Protein AF-A0A327J370-F1 (afdb_monomer)

Radius of gyration: 30.87 Å; Cα contacts (8 Å, |Δi|>4): 630; chains: 1; bounding box: 78×59×76 Å

Nearest PDB structures (foldseek):
  4d4z-assembly1_A  TM=3.145E-01  e=2.369E-01  Homo sapiens
  3fex-assembly1_A  TM=3.163E-01  e=4.648E+00  Homo sapiens
  9b17-assembly1_D  TM=1.119E-01  e=3.640E+00  Homo sapiens

Mean predicted aligned error: 10.79 Å

Secondary structure (DSSP, 8-state):
-PPP-HHHHHHHHHHHHHHHHT---GGGHHHHHHHHHT-S-HHHHHHHHHHHHTT--HHHHHHHHHHHHHHS-HHHHHHHHHHHHT-TTS-HHHHHHHHHHHHHTTPPP-GGGHHHH-SSHHHHHHHHHHHHHHHHHH-HHHHHHHHHHHHHS-HHHHHHHHHHHHHH--HHHHHHHHHHHHHH-TTSHHHHHHHHHHTTS--HHHHHHHHHHTTTS-TTTHHHHHHHHHHHHHHT--S--HHHHHHHHTTTEEEEEEEEEPP-TT-EEEEEEEEEETTS-EEEEEEEEETTTEEEEEEEEEEE-HHHHHHHHHHHHTTS-EEE--HHHHHHHHHHHHHHHHHHTPPPPHHHHHHGGGGTTPPPPSS-HHHHHHHHS---PPPHHHHHHHHTSTTGGG----TTT-HHHHHHHHHHHHHHTTT-TT--HHHHHHHTHHHHT-HHHHHHHHHHHHHHHHHHHHTT-HHHHHHHHHHHH-HHHHHHHHHHHHHHHHHHHHHHHHHHHHHHHH---GGGGGS-----SS-HHHHHHHHHHHHHHHT--

Structure (mmCIF, N/CA/C/O backbone):
data_AF-A0A327J370-F1
#
_entry.id   AF-A0A327J370-F1
#
loop_
_atom_site.group_PDB
_atom_site.id
_atom_site.type_symbol
_atom_site.label_atom_id
_atom_site.label_alt_id
_atom_site.label_comp_id
_atom_site.label_asym_id
_atom_site.label_entity_id
_atom_site.label_seq_id
_atom_site.pdbx_PDB_ins_code
_atom_site.Cartn_x
_atom_site.Cartn_y
_atom_site.Cartn_z
_atom_site.occupancy
_atom_site.B_iso_or_equiv
_atom_site.auth_seq_id
_atom_site.auth_comp_id
_atom_site.auth_asym_id
_atom_site.auth_atom_id
_atom_site.pdbx_PDB_model_num
ATOM 1 N N . MET A 1 1 ? 43.353 -33.396 -13.752 1.00 63.78 1 MET A N 1
ATOM 2 C CA . MET A 1 1 ? 42.893 -33.352 -15.158 1.00 63.78 1 MET A CA 1
ATOM 3 C C . MET A 1 1 ? 44.047 -32.897 -16.039 1.00 63.78 1 MET A C 1
ATOM 5 O O . MET A 1 1 ? 44.996 -32.336 -15.504 1.00 63.78 1 MET A O 1
ATOM 9 N N . GLU A 1 2 ? 44.017 -33.202 -17.337 1.00 78.50 2 GLU A N 1
ATOM 10 C CA . GLU A 1 2 ? 45.053 -32.775 -18.291 1.00 78.50 2 GLU A CA 1
ATOM 11 C C . GLU A 1 2 ? 44.986 -31.251 -18.493 1.00 78.50 2 GLU A C 1
ATOM 13 O O . GLU A 1 2 ? 43.907 -30.703 -18.723 1.00 78.50 2 GLU A O 1
ATOM 18 N N . GLN A 1 3 ? 46.126 -30.566 -18.363 1.00 88.50 3 GLN A N 1
ATOM 19 C CA . GLN A 1 3 ? 46.220 -29.126 -18.618 1.00 88.50 3 GLN A CA 1
ATOM 20 C C . GLN A 1 3 ? 46.352 -28.894 -20.123 1.00 88.50 3 GLN A C 1
ATOM 22 O O . GLN A 1 3 ? 47.260 -29.423 -20.769 1.00 88.50 3 GLN A O 1
ATOM 27 N N . LEU A 1 4 ? 45.441 -28.105 -20.683 1.00 89.00 4 LEU A N 1
ATOM 28 C CA . LEU A 1 4 ? 45.349 -27.871 -22.118 1.00 89.00 4 LEU A CA 1
ATOM 29 C C . LEU A 1 4 ? 46.280 -26.730 -22.550 1.00 89.00 4 LEU A C 1
ATOM 31 O O . LEU A 1 4 ? 46.404 -25.700 -21.888 1.00 89.00 4 LEU A O 1
ATOM 35 N N . ASN A 1 5 ? 46.925 -26.880 -23.708 1.00 88.81 5 ASN A N 1
ATOM 36 C CA . ASN A 1 5 ? 47.687 -25.791 -24.323 1.00 88.81 5 ASN A CA 1
ATOM 37 C C . ASN A 1 5 ? 46.761 -24.762 -25.007 1.00 88.81 5 ASN A C 1
ATOM 39 O O . ASN A 1 5 ? 45.563 -24.981 -25.154 1.00 88.81 5 ASN A O 1
ATOM 43 N N . LYS A 1 6 ? 47.314 -23.648 -25.511 1.00 87.44 6 LYS A N 1
ATOM 44 C CA . LYS A 1 6 ? 46.534 -22.559 -26.142 1.00 87.44 6 LYS A CA 1
ATOM 45 C C . LYS A 1 6 ? 45.535 -23.006 -27.205 1.00 87.44 6 LYS A C 1
ATOM 47 O O . LYS A 1 6 ? 44.436 -22.465 -27.289 1.00 87.44 6 LYS A O 1
ATOM 52 N N . ILE A 1 7 ? 45.964 -23.913 -28.075 1.00 87.56 7 ILE A N 1
ATOM 53 C CA . ILE A 1 7 ? 45.180 -24.344 -29.233 1.00 87.56 7 ILE A CA 1
ATOM 54 C C . ILE A 1 7 ? 44.070 -25.280 -28.761 1.00 87.56 7 ILE A C 1
ATOM 56 O O . ILE A 1 7 ? 42.930 -25.140 -29.196 1.00 87.56 7 ILE A O 1
ATOM 60 N N . GLN A 1 8 ? 44.396 -26.173 -27.827 1.00 88.38 8 GLN A N 1
ATOM 61 C CA . GLN A 1 8 ? 43.438 -27.077 -27.198 1.00 88.38 8 GLN A CA 1
ATOM 62 C C . GLN A 1 8 ? 42.391 -26.309 -26.378 1.00 88.38 8 GLN A C 1
ATOM 64 O O . GLN A 1 8 ? 41.206 -26.552 -26.560 1.00 88.38 8 GLN A O 1
ATOM 69 N N . LEU A 1 9 ? 42.797 -25.317 -25.576 1.00 89.44 9 LEU A N 1
ATOM 70 C CA . LEU A 1 9 ? 41.881 -24.437 -24.837 1.00 89.44 9 LEU A CA 1
ATOM 71 C C . LEU A 1 9 ? 40.931 -23.691 -25.769 1.00 89.44 9 LEU A C 1
ATOM 73 O O . LEU A 1 9 ? 39.736 -23.621 -25.506 1.00 89.44 9 LEU A O 1
ATOM 77 N N . LYS A 1 10 ? 41.445 -23.155 -26.883 1.00 89.38 10 LYS A N 1
ATOM 78 C CA . LYS A 1 10 ? 40.596 -22.477 -27.864 1.00 89.38 10 LYS A CA 1
ATOM 79 C C . LYS A 1 10 ? 39.556 -23.431 -28.464 1.00 89.38 10 LYS A C 1
ATOM 81 O O . LYS A 1 10 ? 38.397 -23.050 -28.607 1.00 89.38 10 LYS A O 1
ATOM 86 N N . ALA A 1 11 ? 39.967 -24.642 -28.837 1.00 89.12 11 ALA A N 1
ATOM 87 C CA . ALA A 1 11 ? 39.057 -25.647 -29.380 1.00 89.12 11 ALA A CA 1
ATOM 88 C C . ALA A 1 11 ? 38.001 -26.076 -28.349 1.00 89.12 11 ALA A C 1
ATOM 90 O O . ALA A 1 11 ? 36.828 -26.212 -28.698 1.00 89.12 11 ALA A O 1
ATOM 91 N N . GLU A 1 12 ? 38.400 -26.220 -27.085 1.00 91.44 12 GLU A N 1
ATOM 92 C CA . GLU A 1 12 ? 37.498 -26.577 -25.993 1.00 91.44 12 GLU A CA 1
ATOM 93 C C . GLU A 1 12 ? 36.474 -25.470 -25.722 1.00 91.44 12 GLU A C 1
ATOM 95 O O . GLU A 1 12 ? 35.282 -25.749 -25.692 1.00 91.44 12 GLU A O 1
ATOM 100 N N . ILE A 1 13 ? 36.899 -24.203 -25.647 1.00 91.62 13 ILE A N 1
ATOM 101 C CA . ILE A 1 13 ? 35.998 -23.048 -25.487 1.00 91.62 13 ILE A CA 1
ATOM 102 C C . ILE A 1 13 ? 34.932 -23.022 -26.589 1.00 91.62 13 ILE A C 1
ATOM 104 O O . ILE A 1 13 ? 33.745 -22.899 -26.300 1.00 91.62 13 ILE A O 1
ATOM 108 N N . LEU A 1 14 ? 35.329 -23.182 -27.855 1.00 90.12 14 LEU A N 1
ATOM 109 C CA . LEU A 1 14 ? 34.376 -23.197 -28.971 1.00 90.12 14 LEU A CA 1
ATOM 110 C C . LEU A 1 14 ? 33.417 -24.394 -28.901 1.00 90.12 14 LEU A C 1
ATOM 112 O O . LEU A 1 14 ? 32.243 -24.266 -29.251 1.00 90.12 14 LEU A O 1
ATOM 116 N N . THR A 1 15 ? 33.905 -25.541 -28.428 1.00 91.00 15 THR A N 1
ATOM 117 C CA . THR A 1 15 ? 33.095 -26.749 -28.228 1.00 91.00 15 THR A CA 1
ATOM 118 C C . THR A 1 15 ? 32.070 -26.543 -27.115 1.00 91.00 15 THR A C 1
ATOM 120 O O . THR A 1 15 ? 30.899 -26.869 -27.301 1.00 91.00 15 THR A O 1
ATOM 123 N N . VAL A 1 16 ? 32.485 -25.964 -25.987 1.00 91.75 16 VAL A N 1
ATOM 124 C CA . VAL A 1 16 ? 31.614 -25.619 -24.857 1.00 91.75 16 VAL A CA 1
ATOM 125 C C . VAL A 1 16 ? 30.545 -24.623 -25.289 1.00 91.75 16 VAL A C 1
ATOM 127 O O . VAL A 1 16 ? 29.366 -24.893 -25.081 1.00 91.75 16 VAL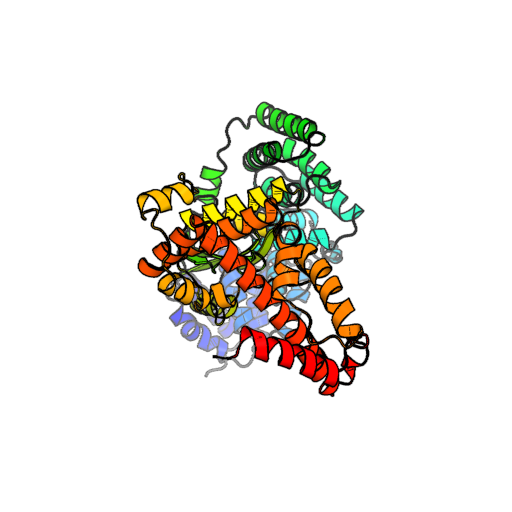 A O 1
ATOM 130 N N . ILE A 1 17 ? 30.920 -23.538 -25.977 1.00 89.38 17 ILE A N 1
ATOM 131 C CA . ILE A 1 17 ? 29.958 -22.557 -26.503 1.00 89.38 17 ILE A CA 1
ATOM 132 C C . ILE A 1 17 ? 28.920 -23.253 -27.391 1.00 89.38 17 ILE A C 1
ATOM 134 O O . ILE A 1 17 ? 27.725 -23.087 -27.176 1.00 89.38 17 ILE A O 1
ATOM 138 N N . SER A 1 18 ? 29.349 -24.089 -28.342 1.00 88.25 18 SER A N 1
ATOM 139 C CA . SER A 1 18 ? 28.422 -24.792 -29.242 1.00 88.25 18 SER A CA 1
ATOM 140 C C . SER A 1 18 ? 27.492 -25.770 -28.515 1.00 88.25 18 SER A C 1
ATOM 142 O O . SER A 1 18 ? 26.348 -25.947 -28.938 1.00 88.25 18 SER A O 1
ATOM 144 N N . LYS A 1 19 ? 27.965 -26.429 -27.451 1.00 88.81 19 LYS A N 1
ATOM 145 C CA . LYS A 1 19 ? 27.138 -27.324 -26.629 1.00 88.81 19 LYS A CA 1
ATOM 146 C C . LYS A 1 19 ? 26.106 -26.538 -25.829 1.00 88.81 19 LYS A C 1
ATOM 148 O O . LYS A 1 19 ? 24.941 -26.913 -25.840 1.00 88.81 19 LYS A O 1
ATOM 153 N N . LEU A 1 20 ? 26.513 -25.434 -25.201 1.00 87.81 20 LEU A N 1
ATOM 154 C CA . LEU A 1 20 ? 25.612 -24.567 -24.438 1.00 87.81 20 LEU A CA 1
ATOM 155 C C . LEU A 1 20 ? 24.546 -23.919 -25.332 1.00 87.81 20 LEU A C 1
ATOM 157 O O . LEU A 1 20 ? 23.398 -23.820 -24.924 1.00 87.81 20 LEU A O 1
ATOM 161 N N . GLN A 1 21 ? 24.880 -23.582 -26.581 1.00 84.38 21 GLN A N 1
ATOM 162 C CA . GLN A 1 21 ? 23.917 -23.049 -27.557 1.00 84.38 21 GLN A CA 1
ATOM 163 C C . GLN A 1 21 ? 22.764 -23.997 -27.900 1.00 84.38 21 GLN A C 1
ATOM 165 O O . GLN A 1 21 ? 21.709 -23.548 -28.332 1.00 84.38 21 GLN A O 1
ATOM 170 N N . THR A 1 22 ? 22.974 -25.306 -27.778 1.00 84.88 22 THR A N 1
ATOM 171 C CA . THR A 1 22 ? 21.983 -26.331 -28.150 1.00 84.88 22 THR A CA 1
ATOM 172 C C . THR A 1 22 ? 21.409 -27.042 -26.928 1.00 84.88 22 THR A C 1
ATOM 174 O O . THR A 1 22 ? 20.728 -28.061 -27.059 1.00 84.88 22 THR A O 1
ATOM 177 N N . LEU A 1 23 ? 21.696 -26.521 -25.733 1.00 83.50 23 LEU A N 1
ATOM 178 C CA . LEU A 1 23 ? 21.327 -27.144 -24.478 1.00 83.50 23 LEU A CA 1
ATOM 179 C C . LEU A 1 23 ? 19.863 -26.855 -24.136 1.00 83.50 23 LEU A C 1
ATOM 181 O O . LEU A 1 23 ? 19.454 -25.706 -24.042 1.00 83.50 23 LEU A O 1
ATOM 185 N N . SER A 1 24 ? 19.091 -27.914 -23.900 1.00 74.44 24 SER A N 1
ATOM 186 C CA . SER A 1 24 ? 17.695 -27.827 -23.451 1.00 74.44 24 SER A CA 1
ATOM 187 C C . SER A 1 24 ? 17.514 -28.108 -21.954 1.00 74.44 24 SER A C 1
ATOM 189 O O . SER A 1 24 ? 16.407 -28.010 -21.443 1.00 74.44 24 SER A O 1
ATOM 191 N N . ASP A 1 25 ? 18.574 -28.539 -21.268 1.00 79.25 25 ASP A N 1
ATOM 192 C CA . ASP A 1 25 ? 18.545 -29.047 -19.895 1.00 79.25 25 ASP A CA 1
ATOM 193 C C . ASP A 1 25 ? 19.653 -28.375 -19.077 1.00 79.25 25 ASP A C 1
ATOM 195 O O . ASP A 1 25 ? 20.831 -28.726 -19.193 1.00 79.25 25 ASP A O 1
ATOM 199 N N . ALA A 1 26 ? 19.264 -27.387 -18.267 1.00 77.56 26 ALA A N 1
ATOM 200 C CA . ALA A 1 26 ? 20.177 -26.545 -17.497 1.00 77.56 26 ALA A CA 1
ATOM 201 C C . ALA A 1 26 ? 21.003 -27.326 -16.457 1.00 77.56 26 ALA A C 1
ATOM 203 O O . ALA A 1 26 ? 22.088 -26.883 -16.083 1.00 77.56 26 ALA A O 1
ATOM 204 N N . SER A 1 27 ? 20.559 -28.518 -16.038 1.00 77.69 27 SER A N 1
ATOM 205 C CA . SER A 1 27 ? 21.281 -29.336 -15.049 1.00 77.69 27 SER A CA 1
ATOM 206 C C . SER A 1 27 ? 22.639 -29.853 -15.550 1.00 77.69 27 SER A C 1
ATOM 208 O O . SER A 1 27 ? 23.492 -30.237 -14.754 1.00 77.69 27 SER A O 1
ATOM 210 N N . LYS A 1 28 ? 22.873 -29.829 -16.868 1.00 84.62 28 LYS A N 1
ATOM 211 C CA . LYS A 1 28 ? 24.099 -30.341 -17.508 1.00 84.62 28 LYS A CA 1
ATOM 212 C C . LYS A 1 28 ? 25.172 -29.283 -17.733 1.00 84.62 28 LYS A C 1
ATOM 214 O O . LYS A 1 28 ? 26.229 -29.600 -18.278 1.00 84.62 28 LYS A O 1
ATOM 219 N N . VAL A 1 29 ? 24.919 -28.031 -17.354 1.00 85.69 29 VAL A N 1
ATOM 220 C CA . VAL A 1 29 ? 25.862 -26.930 -17.590 1.00 85.69 29 VAL A CA 1
ATOM 221 C C . VAL A 1 29 ? 27.195 -27.186 -16.887 1.00 85.69 29 VAL A C 1
ATOM 223 O O . VAL A 1 29 ? 28.233 -27.118 -17.545 1.00 85.69 29 VAL A O 1
ATOM 226 N N . ASP A 1 30 ? 27.172 -27.576 -15.608 1.00 85.44 30 ASP A N 1
ATOM 227 C CA . ASP A 1 30 ? 28.389 -27.845 -14.828 1.00 85.44 30 ASP A CA 1
ATOM 228 C C . ASP A 1 30 ? 29.214 -29.002 -15.431 1.00 85.44 30 ASP A C 1
ATOM 230 O O . ASP A 1 30 ? 30.441 -28.931 -15.508 1.00 85.44 30 ASP A O 1
ATOM 234 N N . GLU A 1 31 ? 28.559 -30.039 -15.970 1.00 86.69 31 GLU A N 1
ATOM 235 C CA . GLU A 1 31 ? 29.247 -31.133 -16.671 1.00 86.69 31 GLU A CA 1
ATOM 236 C C . GLU A 1 31 ? 29.941 -30.656 -17.955 1.00 86.69 31 GLU A C 1
ATOM 238 O O . GLU A 1 31 ? 31.046 -31.103 -18.275 1.00 86.69 31 GLU A O 1
ATOM 243 N N . ILE A 1 32 ? 29.302 -29.743 -18.692 1.00 88.69 32 ILE A N 1
ATOM 244 C CA . ILE A 1 32 ? 29.813 -29.208 -19.958 1.00 88.69 32 ILE A CA 1
ATOM 245 C C . ILE A 1 32 ? 31.037 -28.316 -19.724 1.00 88.69 32 ILE A C 1
ATOM 247 O O . ILE A 1 32 ? 31.961 -28.348 -20.538 1.00 88.69 32 ILE A O 1
ATOM 251 N N . ILE A 1 33 ? 31.070 -27.545 -18.634 1.00 92.00 33 ILE A N 1
ATOM 252 C CA . ILE A 1 33 ? 32.149 -26.580 -18.361 1.00 92.00 33 ILE A CA 1
ATOM 253 C C . ILE A 1 33 ? 33.289 -27.141 -17.501 1.00 92.00 33 ILE A C 1
ATOM 255 O O . ILE A 1 33 ? 34.353 -26.524 -17.451 1.00 92.00 33 ILE A O 1
ATOM 259 N N . ASN A 1 34 ? 33.119 -28.314 -16.882 1.00 90.31 34 ASN A N 1
ATOM 260 C CA . ASN A 1 34 ? 34.071 -28.926 -15.941 1.00 90.31 34 ASN A CA 1
ATOM 261 C C . ASN A 1 34 ? 35.527 -28.950 -16.457 1.00 90.31 34 ASN A C 1
ATOM 263 O O . ASN A 1 34 ? 36.476 -28.645 -15.734 1.00 90.31 34 ASN A O 1
ATOM 267 N N . VAL A 1 35 ? 35.721 -29.244 -17.749 1.00 88.25 35 VAL A N 1
ATOM 268 C CA . VAL A 1 35 ? 37.060 -29.267 -18.364 1.00 88.25 35 VAL A CA 1
ATOM 269 C C . VAL A 1 35 ? 37.732 -27.893 -18.304 1.00 88.25 35 VAL A C 1
ATOM 271 O O . VAL A 1 35 ? 38.931 -27.831 -18.030 1.00 88.25 35 VAL A O 1
ATOM 274 N N . LEU A 1 36 ? 36.983 -26.808 -18.527 1.00 90.62 36 LEU A N 1
ATOM 275 C CA . LEU A 1 36 ? 37.466 -25.425 -18.429 1.00 90.62 36 LEU A CA 1
ATOM 276 C C . LEU A 1 36 ? 37.606 -24.970 -16.967 1.00 90.62 36 LEU A C 1
ATOM 278 O O . LEU A 1 36 ? 38.544 -24.240 -16.626 1.00 90.62 36 LEU A O 1
ATOM 282 N N . GLU A 1 37 ? 36.716 -25.423 -16.083 1.00 89.19 37 GLU A N 1
ATOM 283 C CA . GLU A 1 37 ? 36.801 -25.162 -14.641 1.00 89.19 37 GLU A CA 1
ATOM 284 C C . GLU A 1 37 ? 38.082 -25.736 -14.027 1.00 89.19 37 GLU A C 1
ATOM 286 O O . GLU A 1 37 ? 38.734 -25.056 -13.236 1.00 89.19 37 GLU A O 1
ATOM 291 N N . ALA A 1 38 ? 38.506 -26.923 -14.456 1.00 89.75 38 ALA A N 1
ATOM 292 C CA . ALA A 1 38 ? 39.693 -27.599 -13.936 1.00 89.75 38 ALA A CA 1
ATOM 293 C C . ALA A 1 38 ? 41.041 -27.067 -14.468 1.00 89.75 38 ALA A C 1
ATOM 295 O O . ALA A 1 38 ? 42.100 -27.551 -14.054 1.00 89.75 38 ALA A O 1
ATOM 296 N N . GLN A 1 39 ? 41.033 -26.108 -15.399 1.00 91.69 39 GLN A N 1
ATOM 297 C CA . GLN A 1 39 ? 42.263 -25.510 -15.925 1.00 91.69 39 GLN A CA 1
ATOM 298 C C . GLN A 1 39 ? 42.855 -24.514 -14.929 1.00 91.69 39 GLN A C 1
ATOM 300 O O . GLN A 1 39 ? 42.152 -23.647 -14.410 1.00 91.69 39 GLN A O 1
ATOM 305 N N . GLU A 1 40 ? 44.170 -24.578 -14.732 1.00 86.06 40 GLU A N 1
ATOM 306 C CA . GLU A 1 40 ? 44.880 -23.673 -13.817 1.00 86.06 40 GLU A CA 1
ATOM 307 C C . GLU A 1 40 ? 45.062 -22.272 -14.423 1.00 86.06 40 GLU A C 1
ATOM 309 O O . GLU A 1 40 ? 45.030 -21.263 -13.722 1.00 86.06 40 GLU A O 1
ATOM 314 N N . ASN A 1 41 ? 45.216 -22.177 -15.747 1.00 86.50 41 ASN A N 1
ATOM 315 C CA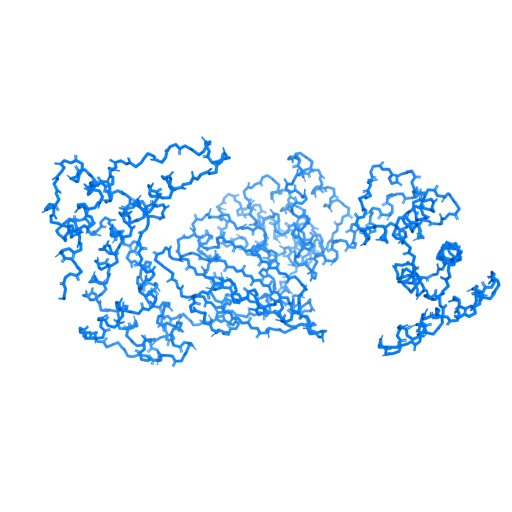 . ASN A 1 41 ? 45.494 -20.911 -16.423 1.00 86.50 41 ASN A CA 1
ATOM 316 C C . ASN A 1 41 ? 44.212 -20.132 -16.771 1.00 86.50 41 ASN A C 1
ATOM 318 O O . ASN A 1 41 ? 43.846 -19.986 -17.942 1.00 86.50 41 ASN A O 1
ATOM 322 N N . LYS A 1 42 ? 43.537 -19.603 -15.745 1.00 88.38 42 LYS A N 1
ATOM 323 C CA . LYS A 1 42 ? 42.298 -18.814 -15.893 1.00 88.38 42 LYS A CA 1
ATOM 324 C C . LYS A 1 42 ? 42.476 -17.552 -16.730 1.00 88.38 42 LYS A C 1
ATOM 326 O O . LYS A 1 42 ? 41.610 -17.228 -17.537 1.00 88.38 42 LYS A O 1
ATOM 331 N N . LYS A 1 43 ? 43.639 -16.905 -16.631 1.00 88.19 43 LYS A N 1
ATOM 332 C CA . LYS A 1 43 ? 43.988 -15.733 -17.444 1.00 88.19 43 LYS A CA 1
ATOM 333 C C . LYS A 1 43 ? 43.969 -16.037 -18.942 1.00 88.19 43 LYS A C 1
ATOM 335 O O . LYS A 1 43 ? 43.481 -15.250 -19.742 1.00 88.19 43 LYS A O 1
ATOM 340 N N . MET A 1 44 ? 44.475 -17.201 -19.335 1.00 88.69 44 MET A N 1
ATOM 341 C CA . MET A 1 44 ? 44.490 -17.614 -20.735 1.00 88.69 44 MET A CA 1
ATOM 342 C C . MET A 1 44 ? 43.098 -17.965 -21.267 1.00 88.69 44 MET A C 1
ATOM 344 O O . MET A 1 44 ? 42.829 -17.738 -22.447 1.00 88.69 44 MET A O 1
ATOM 348 N N . ILE A 1 45 ? 42.227 -18.505 -20.411 1.00 91.56 45 ILE A N 1
ATOM 349 C CA . ILE A 1 45 ? 40.810 -18.709 -20.729 1.00 91.56 45 ILE A CA 1
ATOM 350 C C . ILE A 1 45 ? 40.134 -17.354 -20.942 1.00 91.56 45 ILE A C 1
ATOM 352 O O . ILE A 1 45 ? 39.514 -17.161 -21.986 1.00 91.56 45 ILE A O 1
ATOM 356 N N . LEU A 1 46 ? 40.337 -16.402 -20.026 1.00 92.12 46 LEU A N 1
ATOM 357 C CA . LEU A 1 46 ? 39.820 -15.038 -20.136 1.00 92.12 46 LEU A CA 1
ATOM 358 C C . LEU A 1 46 ? 40.274 -14.357 -21.437 1.00 92.12 46 LEU A C 1
ATOM 360 O O . LEU A 1 46 ? 39.442 -13.875 -22.198 1.00 92.12 46 LEU A O 1
ATOM 364 N N . ASP A 1 47 ? 41.572 -14.393 -21.753 1.00 89.88 47 ASP A N 1
ATOM 365 C CA . ASP A 1 47 ? 42.129 -13.804 -22.981 1.00 89.88 47 ASP A CA 1
ATOM 366 C C . ASP A 1 47 ? 41.507 -14.386 -24.262 1.00 89.88 47 ASP A C 1
ATOM 368 O O . ASP A 1 47 ? 41.411 -13.705 -25.290 1.00 89.88 47 ASP A O 1
ATOM 372 N N . LEU A 1 48 ? 41.153 -15.675 -24.245 1.00 90.75 48 LEU A N 1
ATOM 373 C CA . LEU A 1 48 ? 40.519 -16.350 -25.375 1.00 90.75 48 LEU A CA 1
ATOM 374 C C . LEU A 1 48 ? 39.029 -16.013 -25.452 1.00 90.75 48 LEU A C 1
ATOM 376 O O . LEU A 1 48 ? 38.568 -15.676 -26.541 1.00 90.75 48 LEU A O 1
ATOM 380 N N . LEU A 1 49 ? 38.313 -16.044 -24.325 1.00 92.00 49 LEU A N 1
ATOM 381 C CA . LEU A 1 49 ? 36.899 -15.672 -24.244 1.00 92.00 49 LEU A CA 1
ATOM 382 C C . LEU A 1 49 ? 36.688 -14.216 -24.662 1.00 92.00 49 LEU A C 1
ATOM 384 O O . LEU A 1 49 ? 35.895 -13.978 -25.563 1.00 92.00 49 LEU A O 1
ATOM 388 N N . MET A 1 50 ? 37.473 -13.266 -24.143 1.00 89.75 50 MET A N 1
ATOM 389 C CA . MET A 1 50 ? 37.411 -11.845 -24.523 1.00 89.75 50 MET A CA 1
ATOM 390 C C . MET A 1 50 ? 37.632 -11.626 -26.022 1.00 89.75 50 MET A C 1
ATOM 392 O O . MET A 1 50 ? 36.990 -10.792 -26.658 1.00 89.75 50 MET A O 1
ATOM 396 N N . ARG A 1 51 ? 38.539 -12.400 -26.624 1.00 88.31 51 ARG A N 1
ATOM 397 C CA . ARG A 1 51 ? 38.843 -12.290 -28.054 1.00 88.31 51 ARG A CA 1
ATOM 398 C C . ARG A 1 51 ? 37.716 -12.819 -28.936 1.00 88.31 51 ARG A C 1
ATOM 400 O O . ARG A 1 51 ? 37.578 -12.344 -30.063 1.00 88.31 51 ARG A O 1
ATOM 407 N N . GLU A 1 52 ? 36.975 -13.816 -28.463 1.00 87.50 52 GLU A N 1
ATOM 408 C CA . GLU A 1 52 ? 35.767 -14.297 -29.134 1.00 87.50 52 GLU A CA 1
ATOM 409 C C . GLU A 1 52 ? 34.584 -13.358 -28.843 1.00 87.50 52 GLU A C 1
ATOM 411 O O . GLU A 1 52 ? 33.843 -13.044 -29.769 1.00 87.50 52 GLU A O 1
ATOM 416 N N . PHE A 1 53 ? 34.470 -12.813 -27.627 1.00 87.44 53 PHE A N 1
ATOM 417 C CA . PHE A 1 53 ? 33.439 -11.856 -27.208 1.00 87.44 53 PHE A CA 1
ATOM 418 C C . PHE A 1 53 ? 33.396 -10.626 -28.119 1.00 87.44 53 PHE A C 1
ATOM 420 O O . PHE A 1 53 ? 32.396 -10.376 -28.779 1.00 87.44 53 PHE A O 1
ATOM 427 N N . VAL A 1 54 ? 34.539 -9.956 -28.294 1.00 84.69 54 VAL A N 1
ATOM 428 C CA . VAL A 1 54 ? 34.696 -8.747 -29.131 1.00 84.69 54 VAL A CA 1
ATOM 429 C C . VAL A 1 54 ? 34.454 -9.001 -30.634 1.00 84.69 54 VAL A C 1
ATOM 431 O O . VAL A 1 54 ? 34.411 -8.071 -31.435 1.00 84.69 54 VAL A O 1
ATOM 434 N N . LYS A 1 55 ? 34.320 -10.260 -31.066 1.00 81.62 55 LYS A N 1
ATOM 435 C CA . LYS A 1 55 ? 34.108 -10.645 -32.477 1.00 81.62 55 LYS A CA 1
ATOM 436 C C . LYS A 1 55 ? 32.743 -11.278 -32.741 1.00 81.62 55 LYS A C 1
ATOM 438 O O . LYS A 1 55 ? 32.473 -11.687 -33.872 1.00 81.62 55 LYS A O 1
ATOM 443 N N . THR A 1 56 ? 31.931 -11.429 -31.705 1.00 75.75 56 THR A N 1
ATOM 444 C CA . THR A 1 56 ? 30.706 -12.226 -31.719 1.00 75.75 56 THR A CA 1
ATOM 445 C C . THR A 1 56 ? 29.479 -11.374 -32.077 1.00 75.75 56 THR A C 1
ATOM 447 O O . THR A 1 56 ? 29.524 -10.151 -32.026 1.00 75.75 56 THR A O 1
ATOM 450 N N . LYS A 1 57 ? 28.396 -12.036 -32.509 1.00 66.44 57 LYS A N 1
ATOM 451 C CA . LYS A 1 57 ? 27.046 -11.465 -32.697 1.00 66.44 57 LYS A CA 1
ATOM 452 C C . LYS A 1 57 ? 26.105 -11.967 -31.585 1.00 66.44 57 LYS A C 1
ATOM 454 O O . LYS A 1 57 ? 26.399 -13.026 -31.028 1.00 66.44 57 LYS A O 1
ATOM 459 N N . GLU A 1 58 ? 25.003 -11.251 -31.327 1.00 61.75 58 GLU A N 1
ATOM 460 C CA . GLU A 1 58 ? 24.026 -11.428 -30.219 1.00 61.75 58 GLU A CA 1
ATOM 461 C C . GLU A 1 58 ? 23.968 -12.837 -29.604 1.00 61.75 58 GLU A C 1
ATOM 463 O O . GLU A 1 58 ? 24.335 -13.013 -28.442 1.00 61.75 58 GLU A O 1
ATOM 468 N N . ASP A 1 59 ? 23.626 -13.863 -30.389 1.00 65.69 59 ASP A N 1
ATOM 469 C CA . ASP A 1 59 ? 23.347 -15.223 -29.897 1.00 65.69 59 ASP A CA 1
ATOM 470 C C . ASP A 1 59 ? 24.483 -15.909 -29.119 1.00 65.69 59 ASP A C 1
ATOM 472 O O . ASP A 1 59 ? 24.232 -16.863 -28.380 1.00 65.69 59 ASP A O 1
ATOM 476 N N . LYS A 1 60 ? 25.751 -15.505 -29.301 1.00 78.50 60 LYS A N 1
ATOM 477 C CA . LYS A 1 60 ? 26.868 -16.084 -28.520 1.00 78.50 60 LYS A CA 1
ATOM 478 C C . LYS A 1 60 ? 27.411 -15.158 -27.443 1.00 78.50 60 LYS A C 1
ATOM 480 O O . LYS A 1 60 ? 28.205 -15.625 -26.629 1.00 78.50 60 LYS A O 1
ATOM 485 N N . ALA A 1 61 ? 26.996 -13.892 -27.416 1.00 81.50 61 ALA A N 1
ATOM 486 C CA . ALA A 1 61 ? 27.490 -12.923 -26.445 1.00 81.50 61 ALA A CA 1
ATOM 487 C C . ALA A 1 61 ? 27.116 -13.347 -25.019 1.00 81.50 61 ALA A C 1
ATOM 489 O O . ALA A 1 61 ? 28.006 -13.491 -24.186 1.00 81.50 61 ALA A O 1
ATOM 490 N N . PHE A 1 62 ? 25.845 -13.686 -24.781 1.00 80.69 62 PHE A N 1
ATOM 491 C CA . PHE A 1 62 ? 25.351 -14.138 -23.473 1.00 80.69 62 PHE A CA 1
ATOM 492 C C . PHE A 1 62 ? 26.087 -15.370 -22.938 1.00 80.69 62 PHE A C 1
ATOM 494 O O . PHE A 1 62 ? 26.490 -15.408 -21.778 1.00 80.69 62 PHE A O 1
ATOM 501 N N . ILE A 1 63 ? 26.326 -16.369 -23.792 1.00 86.62 63 ILE A N 1
ATOM 502 C CA . ILE A 1 63 ? 27.028 -17.598 -23.396 1.00 86.62 63 ILE A CA 1
ATOM 503 C C . ILE A 1 63 ? 28.484 -17.295 -23.044 1.00 86.62 63 ILE A C 1
ATOM 505 O O . ILE A 1 63 ? 29.012 -17.832 -22.073 1.00 86.62 63 ILE A O 1
ATOM 509 N N . ILE A 1 64 ? 29.144 -16.430 -23.816 1.00 89.75 64 ILE A N 1
ATOM 510 C CA . ILE A 1 64 ? 30.523 -16.033 -23.530 1.00 89.75 64 ILE A CA 1
ATOM 511 C C . ILE A 1 64 ? 30.582 -15.219 -22.228 1.00 89.75 64 ILE A C 1
ATOM 513 O O . ILE A 1 64 ? 31.455 -15.496 -21.409 1.00 89.75 64 ILE A O 1
ATOM 517 N N . SER A 1 65 ? 29.640 -14.300 -21.987 1.00 87.69 65 SER A N 1
ATOM 518 C CA . SER A 1 65 ? 29.508 -13.561 -20.721 1.00 87.69 65 SER A CA 1
ATOM 519 C C . SER A 1 65 ? 29.330 -14.494 -19.527 1.00 87.69 65 SER A C 1
ATOM 521 O O . SER A 1 65 ? 30.080 -14.396 -18.557 1.00 87.69 65 SER A O 1
ATOM 523 N N . TYR A 1 66 ? 28.415 -15.464 -19.626 1.00 87.62 66 TYR A N 1
ATOM 524 C CA . TYR A 1 66 ? 28.209 -16.488 -18.601 1.00 87.62 66 TYR A CA 1
ATOM 525 C C . TYR A 1 66 ? 29.501 -17.260 -18.294 1.00 87.62 66 TYR A C 1
ATOM 527 O O . TYR A 1 66 ? 29.889 -17.401 -17.134 1.00 87.62 66 TYR A O 1
ATOM 535 N N . LEU A 1 67 ? 30.212 -17.718 -19.332 1.00 91.12 67 LEU A N 1
ATOM 536 C CA . LEU A 1 67 ? 31.481 -18.431 -19.167 1.00 91.12 67 LEU A CA 1
ATOM 537 C C . LEU A 1 67 ? 32.552 -17.554 -18.509 1.00 91.12 67 LEU A C 1
ATOM 539 O O . LEU A 1 67 ? 33.299 -18.050 -17.670 1.00 91.12 67 LEU A O 1
ATOM 543 N N . MET A 1 68 ? 32.632 -16.268 -18.856 1.00 92.56 68 MET A N 1
ATOM 544 C CA . MET A 1 68 ? 33.575 -15.336 -18.230 1.00 92.56 68 MET A CA 1
ATOM 545 C C . MET A 1 68 ? 33.267 -15.137 -16.742 1.00 92.56 68 MET A C 1
ATOM 547 O O . MET A 1 68 ? 34.179 -15.252 -15.925 1.00 92.56 68 MET A O 1
ATOM 551 N N . LEU A 1 69 ? 31.999 -14.919 -16.381 1.00 89.38 69 LEU A N 1
ATOM 552 C CA . LEU A 1 69 ? 31.566 -14.750 -14.987 1.00 89.38 69 LEU A CA 1
ATOM 553 C C . LEU A 1 69 ? 31.807 -16.006 -14.141 1.00 89.38 69 LEU A C 1
ATOM 555 O O . LEU A 1 69 ? 32.195 -15.909 -12.980 1.00 89.38 69 LEU A O 1
ATOM 559 N N . LYS A 1 70 ? 31.587 -17.189 -14.722 1.00 89.81 70 LYS A N 1
ATOM 560 C CA . LYS A 1 70 ? 31.707 -18.472 -14.018 1.00 89.81 70 LYS A CA 1
ATOM 561 C C . LYS A 1 70 ? 33.155 -18.954 -13.889 1.00 89.81 70 LYS A C 1
ATOM 563 O O . LYS A 1 70 ? 33.509 -19.556 -12.879 1.00 89.81 70 LYS A O 1
ATOM 568 N N . LEU A 1 71 ? 33.991 -18.739 -14.910 1.00 90.25 71 LEU A N 1
ATOM 569 C CA . LEU A 1 71 ? 35.321 -19.358 -15.002 1.00 90.25 71 LEU A CA 1
ATOM 570 C C . LEU A 1 71 ? 36.474 -18.456 -14.552 1.00 90.25 71 LEU A C 1
ATOM 572 O O . LEU A 1 71 ? 37.565 -18.980 -14.304 1.00 90.25 71 LEU A O 1
ATOM 576 N N . CYS A 1 72 ? 36.283 -17.137 -14.501 1.00 90.31 72 CYS A N 1
ATOM 577 C CA . CYS A 1 72 ? 37.359 -16.171 -14.293 1.00 90.31 72 CYS A CA 1
ATOM 578 C C . CYS A 1 72 ? 37.224 -15.423 -12.961 1.00 90.31 72 CYS A C 1
ATOM 580 O O . CYS A 1 72 ? 36.137 -15.253 -12.420 1.00 90.31 72 CYS A O 1
ATOM 582 N N . GLU A 1 73 ? 38.355 -14.954 -12.428 1.00 89.00 73 GLU A N 1
ATOM 583 C CA . GLU A 1 73 ? 38.361 -14.108 -11.233 1.00 89.00 73 GLU A CA 1
ATOM 584 C C . GLU A 1 73 ? 37.770 -12.728 -11.546 1.00 89.00 73 GLU A C 1
ATOM 586 O O . GLU A 1 73 ? 38.149 -12.105 -12.543 1.00 89.00 73 GLU A O 1
ATOM 591 N N . LYS A 1 74 ? 36.893 -12.236 -10.659 1.00 86.69 74 LYS A N 1
ATOM 592 C CA . LYS A 1 74 ? 36.161 -10.968 -10.813 1.00 86.69 74 LYS A CA 1
ATOM 593 C C . LYS A 1 74 ? 37.079 -9.799 -11.192 1.00 86.69 74 LYS A C 1
ATOM 595 O O . LYS A 1 74 ? 36.867 -9.170 -12.221 1.00 86.69 74 LYS A O 1
ATOM 600 N N . GLU A 1 75 ? 38.145 -9.578 -10.424 1.00 86.75 75 GLU A N 1
ATOM 601 C CA . GLU A 1 75 ? 39.084 -8.465 -10.638 1.00 86.75 75 GLU A CA 1
ATOM 602 C C . GLU A 1 75 ? 39.813 -8.556 -11.993 1.00 86.75 75 GLU A C 1
ATOM 604 O O . GLU A 1 75 ? 40.067 -7.549 -12.656 1.00 86.75 75 GLU A O 1
ATOM 609 N N . GLN A 1 76 ? 40.145 -9.768 -12.453 1.00 88.94 76 GLN A N 1
ATOM 610 C CA . GLN A 1 76 ? 40.804 -9.956 -13.750 1.00 88.94 76 GLN A CA 1
ATOM 611 C C . GLN A 1 76 ? 39.843 -9.680 -14.909 1.00 88.94 76 GLN A C 1
ATOM 613 O O . GLN A 1 76 ? 40.239 -9.060 -15.899 1.00 88.94 76 GLN A O 1
ATOM 618 N N . LEU A 1 77 ? 38.592 -10.129 -14.776 1.00 91.94 77 LEU A N 1
ATOM 619 C CA . LEU A 1 77 ? 37.538 -9.894 -15.755 1.00 91.94 77 LEU A CA 1
ATOM 620 C C . LEU A 1 77 ? 37.212 -8.400 -15.867 1.00 91.94 77 LEU A C 1
ATOM 622 O O . LEU A 1 77 ? 37.238 -7.871 -16.975 1.00 91.94 77 LEU A O 1
ATOM 626 N N . GLU A 1 78 ? 37.012 -7.703 -14.745 1.00 90.50 78 GLU A N 1
ATOM 627 C CA . GLU A 1 78 ? 36.757 -6.252 -14.726 1.00 90.50 78 GLU A CA 1
ATOM 628 C C . GLU A 1 78 ? 37.864 -5.478 -15.444 1.00 90.50 78 GLU A C 1
ATOM 630 O O . GLU A 1 78 ? 37.594 -4.673 -16.335 1.00 90.50 78 GLU A O 1
ATOM 635 N N . ASN A 1 79 ? 39.130 -5.775 -15.137 1.00 90.00 79 ASN A N 1
ATOM 636 C CA . ASN A 1 79 ? 40.268 -5.135 -15.796 1.00 90.00 79 ASN A CA 1
ATOM 637 C C . ASN A 1 79 ? 40.296 -5.390 -17.314 1.00 90.00 79 ASN A C 1
ATOM 639 O O . ASN A 1 79 ? 40.605 -4.484 -18.096 1.00 90.00 79 ASN A O 1
ATOM 643 N N . ALA A 1 80 ? 39.980 -6.612 -17.752 1.00 89.88 80 ALA A N 1
ATOM 644 C CA . ALA A 1 80 ? 39.940 -6.965 -19.171 1.00 89.88 80 ALA A CA 1
ATOM 645 C C . ALA A 1 80 ? 38.787 -6.270 -19.914 1.00 89.88 80 ALA A C 1
ATOM 647 O O . ALA A 1 80 ? 38.974 -5.810 -21.048 1.00 89.88 80 ALA A O 1
ATOM 648 N N . LEU A 1 81 ? 37.625 -6.155 -19.268 1.00 91.31 81 LEU A N 1
ATOM 649 C CA . LEU A 1 81 ? 36.449 -5.450 -19.772 1.00 91.31 81 LEU A CA 1
ATOM 650 C C . LEU A 1 81 ? 36.729 -3.951 -19.911 1.00 91.31 81 LEU A C 1
ATOM 652 O O . LEU A 1 81 ? 36.606 -3.427 -21.014 1.00 91.31 81 LEU A O 1
ATOM 656 N N . TRP A 1 82 ? 37.242 -3.288 -18.870 1.00 89.06 82 TRP A N 1
ATOM 657 C CA . TRP A 1 82 ? 37.627 -1.870 -18.932 1.00 89.06 82 TRP A CA 1
ATOM 658 C C . TRP A 1 82 ? 38.687 -1.582 -19.999 1.00 89.06 82 TRP A C 1
ATOM 660 O O . TRP A 1 82 ? 38.602 -0.587 -20.719 1.00 89.06 82 TRP A O 1
ATOM 670 N N . THR A 1 83 ? 39.678 -2.466 -20.140 1.00 89.31 83 THR A N 1
ATOM 671 C CA . THR A 1 83 ? 40.708 -2.339 -21.186 1.00 89.31 83 THR A CA 1
ATOM 672 C C . THR A 1 83 ? 40.099 -2.440 -22.586 1.00 89.31 83 THR A C 1
ATOM 674 O O . THR A 1 83 ? 40.526 -1.740 -23.502 1.00 89.31 83 THR A O 1
ATOM 677 N N . SER A 1 84 ? 39.103 -3.310 -22.758 1.00 88.44 84 SER A N 1
ATOM 678 C CA . SER A 1 84 ? 38.426 -3.509 -24.040 1.00 88.44 84 SER A CA 1
ATOM 679 C C . SER A 1 84 ? 37.443 -2.380 -24.350 1.00 88.44 84 SER A C 1
ATOM 681 O O . SER A 1 84 ? 37.383 -1.951 -25.496 1.00 88.44 84 SER A O 1
ATOM 683 N N . LEU A 1 85 ? 36.751 -1.841 -23.341 1.00 86.94 85 LEU A N 1
ATOM 684 C CA . LEU A 1 85 ? 35.862 -0.684 -23.476 1.00 86.94 85 LEU A CA 1
ATOM 685 C C . LEU A 1 85 ? 36.614 0.545 -24.010 1.00 86.94 85 LEU A C 1
ATOM 687 O O . LEU A 1 85 ? 36.158 1.199 -24.941 1.00 86.94 85 LEU A O 1
ATOM 691 N N . LYS A 1 86 ? 37.821 0.793 -23.485 1.00 86.62 86 LYS A N 1
ATOM 692 C CA . LYS A 1 86 ? 38.710 1.901 -23.889 1.00 86.62 86 LYS A CA 1
ATOM 693 C C . LYS A 1 86 ? 39.413 1.687 -25.232 1.00 86.62 86 LYS A C 1
ATOM 695 O O . LYS A 1 86 ? 40.172 2.545 -25.680 1.00 86.62 86 LYS A O 1
ATOM 700 N N . SER A 1 87 ? 39.254 0.520 -25.852 1.00 85.56 87 SER A N 1
ATOM 701 C CA . SER A 1 87 ? 39.972 0.186 -27.077 1.00 85.56 87 SER A CA 1
ATOM 702 C C . SER A 1 87 ? 39.209 0.690 -28.307 1.00 85.56 87 SER A C 1
ATOM 704 O O . SER A 1 87 ? 38.085 0.246 -28.547 1.00 85.56 87 SER A O 1
ATOM 706 N N . PRO A 1 88 ? 39.835 1.505 -29.178 1.00 80.44 88 PRO A N 1
ATOM 707 C CA . PRO A 1 88 ? 39.204 1.972 -30.417 1.00 80.44 88 PRO A CA 1
ATOM 708 C C . PRO A 1 88 ? 39.012 0.849 -31.452 1.00 80.44 88 PRO A C 1
ATOM 710 O O . PRO A 1 88 ? 38.397 1.049 -32.488 1.00 80.44 88 PRO A O 1
ATOM 713 N N . MET A 1 89 ? 39.565 -0.344 -31.205 1.00 81.56 89 MET A N 1
ATOM 714 C CA . MET A 1 89 ? 39.421 -1.509 -32.090 1.00 81.56 89 MET A CA 1
ATOM 715 C C . MET A 1 89 ? 38.155 -2.326 -31.795 1.00 81.56 89 MET A C 1
ATOM 717 O O . MET A 1 89 ? 37.880 -3.298 -32.501 1.00 81.56 89 MET A O 1
ATOM 721 N N . VAL A 1 90 ? 37.432 -1.990 -30.725 1.00 84.25 90 VAL A N 1
ATOM 722 C CA . VAL A 1 90 ? 36.169 -2.626 -30.341 1.00 84.25 90 VAL A CA 1
ATOM 723 C C . VAL A 1 90 ? 35.035 -1.782 -30.907 1.00 84.25 90 VAL A C 1
ATOM 725 O O . VAL A 1 90 ? 35.015 -0.571 -30.724 1.00 84.25 90 VAL A O 1
ATOM 728 N N . SER A 1 91 ? 34.102 -2.414 -31.615 1.00 82.38 91 SER A N 1
ATOM 729 C CA . SER A 1 91 ? 32.925 -1.721 -32.141 1.00 82.38 91 SER A CA 1
ATOM 730 C C . SER A 1 91 ? 31.998 -1.280 -31.011 1.00 82.38 91 SER A C 1
ATOM 732 O O . SER A 1 91 ? 31.868 -2.001 -30.022 1.00 82.38 91 SER A O 1
ATOM 734 N N . ASP A 1 92 ? 31.270 -0.186 -31.208 1.00 79.69 92 ASP A N 1
ATOM 735 C CA . ASP A 1 92 ? 30.337 0.359 -30.212 1.00 79.69 92 ASP A CA 1
ATOM 736 C C . ASP A 1 92 ? 29.289 -0.666 -29.745 1.00 79.69 92 ASP A C 1
ATOM 738 O O . ASP A 1 92 ? 29.078 -0.819 -28.547 1.00 79.69 92 ASP A O 1
ATOM 742 N N . TYR A 1 93 ? 28.780 -1.514 -30.644 1.00 79.25 93 TYR A N 1
ATOM 743 C CA . TYR A 1 93 ? 27.938 -2.663 -30.275 1.00 79.25 93 TYR A CA 1
ATOM 744 C C . TYR A 1 93 ? 28.567 -3.575 -29.198 1.00 79.25 93 TYR A C 1
ATOM 746 O O . TYR A 1 93 ? 27.923 -3.966 -28.229 1.00 79.25 93 TYR A O 1
ATOM 754 N N . ASN A 1 94 ? 29.854 -3.907 -29.338 1.00 81.44 94 ASN A N 1
ATOM 755 C CA . ASN A 1 94 ? 30.543 -4.766 -28.375 1.00 81.44 94 ASN A CA 1
ATOM 756 C C . ASN A 1 94 ? 30.913 -3.998 -27.102 1.00 81.44 94 ASN A C 1
ATOM 758 O O . ASN A 1 94 ? 30.964 -4.597 -26.033 1.00 81.44 94 ASN A O 1
ATOM 762 N N . LYS A 1 95 ? 31.154 -2.685 -27.196 1.00 85.88 95 LYS A N 1
ATOM 763 C CA . LYS A 1 95 ? 31.346 -1.821 -26.025 1.00 85.88 95 LYS A CA 1
ATOM 764 C C . LYS A 1 95 ? 30.079 -1.740 -25.174 1.00 85.88 95 LYS A C 1
ATOM 766 O O . LYS A 1 95 ? 30.197 -1.837 -23.959 1.00 85.88 95 LYS A O 1
ATOM 771 N N . ALA A 1 96 ? 28.894 -1.678 -25.783 1.00 79.00 96 ALA A N 1
ATOM 772 C CA . ALA A 1 96 ? 27.617 -1.729 -25.066 1.00 79.00 96 ALA A CA 1
ATOM 773 C C . ALA A 1 96 ? 27.447 -3.054 -24.296 1.00 79.00 96 ALA A C 1
ATOM 775 O O . ALA A 1 96 ? 27.136 -3.055 -23.109 1.00 79.00 96 ALA A O 1
ATOM 776 N N . LEU A 1 97 ? 27.775 -4.195 -24.918 1.00 80.69 97 LEU A N 1
ATOM 777 C CA . LEU A 1 97 ? 27.768 -5.497 -24.232 1.00 80.69 97 LEU A CA 1
ATOM 778 C C . LEU A 1 97 ? 28.772 -5.568 -23.067 1.00 80.69 97 LEU A C 1
ATOM 780 O O . LEU A 1 97 ? 28.486 -6.178 -22.038 1.00 80.69 97 LEU A O 1
ATOM 784 N N . ILE A 1 98 ? 29.952 -4.957 -23.223 1.00 87.31 98 ILE A N 1
ATOM 785 C CA . ILE A 1 98 ? 30.950 -4.838 -22.148 1.00 87.31 98 ILE A CA 1
ATOM 786 C C . ILE A 1 98 ? 30.399 -3.990 -20.995 1.00 87.31 98 ILE A C 1
ATOM 788 O O . ILE A 1 98 ? 30.581 -4.356 -19.836 1.00 87.31 98 ILE A O 1
ATOM 792 N N . LEU A 1 99 ? 29.747 -2.871 -21.312 1.00 84.12 99 LEU A N 1
ATOM 793 C CA . LEU A 1 99 ? 29.190 -1.928 -20.346 1.00 84.12 99 LEU A CA 1
ATOM 794 C C . LEU A 1 99 ? 28.073 -2.580 -19.51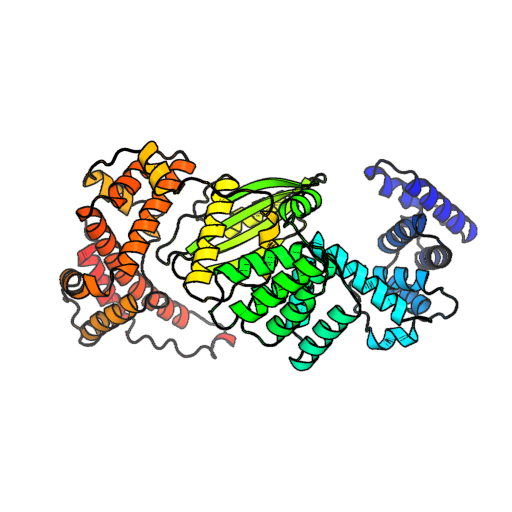9 1.00 84.12 99 LEU A C 1
ATOM 796 O O . LEU A 1 99 ? 28.124 -2.530 -18.290 1.00 84.12 99 LEU A O 1
ATOM 800 N N . ASN A 1 100 ? 27.163 -3.303 -20.176 1.00 79.25 100 ASN A N 1
ATOM 801 C CA . ASN A 1 100 ? 26.137 -4.108 -19.508 1.00 79.25 100 ASN A CA 1
ATOM 802 C C . ASN A 1 100 ? 26.753 -5.156 -18.572 1.00 79.25 100 ASN A C 1
ATOM 804 O O . ASN A 1 100 ? 26.377 -5.235 -17.407 1.00 79.25 100 ASN A O 1
ATOM 808 N N . LEU A 1 101 ? 27.774 -5.892 -19.026 1.00 84.44 101 LEU A N 1
ATOM 809 C CA . LEU A 1 101 ? 28.435 -6.898 -18.190 1.00 84.44 101 LEU A CA 1
ATOM 810 C C . LEU A 1 101 ? 29.155 -6.284 -16.975 1.00 84.44 101 LEU A C 1
ATOM 812 O O . LEU A 1 101 ? 29.127 -6.853 -15.886 1.00 84.44 101 LEU A O 1
ATOM 816 N N . LEU A 1 102 ? 29.793 -5.120 -17.135 1.00 85.50 102 LEU A N 1
ATOM 817 C CA . LEU A 1 102 ? 30.399 -4.382 -16.021 1.00 85.50 102 LEU A CA 1
ATOM 818 C C . LEU A 1 102 ? 29.340 -3.965 -14.988 1.00 85.50 102 LEU A C 1
ATOM 820 O O . LEU A 1 102 ? 29.584 -4.099 -13.782 1.00 85.50 102 LEU A O 1
ATOM 824 N N . ARG A 1 103 ? 28.170 -3.508 -15.450 1.00 79.62 103 ARG A N 1
ATOM 825 C CA . ARG A 1 103 ? 27.030 -3.129 -14.604 1.00 79.62 103 ARG A CA 1
ATOM 826 C C . ARG A 1 103 ? 26.458 -4.326 -13.849 1.00 79.62 103 ARG A C 1
ATOM 828 O O . ARG A 1 103 ? 26.304 -4.233 -12.635 1.00 79.62 103 ARG A O 1
ATOM 835 N N . ASP A 1 104 ? 26.259 -5.462 -14.517 1.00 77.75 104 ASP A N 1
ATOM 836 C CA . ASP A 1 104 ? 25.799 -6.715 -13.892 1.00 77.75 104 ASP A CA 1
ATOM 837 C C . ASP A 1 104 ? 26.757 -7.194 -12.784 1.00 77.75 104 ASP A C 1
ATOM 839 O O . ASP A 1 104 ? 26.355 -7.819 -11.805 1.00 77.75 104 ASP A O 1
ATOM 843 N N . MET A 1 105 ? 28.048 -6.865 -12.901 1.00 80.94 105 MET A N 1
ATOM 844 C CA . MET A 1 105 ? 29.065 -7.143 -11.879 1.00 80.94 105 MET A CA 1
ATOM 845 C C . MET A 1 105 ? 29.078 -6.130 -10.715 1.00 80.94 105 MET A C 1
ATOM 847 O O . MET A 1 105 ? 29.847 -6.309 -9.757 1.00 80.94 105 MET A O 1
ATOM 851 N N . GLY A 1 106 ? 28.242 -5.091 -10.775 1.00 75.94 106 GLY A N 1
ATOM 852 C CA . GLY A 1 106 ? 28.108 -4.028 -9.778 1.00 75.94 106 GLY A CA 1
ATOM 853 C C . GLY A 1 106 ? 29.065 -2.846 -9.963 1.00 75.94 106 GLY A C 1
ATOM 854 O O . GLY A 1 106 ? 29.310 -2.118 -9.001 1.00 75.94 106 GLY A O 1
ATOM 855 N N . ASN A 1 107 ? 29.652 -2.656 -11.151 1.00 81.31 107 ASN A N 1
ATOM 856 C CA . ASN A 1 107 ? 30.512 -1.499 -11.419 1.00 81.31 107 ASN A CA 1
ATOM 857 C C . ASN A 1 107 ? 29.667 -0.255 -11.725 1.00 81.31 107 ASN A C 1
ATOM 859 O O . ASN A 1 107 ? 28.700 -0.322 -12.481 1.00 81.31 107 ASN A O 1
ATOM 863 N N . GLN A 1 108 ? 30.079 0.897 -11.192 1.00 68.38 108 GLN A N 1
ATOM 864 C CA . GLN A 1 108 ? 29.511 2.188 -11.575 1.00 68.38 108 GLN A CA 1
ATOM 865 C C . GLN A 1 108 ? 30.205 2.699 -12.837 1.00 68.38 108 GLN A C 1
ATOM 867 O O . GLN A 1 108 ? 31.420 2.907 -12.847 1.00 68.38 108 GLN A O 1
ATOM 872 N N . VAL A 1 109 ? 29.431 2.901 -13.899 1.00 66.94 109 VAL A N 1
ATOM 873 C CA . VAL A 1 109 ? 29.912 3.518 -15.135 1.00 66.94 109 VAL A CA 1
ATOM 874 C C . VAL A 1 109 ? 29.608 5.009 -15.068 1.00 66.94 109 VAL A C 1
ATOM 876 O O . VAL A 1 109 ? 28.467 5.412 -14.855 1.00 66.94 109 VAL A O 1
ATOM 879 N N . ASN A 1 110 ? 30.639 5.837 -15.217 1.00 67.56 110 ASN A N 1
ATOM 880 C CA . ASN A 1 110 ? 30.471 7.280 -15.281 1.00 67.56 110 ASN A CA 1
ATOM 881 C C . ASN A 1 110 ? 30.081 7.679 -16.708 1.00 67.56 110 ASN A C 1
ATOM 883 O O . ASN A 1 110 ? 30.928 7.686 -17.601 1.00 67.56 110 ASN A O 1
ATOM 887 N N . TYR A 1 111 ? 28.813 8.031 -16.915 1.00 63.97 111 TYR A N 1
ATOM 888 C CA . TYR A 1 111 ? 28.310 8.475 -18.218 1.00 63.97 111 TYR A CA 1
ATOM 889 C C . TYR A 1 111 ? 28.964 9.772 -18.711 1.00 63.97 111 TYR A C 1
ATOM 891 O O . TYR A 1 111 ? 28.969 10.016 -19.909 1.00 63.97 111 TYR A O 1
ATOM 899 N N . ASN A 1 112 ? 29.602 10.561 -17.836 1.00 64.12 112 ASN A N 1
ATOM 900 C CA . ASN A 1 112 ? 30.386 11.723 -18.276 1.00 64.12 112 ASN A CA 1
ATOM 901 C C . ASN A 1 112 ? 31.622 11.332 -19.105 1.00 64.12 112 ASN A C 1
ATOM 903 O O . ASN A 1 112 ? 32.151 12.165 -19.832 1.00 64.12 112 ASN A O 1
ATOM 907 N N . ASP A 1 113 ? 32.070 10.078 -19.000 1.00 72.31 113 ASP A N 1
ATOM 908 C 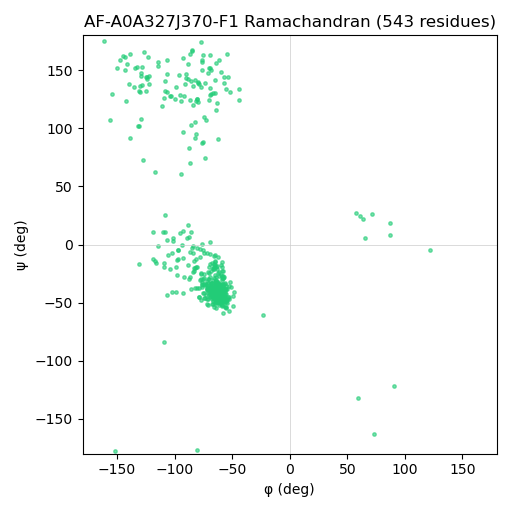CA . ASP A 1 113 ? 33.225 9.561 -19.734 1.00 72.31 113 ASP A CA 1
ATOM 909 C C . ASP A 1 113 ? 32.782 8.714 -20.946 1.00 72.31 113 ASP A C 1
ATOM 911 O O . ASP A 1 113 ? 33.617 8.108 -21.615 1.00 72.31 113 ASP A O 1
ATOM 915 N N . ILE A 1 114 ? 31.474 8.639 -21.245 1.00 72.50 114 ILE A N 1
ATOM 916 C CA . ILE A 1 114 ? 30.946 7.802 -22.336 1.00 72.50 114 ILE A CA 1
ATOM 917 C C . ILE A 1 114 ? 31.447 8.271 -23.708 1.00 72.50 114 ILE A C 1
ATOM 919 O O . ILE A 1 114 ? 31.736 7.442 -24.573 1.00 72.50 114 ILE A O 1
ATOM 923 N N . ASP A 1 115 ? 31.673 9.579 -23.847 1.00 72.88 115 ASP A N 1
ATOM 924 C CA . ASP A 1 115 ? 32.292 10.220 -25.010 1.00 72.88 115 ASP A CA 1
ATOM 925 C C . ASP A 1 115 ? 33.741 9.755 -25.235 1.00 72.88 115 ASP A C 1
ATOM 927 O O . ASP A 1 115 ? 34.256 9.813 -26.352 1.00 72.88 115 ASP A O 1
ATOM 931 N N . GLU A 1 116 ? 34.423 9.279 -24.187 1.00 77.69 116 GLU A N 1
ATOM 932 C CA . GLU A 1 116 ? 35.769 8.707 -24.301 1.00 77.69 116 GLU A CA 1
ATOM 933 C C . GLU A 1 116 ? 35.739 7.252 -24.787 1.00 77.69 116 GLU A C 1
ATOM 935 O O . GLU A 1 116 ? 36.759 6.727 -25.251 1.00 77.69 116 GLU A O 1
ATOM 940 N N . TYR A 1 117 ? 34.588 6.584 -24.667 1.00 79.12 117 TYR A N 1
ATOM 941 C CA . TYR A 1 117 ? 34.435 5.164 -24.962 1.00 79.12 117 TYR A CA 1
ATOM 942 C C . TYR A 1 117 ? 33.765 4.914 -26.308 1.00 79.12 117 TYR A C 1
ATOM 944 O O . TYR A 1 117 ? 34.218 4.024 -27.025 1.00 79.12 117 TYR A O 1
ATOM 952 N N . PHE A 1 118 ? 32.737 5.669 -26.689 1.00 78.12 118 PHE A N 1
ATOM 953 C CA . PHE A 1 118 ? 31.930 5.404 -27.885 1.00 78.12 118 PHE A CA 1
ATOM 954 C C . PHE A 1 118 ? 32.216 6.398 -29.015 1.00 78.12 118 PHE A C 1
ATOM 956 O O . PHE A 1 118 ? 32.516 7.562 -28.775 1.00 78.12 118 PHE A O 1
ATOM 963 N N . GLU A 1 119 ? 32.134 5.935 -30.265 1.00 75.50 119 GLU A N 1
ATOM 964 C CA . GLU A 1 119 ? 32.213 6.821 -31.434 1.00 75.50 119 GLU A CA 1
ATOM 965 C C . GLU A 1 119 ? 30.903 7.597 -31.629 1.00 75.50 119 GLU A C 1
ATOM 967 O O . GLU A 1 119 ? 30.924 8.713 -32.144 1.00 75.50 119 GLU A O 1
ATOM 972 N N . SER A 1 120 ? 29.770 7.013 -31.224 1.00 76.25 120 SER A N 1
ATOM 973 C CA . SER A 1 120 ? 28.435 7.635 -31.256 1.00 76.25 120 SER A CA 1
ATOM 974 C C . SER A 1 120 ? 27.747 7.545 -29.884 1.00 76.25 120 SER A C 1
ATOM 976 O O . SER A 1 120 ? 26.821 6.754 -29.710 1.00 76.25 120 SER A O 1
ATOM 978 N N . PRO A 1 121 ? 28.198 8.328 -28.885 1.00 71.00 121 PRO A N 1
ATOM 979 C CA . PRO A 1 121 ? 27.674 8.272 -27.515 1.00 71.00 121 PRO A CA 1
ATOM 980 C C . PRO A 1 121 ? 26.178 8.611 -27.430 1.00 71.00 121 PRO A C 1
ATOM 982 O O . PRO A 1 121 ? 25.451 7.982 -26.667 1.00 71.00 121 PRO A O 1
ATOM 985 N N . GLU A 1 122 ? 25.695 9.535 -28.265 1.00 74.94 122 GLU A N 1
ATOM 986 C CA . GLU A 1 122 ? 24.276 9.912 -28.340 1.00 74.94 122 GLU A CA 1
ATOM 987 C C . GLU A 1 122 ? 23.373 8.723 -28.715 1.00 74.94 122 GLU A C 1
ATOM 989 O O . GLU A 1 122 ? 22.316 8.544 -28.116 1.00 74.94 122 GLU A O 1
ATOM 994 N N . GLU A 1 123 ? 23.803 7.868 -29.652 1.00 76.31 123 GLU A N 1
ATOM 995 C CA . GLU A 1 123 ? 23.031 6.685 -30.070 1.00 76.31 123 GLU A CA 1
ATOM 996 C C . GLU A 1 123 ? 22.936 5.637 -28.952 1.00 76.31 123 GLU A C 1
ATOM 998 O O . GLU A 1 123 ? 21.926 4.945 -28.825 1.00 76.31 123 GLU A O 1
ATOM 1003 N N . VAL A 1 124 ? 23.977 5.528 -28.122 1.00 71.81 124 VAL A N 1
ATOM 1004 C CA . VAL A 1 124 ? 24.002 4.611 -26.974 1.00 71.81 124 VAL A CA 1
ATOM 1005 C C . VAL A 1 124 ? 23.059 5.104 -25.886 1.00 71.81 124 VAL A C 1
ATOM 1007 O O . VAL A 1 124 ? 22.238 4.329 -25.404 1.00 71.81 124 VAL A O 1
ATOM 1010 N N . ILE A 1 125 ? 23.122 6.397 -25.555 1.00 74.50 125 ILE A N 1
ATOM 1011 C CA . ILE A 1 125 ? 22.242 7.021 -24.559 1.00 74.50 125 ILE A CA 1
ATOM 1012 C C . ILE A 1 125 ? 20.771 6.912 -24.988 1.00 74.50 125 ILE A C 1
ATOM 1014 O O . ILE A 1 125 ? 19.925 6.538 -24.175 1.00 74.50 125 ILE A O 1
ATOM 1018 N N . ASP A 1 126 ? 20.455 7.191 -26.257 1.00 79.31 126 ASP A N 1
ATOM 1019 C CA . ASP A 1 126 ? 19.095 7.051 -26.802 1.00 79.31 126 ASP A CA 1
ATOM 1020 C C . ASP A 1 126 ? 18.605 5.594 -26.745 1.00 79.31 126 ASP A C 1
ATOM 1022 O O . ASP A 1 126 ? 17.486 5.325 -26.302 1.00 79.31 126 ASP A O 1
ATOM 1026 N N . SER A 1 127 ? 19.453 4.633 -27.127 1.00 77.56 127 SER A N 1
ATOM 1027 C CA . SER A 1 127 ? 19.121 3.205 -27.059 1.00 77.56 127 SER A CA 1
ATOM 1028 C C . SER A 1 127 ? 18.856 2.738 -25.626 1.00 77.56 127 SER A C 1
ATOM 1030 O O . SER A 1 127 ? 17.863 2.052 -25.384 1.00 77.56 127 SER A O 1
ATOM 1032 N N . GLU A 1 128 ? 19.719 3.101 -24.677 1.00 74.44 128 GLU A N 1
ATOM 1033 C CA . GLU A 1 128 ? 19.569 2.725 -23.265 1.00 74.44 128 GLU A CA 1
ATOM 1034 C C . GLU A 1 128 ? 18.341 3.385 -22.631 1.00 74.44 128 GLU A C 1
ATOM 1036 O O . GLU A 1 128 ? 17.609 2.747 -21.874 1.00 74.44 128 GLU A O 1
ATOM 1041 N N . THR A 1 129 ? 18.059 4.642 -22.984 1.00 81.62 129 THR A N 1
ATOM 1042 C CA . THR A 1 129 ? 16.861 5.339 -22.502 1.00 81.62 129 THR A CA 1
ATOM 1043 C C . THR A 1 129 ? 15.597 4.666 -23.030 1.00 81.62 129 THR A C 1
ATOM 1045 O O . THR A 1 129 ? 14.674 4.417 -22.258 1.00 81.62 129 THR A O 1
ATOM 1048 N N . LYS A 1 130 ? 15.550 4.285 -24.315 1.00 84.12 130 LYS A N 1
ATOM 1049 C CA . LYS A 1 130 ? 14.421 3.519 -24.877 1.00 84.12 130 LYS A CA 1
ATOM 1050 C C . LYS A 1 130 ? 14.222 2.189 -24.165 1.00 84.12 130 LYS A C 1
ATOM 1052 O O . LYS A 1 130 ? 13.087 1.838 -23.851 1.00 84.12 130 LYS A O 1
ATOM 1057 N N . GLU A 1 131 ? 15.304 1.463 -23.897 1.00 81.56 131 GLU A N 1
ATOM 1058 C CA . GLU A 1 131 ? 15.250 0.200 -23.159 1.00 81.56 131 GLU A CA 1
ATOM 1059 C C . GLU A 1 131 ? 14.692 0.399 -21.742 1.00 81.56 131 GLU A C 1
ATOM 1061 O O . GLU A 1 131 ? 13.819 -0.362 -21.321 1.00 81.56 131 GLU A O 1
ATOM 1066 N N . LEU A 1 132 ? 15.109 1.458 -21.039 1.00 83.56 132 LEU A N 1
ATOM 1067 C CA . LEU A 1 132 ? 14.574 1.822 -19.724 1.00 83.56 132 LEU A CA 1
ATOM 1068 C C . LEU A 1 132 ? 13.076 2.137 -19.792 1.00 83.56 132 LEU A C 1
ATOM 1070 O O . LEU A 1 132 ? 12.300 1.564 -19.026 1.00 83.56 132 LEU A O 1
ATOM 1074 N N . LEU A 1 133 ? 12.657 3.000 -20.725 1.00 86.25 133 LEU A N 1
ATOM 1075 C CA . LEU A 1 133 ? 11.250 3.384 -20.894 1.00 86.25 133 LEU A CA 1
ATOM 1076 C C . LEU A 1 133 ? 10.365 2.165 -21.187 1.00 86.25 133 LEU A C 1
ATOM 1078 O O . LEU A 1 133 ? 9.272 2.048 -20.634 1.00 86.25 133 LEU A O 1
ATOM 1082 N N . HIS A 1 134 ? 10.839 1.240 -22.025 1.00 83.38 134 HIS A N 1
ATOM 1083 C CA . HIS A 1 134 ? 10.128 -0.004 -22.315 1.00 83.38 134 HIS A CA 1
ATOM 1084 C C . HIS A 1 134 ? 10.099 -0.954 -21.116 1.00 83.38 134 HIS A C 1
ATOM 1086 O O . HIS A 1 134 ? 9.049 -1.521 -20.814 1.00 83.38 134 HIS A O 1
ATOM 1092 N N . THR A 1 135 ? 11.216 -1.108 -20.407 1.00 83.94 135 THR A N 1
ATOM 1093 C CA . THR A 1 135 ? 11.303 -1.975 -19.222 1.00 83.94 135 THR A CA 1
ATOM 1094 C C . THR A 1 135 ? 10.355 -1.502 -18.121 1.00 83.94 135 THR A C 1
ATOM 1096 O O . THR A 1 135 ? 9.669 -2.317 -17.506 1.00 83.94 135 THR A O 1
ATOM 1099 N N . ALA A 1 136 ? 10.242 -0.187 -17.923 1.00 85.38 136 ALA A N 1
ATOM 1100 C CA . ALA A 1 136 ? 9.368 0.415 -16.919 1.00 85.38 136 ALA A CA 1
ATOM 1101 C C . ALA A 1 136 ? 7.867 0.173 -17.159 1.00 85.38 136 ALA A C 1
ATOM 1103 O O . ALA A 1 136 ? 7.076 0.323 -16.231 1.00 85.38 136 ALA A O 1
ATOM 1104 N N . ILE A 1 137 ? 7.447 -0.211 -18.372 1.00 83.88 137 ILE A N 1
ATOM 1105 C CA . ILE A 1 137 ? 6.052 -0.610 -18.639 1.00 83.88 137 ILE A CA 1
ATOM 1106 C C . ILE A 1 137 ? 5.718 -1.918 -17.911 1.00 83.88 137 ILE A C 1
ATOM 1108 O O . ILE A 1 137 ? 4.637 -2.059 -17.345 1.00 83.88 137 ILE A O 1
ATOM 1112 N N . MET A 1 138 ? 6.650 -2.873 -17.935 1.00 79.25 138 MET A N 1
ATOM 1113 C CA . MET A 1 138 ? 6.451 -4.230 -17.413 1.00 79.25 138 MET A CA 1
ATOM 1114 C C . MET A 1 138 ? 6.987 -4.396 -15.985 1.00 79.25 138 MET A C 1
ATOM 1116 O O . MET A 1 138 ? 6.728 -5.411 -15.336 1.00 79.25 138 MET A O 1
ATOM 1120 N N . ASN A 1 139 ? 7.771 -3.427 -15.504 1.00 87.94 139 ASN A N 1
ATOM 1121 C CA . ASN A 1 139 ? 8.441 -3.475 -14.214 1.00 87.94 139 ASN A CA 1
ATOM 1122 C C . ASN A 1 139 ? 8.216 -2.178 -13.410 1.00 87.94 139 ASN A C 1
ATOM 1124 O O . ASN A 1 139 ? 8.915 -1.189 -13.652 1.00 87.94 139 ASN A O 1
ATOM 1128 N N . PRO A 1 140 ? 7.310 -2.192 -12.412 1.00 91.38 140 PRO A N 1
ATOM 1129 C CA . PRO A 1 140 ? 7.105 -1.059 -11.513 1.00 91.38 140 PRO A CA 1
ATOM 1130 C C . PRO A 1 140 ? 8.364 -0.634 -10.741 1.00 91.38 140 PRO A C 1
ATOM 1132 O O . PRO A 1 140 ? 8.508 0.549 -10.462 1.00 91.38 140 PRO A O 1
ATOM 1135 N N . GLU A 1 141 ? 9.305 -1.540 -10.442 1.00 90.75 141 GLU A N 1
ATOM 1136 C CA . GLU A 1 141 ? 10.574 -1.170 -9.786 1.00 90.75 141 GLU A CA 1
ATOM 1137 C C . GLU A 1 141 ? 11.416 -0.272 -10.688 1.00 90.75 141 GLU A C 1
ATOM 1139 O O . GLU A 1 141 ? 11.906 0.750 -10.236 1.00 90.75 141 GLU A O 1
ATOM 1144 N N . ALA A 1 142 ? 11.512 -0.585 -11.984 1.00 88.50 142 ALA A N 1
ATOM 1145 C CA . ALA A 1 142 ? 12.253 0.254 -12.927 1.00 88.50 142 ALA A CA 1
ATOM 1146 C C . ALA A 1 142 ? 11.611 1.646 -13.083 1.00 88.50 142 ALA A C 1
ATOM 1148 O O . ALA A 1 142 ? 12.304 2.639 -13.302 1.00 88.50 142 ALA A O 1
ATOM 1149 N N . GLN A 1 143 ? 10.283 1.727 -12.956 1.00 91.19 143 GLN A N 1
ATOM 1150 C CA . GLN A 1 143 ? 9.562 2.997 -12.918 1.00 91.19 143 GLN A CA 1
ATOM 1151 C C . GLN A 1 143 ? 9.875 3.781 -11.633 1.00 91.19 143 GLN A C 1
ATOM 1153 O O . GLN A 1 143 ? 10.110 4.984 -11.705 1.00 91.19 143 GLN A O 1
ATOM 1158 N N . ILE A 1 144 ? 9.922 3.106 -10.481 1.00 92.56 144 ILE A N 1
ATOM 1159 C CA . ILE A 1 144 ? 10.267 3.700 -9.181 1.00 92.56 144 ILE A CA 1
ATOM 1160 C C . ILE A 1 144 ? 11.727 4.154 -9.152 1.00 92.56 144 ILE A C 1
ATOM 1162 O O . ILE A 1 144 ? 11.977 5.291 -8.777 1.00 92.56 144 ILE A O 1
ATOM 1166 N N . ASP A 1 145 ? 12.670 3.351 -9.642 1.00 88.12 145 ASP A N 1
ATOM 1167 C CA . ASP A 1 145 ? 14.091 3.711 -9.731 1.00 88.12 145 ASP A CA 1
ATOM 1168 C C . ASP A 1 145 ? 14.296 5.001 -10.540 1.00 88.12 145 ASP A C 1
ATOM 1170 O O . ASP A 1 145 ? 15.105 5.860 -10.178 1.00 88.12 145 ASP A O 1
ATOM 1174 N N . PHE A 1 146 ? 13.537 5.173 -11.630 1.00 89.94 146 PHE A N 1
ATOM 1175 C CA . PHE A 1 146 ? 13.544 6.417 -12.397 1.00 89.94 146 PHE A CA 1
ATOM 1176 C C . PHE A 1 146 ? 13.022 7.603 -11.574 1.00 89.94 146 PHE A C 1
ATOM 1178 O O . PHE A 1 146 ? 13.577 8.699 -11.655 1.00 89.94 146 PHE A O 1
ATOM 1185 N N . LEU A 1 147 ? 11.960 7.406 -10.794 1.00 92.88 147 LEU A N 1
ATOM 1186 C CA . LEU A 1 147 ? 11.354 8.456 -9.974 1.00 92.88 147 LEU A CA 1
ATOM 1187 C C . LEU A 1 147 ? 12.239 8.821 -8.781 1.00 92.88 147 LEU A C 1
ATOM 1189 O O . LEU A 1 147 ? 12.407 10.005 -8.511 1.00 92.88 147 LEU A O 1
ATOM 1193 N N . ASP A 1 148 ? 12.886 7.845 -8.150 1.00 90.62 148 ASP A N 1
ATOM 1194 C CA . ASP A 1 148 ? 13.895 8.047 -7.108 1.00 90.62 148 ASP A CA 1
ATOM 1195 C C . ASP A 1 148 ? 15.099 8.822 -7.659 1.00 90.62 148 ASP A C 1
ATOM 1197 O O . ASP A 1 148 ? 15.586 9.772 -7.036 1.00 90.62 148 ASP A O 1
ATOM 1201 N N . PHE A 1 149 ? 15.555 8.470 -8.867 1.00 88.69 149 PHE A N 1
ATOM 1202 C CA . PHE A 1 149 ? 16.580 9.232 -9.574 1.00 88.69 149 PHE A CA 1
ATOM 1203 C C . PHE A 1 149 ? 16.125 10.670 -9.839 1.00 88.69 149 PHE A C 1
ATOM 1205 O O . PHE A 1 149 ? 16.855 11.610 -9.519 1.00 88.69 149 PHE A O 1
ATOM 1212 N N . LEU A 1 150 ? 14.916 10.854 -10.378 1.00 90.50 150 LEU A N 1
ATOM 1213 C CA . LEU A 1 150 ? 14.340 12.173 -10.620 1.00 90.50 150 LEU A CA 1
ATOM 1214 C C . LEU A 1 150 ? 14.245 12.964 -9.313 1.00 90.50 150 LEU A C 1
ATOM 1216 O O . LEU A 1 150 ? 14.568 14.149 -9.300 1.00 90.50 150 LEU A O 1
ATOM 1220 N N . GLU A 1 151 ? 13.864 12.330 -8.205 1.00 90.19 151 GLU A N 1
ATOM 1221 C CA . GLU A 1 151 ? 13.724 12.980 -6.908 1.00 90.19 151 GLU A CA 1
ATOM 1222 C C . GLU A 1 151 ? 15.055 13.436 -6.307 1.00 90.19 151 GLU A C 1
ATOM 1224 O O . GLU A 1 151 ? 15.112 14.511 -5.698 1.00 90.19 151 GLU A O 1
ATOM 1229 N N . ALA A 1 152 ? 16.136 12.698 -6.564 1.00 88.88 152 ALA A N 1
ATOM 1230 C CA . ALA A 1 152 ? 17.487 13.041 -6.130 1.00 88.88 152 ALA A CA 1
ATOM 1231 C C . ALA A 1 152 ? 18.094 14.255 -6.863 1.00 88.88 152 ALA A C 1
ATOM 1233 O O . ALA A 1 152 ? 19.052 14.859 -6.366 1.00 88.88 152 ALA A O 1
ATOM 1234 N N . LEU A 1 153 ? 17.565 14.634 -8.033 1.00 87.81 153 LEU A N 1
ATOM 1235 C CA . LEU A 1 153 ? 18.092 15.748 -8.825 1.00 87.81 153 LEU A CA 1
ATOM 1236 C C . LEU A 1 153 ? 17.704 17.128 -8.256 1.00 87.81 153 LEU A C 1
ATOM 1238 O O . LEU A 1 153 ? 16.615 17.317 -7.704 1.00 87.81 153 LEU A O 1
ATOM 1242 N N . PRO A 1 154 ? 18.541 18.165 -8.457 1.00 91.06 154 PRO A N 1
ATOM 1243 C CA . PRO A 1 154 ? 18.137 19.548 -8.232 1.00 91.06 154 PRO A CA 1
ATOM 1244 C C . PRO A 1 15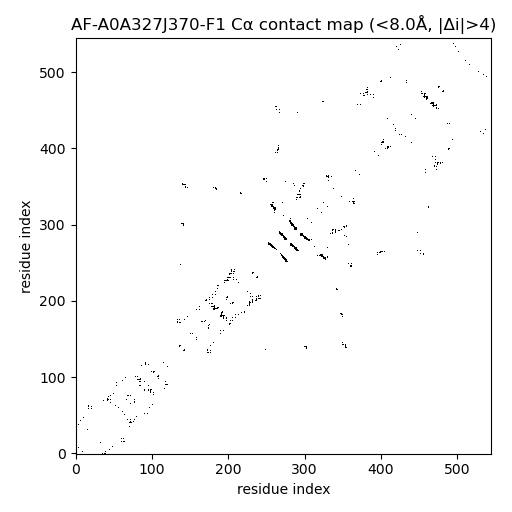4 ? 16.906 19.923 -9.066 1.00 91.06 154 PRO A C 1
ATOM 1246 O O . PRO A 1 154 ? 16.774 19.540 -10.223 1.00 91.06 154 PRO A O 1
ATOM 1249 N N . TYR A 1 155 ? 16.017 20.750 -8.512 1.00 90.44 155 TYR A N 1
ATOM 1250 C CA . TYR A 1 155 ? 14.700 21.007 -9.113 1.00 90.44 155 TYR A CA 1
ATOM 1251 C C . TYR A 1 155 ? 14.722 21.521 -10.567 1.00 90.44 155 TYR A C 1
ATOM 1253 O O . TYR A 1 155 ? 13.822 21.212 -11.340 1.00 90.44 155 TYR A O 1
ATOM 1261 N N . GLN A 1 156 ? 15.721 22.323 -10.954 1.00 91.06 156 GLN A N 1
ATOM 1262 C CA . GLN A 1 156 ? 15.842 22.795 -12.344 1.00 91.06 156 GLN A CA 1
ATOM 1263 C C . GLN A 1 156 ? 16.285 21.681 -13.297 1.00 91.06 156 GLN A C 1
ATOM 1265 O O . GLN A 1 156 ? 15.817 21.627 -14.433 1.00 91.06 156 GLN A O 1
ATOM 1270 N N . ASP A 1 157 ? 17.128 20.771 -12.815 1.00 87.75 157 ASP A N 1
ATOM 1271 C CA . ASP A 1 157 ? 17.601 19.625 -13.584 1.00 87.75 157 ASP A CA 1
ATOM 1272 C C . ASP A 1 157 ? 16.460 18.616 -13.767 1.00 87.75 157 ASP A C 1
ATOM 1274 O O . ASP A 1 157 ? 16.290 18.094 -14.865 1.00 87.75 157 ASP A O 1
ATOM 1278 N N . LYS A 1 158 ? 15.589 18.450 -12.751 1.00 92.69 158 LYS A N 1
ATOM 1279 C CA . LYS A 1 158 ? 14.337 17.678 -12.877 1.00 92.69 158 LYS A CA 1
ATOM 1280 C C . LYS A 1 158 ? 13.474 18.179 -14.037 1.00 92.69 158 LYS A C 1
ATOM 1282 O O . LYS A 1 158 ? 13.021 17.391 -14.860 1.00 92.69 158 LYS A O 1
ATOM 1287 N N . LEU A 1 159 ? 13.240 19.495 -14.096 1.00 93.38 159 LEU A N 1
ATOM 1288 C CA . LEU A 1 159 ? 12.441 20.112 -15.160 1.00 93.38 159 LEU A CA 1
ATOM 1289 C C . LEU A 1 159 ? 13.092 19.913 -16.529 1.00 93.38 159 LEU A C 1
ATOM 1291 O O . LEU A 1 159 ? 12.409 19.506 -17.460 1.00 93.38 159 LEU A O 1
ATOM 1295 N N . THR A 1 160 ? 14.402 20.145 -16.619 1.00 90.44 160 THR A N 1
ATOM 1296 C CA . THR A 1 160 ? 15.158 19.997 -17.869 1.00 90.44 160 THR A CA 1
ATOM 1297 C C . THR A 1 160 ? 15.090 18.561 -18.391 1.00 90.44 160 THR A C 1
ATOM 1299 O O . THR A 1 160 ? 14.853 18.364 -19.577 1.00 90.44 160 THR A O 1
ATOM 1302 N N . LEU A 1 161 ? 15.236 17.565 -17.511 1.00 90.12 161 LEU A N 1
ATOM 1303 C CA . LEU A 1 161 ? 15.143 16.150 -17.872 1.00 90.12 161 LEU A CA 1
ATOM 1304 C C . LEU A 1 161 ? 13.737 15.768 -18.350 1.00 90.12 161 LEU A C 1
ATOM 1306 O O . LEU A 1 161 ? 13.586 15.085 -19.357 1.00 90.12 161 LEU A O 1
ATOM 1310 N N . VAL A 1 162 ? 12.691 16.206 -17.644 1.00 93.75 162 VAL A N 1
ATOM 1311 C CA . VAL A 1 162 ? 11.307 15.924 -18.057 1.00 93.75 162 VAL A CA 1
ATOM 1312 C C . VAL A 1 162 ? 10.988 16.589 -19.400 1.00 93.75 162 VAL A C 1
ATOM 1314 O O . VAL A 1 162 ? 10.353 15.964 -20.246 1.00 93.75 162 VAL A O 1
ATOM 1317 N N . GLU A 1 163 ? 11.446 17.824 -19.624 1.00 93.75 163 GLU A N 1
ATOM 1318 C CA . GLU A 1 163 ? 11.296 18.523 -20.906 1.00 93.75 163 GLU A CA 1
ATOM 1319 C C . GLU A 1 163 ? 12.041 17.800 -22.036 1.00 93.75 163 GLU A C 1
ATOM 1321 O O . GLU A 1 163 ? 11.429 17.539 -23.071 1.00 93.75 163 GLU A O 1
ATOM 1326 N N . SER A 1 164 ? 13.300 17.388 -21.827 1.00 89.62 164 SER A N 1
ATOM 1327 C CA . SER A 1 164 ? 14.068 16.660 -22.848 1.00 89.62 164 SER A CA 1
ATOM 1328 C C . SER A 1 164 ? 13.426 15.318 -23.195 1.00 89.62 164 SER A C 1
ATOM 1330 O O . SER A 1 164 ? 13.294 14.981 -24.367 1.00 89.62 164 SER A O 1
ATOM 1332 N N . LEU A 1 165 ? 12.929 14.581 -22.194 1.00 90.44 165 LEU A N 1
ATOM 1333 C CA . LEU A 1 165 ? 12.191 13.340 -22.434 1.00 90.44 165 LEU A CA 1
ATOM 1334 C C . LEU A 1 165 ? 10.939 13.571 -23.294 1.00 90.44 165 LEU A C 1
ATOM 1336 O O . LEU A 1 165 ? 10.611 12.739 -24.137 1.00 90.44 165 LEU A O 1
ATOM 1340 N N . GLY A 1 166 ? 10.245 14.693 -23.088 1.00 89.12 166 GLY A N 1
ATOM 1341 C CA . GLY A 1 166 ? 9.071 15.079 -23.871 1.00 89.12 166 GLY A CA 1
ATOM 1342 C C . GLY A 1 166 ? 9.367 15.510 -25.308 1.00 89.12 166 GLY A C 1
ATOM 1343 O O . GLY A 1 166 ? 8.469 15.428 -26.150 1.00 89.12 166 GLY A O 1
ATOM 1344 N N . ASP A 1 167 ? 10.589 15.965 -25.579 1.00 87.69 167 ASP A N 1
ATOM 1345 C CA . ASP A 1 167 ? 11.046 16.354 -26.914 1.00 87.69 167 ASP A CA 1
ATOM 1346 C C . ASP A 1 167 ? 11.570 15.147 -27.713 1.00 87.69 167 ASP A C 1
ATOM 1348 O O . ASP A 1 167 ? 11.303 15.044 -28.915 1.00 87.69 167 ASP A O 1
ATOM 1352 N N . ASP A 1 168 ? 12.261 14.219 -27.042 1.00 84.19 168 ASP A N 1
ATOM 1353 C CA . ASP A 1 168 ? 12.980 13.110 -27.681 1.00 84.19 168 ASP A CA 1
ATOM 1354 C C . ASP A 1 168 ? 12.141 11.827 -27.818 1.00 84.19 168 ASP A C 1
ATOM 1356 O O . ASP A 1 168 ? 12.336 11.044 -28.755 1.00 84.19 168 ASP A O 1
ATOM 1360 N N . TYR A 1 169 ? 11.168 11.612 -26.925 1.00 85.56 169 TYR A N 1
ATOM 1361 C CA . TYR A 1 169 ? 10.358 10.392 -26.878 1.00 85.56 169 TYR A CA 1
ATOM 1362 C C . TYR A 1 169 ? 8.860 10.689 -27.001 1.00 85.56 169 TYR A C 1
ATOM 1364 O O . TYR A 1 169 ? 8.380 11.806 -26.815 1.00 85.56 169 TYR A O 1
ATOM 1372 N N . SER A 1 170 ? 8.076 9.673 -27.358 1.00 77.06 170 SER A N 1
ATOM 1373 C CA . SER A 1 170 ? 6.618 9.790 -27.467 1.00 77.06 170 SER A CA 1
ATOM 1374 C C . SER A 1 170 ? 5.941 8.442 -27.197 1.00 77.06 170 SER A C 1
ATOM 1376 O O . SER A 1 170 ? 6.625 7.468 -26.893 1.00 77.06 170 SER A O 1
ATOM 1378 N N . GLU A 1 171 ? 4.608 8.387 -27.302 1.00 80.38 171 GLU A N 1
ATOM 1379 C CA . GLU A 1 171 ? 3.794 7.171 -27.132 1.00 80.38 171 GLU A CA 1
ATOM 1380 C C . GLU A 1 171 ? 3.658 6.688 -25.670 1.00 80.38 171 GLU A C 1
ATOM 1382 O O . GLU A 1 171 ? 3.827 7.462 -24.721 1.00 80.38 171 GLU A O 1
ATOM 1387 N N . ASP A 1 172 ? 3.237 5.432 -25.481 1.00 83.06 172 ASP A N 1
ATOM 1388 C CA . ASP A 1 172 ? 2.840 4.881 -24.179 1.00 83.06 172 ASP A CA 1
ATOM 1389 C C . ASP A 1 172 ? 4.020 4.697 -23.215 1.00 83.06 172 ASP A C 1
ATOM 1391 O O . ASP A 1 172 ? 3.835 4.853 -22.013 1.00 83.06 172 ASP A O 1
ATOM 1395 N N . ALA A 1 173 ? 5.236 4.449 -23.713 1.00 83.56 173 ALA A N 1
ATOM 1396 C CA . ALA A 1 173 ? 6.425 4.278 -22.871 1.00 83.56 173 ALA A CA 1
ATOM 1397 C C . ALA A 1 173 ? 6.797 5.570 -22.123 1.00 83.56 173 ALA A C 1
ATOM 1399 O O . ALA A 1 173 ? 7.023 5.558 -20.913 1.00 83.56 173 ALA A O 1
ATOM 1400 N N . LEU A 1 174 ? 6.774 6.710 -22.825 1.00 89.75 174 LEU A N 1
ATOM 1401 C CA . LEU A 1 174 ? 6.967 8.016 -22.197 1.00 89.75 174 LEU A CA 1
ATOM 1402 C C . LEU A 1 174 ? 5.799 8.361 -21.266 1.00 89.75 174 LEU A C 1
ATOM 1404 O O . LEU A 1 174 ? 6.011 8.851 -20.156 1.00 89.75 174 LEU A O 1
ATOM 1408 N N . ALA A 1 175 ? 4.560 8.110 -21.703 1.00 91.50 175 ALA A N 1
ATOM 1409 C CA . ALA A 1 175 ? 3.391 8.382 -20.874 1.00 91.50 175 ALA A CA 1
ATOM 1410 C C . ALA A 1 175 ? 3.429 7.587 -19.564 1.00 91.50 175 ALA A C 1
ATOM 1412 O O . ALA A 1 175 ? 3.167 8.159 -18.511 1.00 91.50 175 ALA A O 1
ATOM 1413 N N . ASN A 1 176 ? 3.829 6.315 -19.615 1.00 89.38 176 ASN A N 1
ATOM 1414 C CA . ASN A 1 176 ? 3.972 5.459 -18.445 1.00 89.38 176 ASN A CA 1
ATOM 1415 C C . ASN A 1 176 ? 4.905 6.080 -17.395 1.00 89.38 176 ASN A C 1
ATOM 1417 O O . ASN A 1 176 ? 4.561 6.100 -16.222 1.00 89.38 176 ASN A O 1
ATOM 1421 N N . ILE A 1 177 ? 6.035 6.667 -17.790 1.00 91.50 177 ILE A N 1
ATOM 1422 C CA . ILE A 1 177 ? 6.946 7.341 -16.849 1.00 91.50 177 ILE A CA 1
ATOM 1423 C C . ILE A 1 177 ? 6.384 8.668 -16.317 1.00 91.50 177 ILE A C 1
ATOM 1425 O O . ILE A 1 177 ? 6.555 8.991 -15.142 1.00 91.50 177 ILE A O 1
ATOM 1429 N N . LEU A 1 178 ? 5.706 9.451 -17.158 1.00 95.00 178 LEU A N 1
ATOM 1430 C CA . LEU A 1 178 ? 5.227 10.784 -16.771 1.00 95.00 178 LEU A CA 1
ATOM 1431 C C . LEU A 1 178 ? 3.908 10.771 -15.987 1.00 95.00 178 LEU A C 1
ATOM 1433 O O . LEU A 1 178 ? 3.604 11.748 -15.299 1.00 95.00 178 LEU A O 1
ATOM 1437 N N . ILE A 1 179 ? 3.122 9.695 -16.064 1.00 95.38 179 ILE A N 1
ATOM 1438 C CA . ILE A 1 179 ? 1.865 9.555 -15.316 1.00 95.38 179 ILE A CA 1
ATOM 1439 C C . ILE A 1 179 ? 2.104 9.603 -13.796 1.00 95.38 179 ILE A C 1
ATOM 1441 O O . ILE A 1 179 ? 1.471 10.445 -13.160 1.00 95.38 179 ILE A O 1
ATOM 1445 N N . PRO A 1 180 ? 3.018 8.813 -13.194 1.00 95.56 180 PRO A N 1
ATOM 1446 C CA . PRO A 1 180 ? 3.340 8.935 -11.772 1.00 95.56 180 PRO A CA 1
ATOM 1447 C C . PRO A 1 180 ? 3.803 10.337 -11.370 1.00 95.56 180 PRO A C 1
ATOM 1449 O O . PRO A 1 180 ? 3.342 10.854 -10.357 1.00 95.56 180 PRO A O 1
ATOM 1452 N N . VAL A 1 181 ? 4.630 10.995 -12.195 1.00 95.62 181 VAL A N 1
ATOM 1453 C CA . VAL A 1 181 ? 5.085 12.379 -11.950 1.00 95.62 181 VAL A CA 1
ATOM 1454 C C . VAL A 1 181 ? 3.899 13.344 -11.864 1.00 95.62 181 VAL A C 1
ATOM 1456 O O . VAL A 1 181 ? 3.885 14.244 -11.026 1.00 95.62 181 VAL A O 1
ATOM 1459 N N . PHE A 1 182 ? 2.900 13.171 -12.732 1.00 96.56 182 PHE A N 1
ATOM 1460 C CA . PHE A 1 182 ? 1.695 13.995 -12.733 1.00 96.56 182 PHE A CA 1
ATOM 1461 C C . PHE A 1 182 ? 0.741 13.659 -11.578 1.00 96.56 182 PHE A C 1
ATOM 1463 O O . PHE A 1 182 ? 0.233 14.573 -10.932 1.00 96.56 182 PHE A O 1
ATOM 1470 N N . LEU A 1 183 ? 0.475 12.374 -11.329 1.00 95.00 183 LEU A N 1
ATOM 1471 C CA . LEU A 1 183 ? -0.534 11.931 -10.362 1.00 95.00 183 LEU A CA 1
ATOM 1472 C C . LEU A 1 183 ? -0.073 12.042 -8.903 1.00 95.00 183 LEU A C 1
ATOM 1474 O O . LEU A 1 183 ? -0.933 12.179 -8.036 1.00 95.00 183 LEU A O 1
ATOM 1478 N N . HIS A 1 184 ? 1.239 12.006 -8.637 1.00 93.94 184 HIS A N 1
ATOM 1479 C CA . HIS A 1 184 ? 1.803 12.130 -7.289 1.00 93.94 184 HIS A CA 1
ATOM 1480 C C . HIS A 1 184 ? 1.387 13.450 -6.626 1.00 93.94 184 HIS A C 1
ATOM 1482 O O . HIS A 1 184 ? 0.699 13.445 -5.608 1.00 93.94 184 HIS A O 1
ATOM 1488 N N . ASP A 1 185 ? 1.728 14.580 -7.255 1.00 91.88 185 ASP A N 1
ATOM 1489 C CA . ASP A 1 185 ? 1.287 15.919 -6.850 1.00 91.88 185 ASP A CA 1
ATOM 1490 C C . ASP A 1 185 ? 0.911 16.754 -8.090 1.00 91.88 185 ASP A C 1
ATOM 1492 O O . ASP A 1 185 ? 1.755 17.467 -8.646 1.00 91.88 185 ASP A O 1
ATOM 1496 N N . PRO A 1 186 ? -0.369 16.732 -8.512 1.00 92.25 186 PRO A N 1
ATOM 1497 C CA . PRO A 1 186 ? -0.846 17.480 -9.677 1.00 92.25 186 PRO A CA 1
ATOM 1498 C C . PRO A 1 186 ? -0.659 19.004 -9.582 1.00 92.25 186 PRO A C 1
ATOM 1500 O O . PRO A 1 186 ? -0.742 19.710 -10.595 1.00 92.25 186 PRO A O 1
ATOM 1503 N N . THR A 1 187 ? -0.430 19.545 -8.380 1.00 91.00 187 THR A N 1
ATOM 1504 C CA . THR A 1 187 ? -0.263 20.987 -8.157 1.00 91.00 187 THR A CA 1
ATOM 1505 C C . THR A 1 187 ? 1.172 21.457 -8.423 1.00 91.00 187 THR A C 1
ATOM 1507 O O . THR A 1 187 ? 1.384 22.634 -8.769 1.00 91.00 187 THR A O 1
ATOM 1510 N N . ALA A 1 188 ? 2.145 20.541 -8.335 1.00 92.56 188 ALA A N 1
ATOM 1511 C CA . ALA A 1 188 ? 3.565 20.812 -8.504 1.00 92.56 188 ALA A CA 1
ATOM 1512 C C . ALA A 1 188 ? 3.892 21.384 -9.892 1.00 92.56 188 ALA A C 1
ATOM 1514 O O . ALA A 1 188 ? 3.276 21.064 -10.912 1.00 92.56 188 ALA A O 1
ATOM 1515 N N . LYS A 1 189 ? 4.926 22.232 -9.970 1.00 94.06 189 LYS A N 1
ATOM 1516 C CA . LYS A 1 189 ? 5.355 22.812 -11.257 1.00 94.06 189 LYS A CA 1
ATOM 1517 C C . LYS A 1 189 ? 5.829 21.726 -12.235 1.00 94.06 189 LYS A C 1
ATOM 1519 O O . LYS A 1 189 ? 5.509 21.821 -13.413 1.00 94.06 189 LYS A O 1
ATOM 1524 N N . ILE A 1 190 ? 6.533 20.700 -11.755 1.00 95.06 190 ILE A N 1
ATOM 1525 C CA . ILE A 1 190 ? 6.965 19.562 -12.581 1.00 95.06 190 ILE A CA 1
ATOM 1526 C C . ILE A 1 190 ? 5.778 18.750 -13.119 1.00 95.06 190 ILE A C 1
ATOM 1528 O O . ILE A 1 190 ? 5.766 18.412 -14.298 1.00 95.06 190 ILE A O 1
ATOM 1532 N N . ALA A 1 191 ? 4.726 18.551 -12.319 1.00 95.25 191 ALA A N 1
ATOM 1533 C CA . ALA A 1 191 ? 3.503 17.881 -12.758 1.00 95.25 191 ALA A CA 1
ATOM 1534 C C . ALA A 1 191 ? 2.770 18.666 -13.856 1.00 95.25 191 ALA A C 1
ATOM 1536 O O . ALA A 1 191 ? 2.209 18.077 -14.776 1.00 95.25 191 ALA A O 1
ATOM 1537 N N . LYS A 1 192 ? 2.823 20.004 -13.824 1.00 95.38 192 LYS A N 1
ATOM 1538 C CA . LYS A 1 192 ? 2.281 20.850 -14.903 1.00 95.38 192 LYS A CA 1
ATOM 1539 C C . LYS A 1 192 ? 3.054 20.684 -16.212 1.00 95.38 192 LYS A C 1
ATOM 1541 O O . LYS A 1 192 ? 2.429 20.651 -17.268 1.00 95.38 192 LYS A O 1
ATOM 1546 N N . VAL A 1 193 ? 4.378 20.538 -16.148 1.00 96.12 193 VAL A N 1
ATOM 1547 C CA . VAL A 1 193 ? 5.202 20.214 -17.326 1.00 96.12 193 VAL A CA 1
ATOM 1548 C C . VAL A 1 193 ? 4.861 18.814 -17.843 1.00 96.12 193 VAL A C 1
ATOM 1550 O O . VAL A 1 193 ? 4.570 18.659 -19.028 1.00 96.12 193 VAL A O 1
ATOM 1553 N N . ALA A 1 194 ? 4.784 17.818 -16.954 1.00 96.81 194 ALA A N 1
ATOM 1554 C CA . ALA A 1 194 ? 4.367 16.463 -17.309 1.00 96.81 194 ALA A CA 1
ATOM 1555 C C . ALA A 1 194 ? 2.980 16.452 -17.976 1.00 96.81 194 ALA A C 1
ATOM 1557 O O . ALA A 1 194 ? 2.816 15.845 -19.028 1.00 96.81 194 ALA A O 1
ATOM 1558 N N . LEU A 1 195 ? 2.004 17.201 -17.451 1.00 97.00 195 LEU A N 1
ATOM 1559 C CA . LEU A 1 195 ? 0.677 17.376 -18.051 1.00 97.00 195 LEU A CA 1
ATOM 1560 C C . LEU A 1 195 ? 0.748 17.935 -19.482 1.00 97.00 195 LEU A C 1
ATOM 1562 O O . LEU A 1 195 ? 0.039 17.455 -20.372 1.00 97.00 195 LEU A O 1
ATOM 1566 N N . GLU A 1 196 ? 1.577 18.951 -19.728 1.00 95.44 196 GLU A N 1
ATOM 1567 C CA . GLU A 1 196 ? 1.741 19.534 -21.066 1.00 95.44 196 GLU A CA 1
ATOM 1568 C C . GLU A 1 196 ? 2.341 18.544 -22.070 1.00 95.44 196 GLU A C 1
ATOM 1570 O O . GLU A 1 196 ? 1.930 18.542 -23.236 1.00 95.44 196 GLU A O 1
ATOM 1575 N N . ILE A 1 197 ? 3.274 17.701 -21.623 1.00 95.44 197 ILE A N 1
ATOM 1576 C CA . ILE A 1 197 ? 3.884 16.644 -22.437 1.00 95.44 197 ILE A CA 1
ATOM 1577 C C . ILE A 1 197 ? 2.874 15.519 -22.679 1.00 95.44 197 ILE A C 1
ATOM 1579 O O . ILE A 1 197 ? 2.595 15.195 -23.833 1.00 95.44 197 ILE A O 1
ATOM 1583 N N . LEU A 1 198 ? 2.238 14.997 -21.622 1.00 95.69 198 LEU A N 1
ATOM 1584 C CA . LEU A 1 198 ? 1.189 13.968 -21.676 1.00 95.69 198 LEU A CA 1
ATOM 1585 C C . LEU A 1 198 ? 0.056 14.352 -22.634 1.00 95.69 198 LEU A C 1
ATOM 1587 O O . LEU A 1 198 ? -0.461 13.512 -23.359 1.00 95.69 198 LEU A O 1
ATOM 1591 N N . SER A 1 199 ? -0.284 15.637 -22.718 1.00 93.94 199 SER A N 1
ATOM 1592 C CA . SER A 1 199 ? -1.297 16.155 -23.650 1.00 93.94 199 SER A CA 1
ATOM 1593 C C . SER A 1 199 ? -0.926 16.005 -25.137 1.00 93.94 199 SER A C 1
ATOM 1595 O O . SER A 1 199 ? -1.779 16.199 -26.008 1.00 93.94 199 SER A O 1
ATOM 1597 N N . LYS A 1 200 ? 0.341 15.704 -25.448 1.00 91.25 200 LYS A N 1
ATOM 1598 C CA . LYS A 1 200 ? 0.911 15.629 -26.803 1.00 91.25 200 LYS A CA 1
ATOM 1599 C C . LYS A 1 200 ? 1.461 14.243 -27.164 1.00 91.25 200 LYS A C 1
ATOM 1601 O O . LYS A 1 200 ? 1.680 14.006 -28.350 1.00 91.25 200 LYS A O 1
ATOM 1606 N N . THR A 1 201 ? 1.623 13.324 -26.204 1.00 87.25 201 THR A N 1
ATOM 1607 C CA . THR A 1 201 ? 2.245 11.995 -26.410 1.00 87.25 201 THR A CA 1
ATOM 1608 C C . THR A 1 201 ? 1.469 11.063 -27.344 1.00 87.25 201 THR A C 1
ATOM 1610 O O . THR A 1 201 ? 2.030 10.074 -27.802 1.00 87.25 201 THR A O 1
ATOM 1613 N N . LYS A 1 202 ? 0.193 11.367 -27.643 1.00 87.50 202 LYS A N 1
ATOM 1614 C CA . LYS A 1 202 ? -0.753 10.485 -28.364 1.00 87.50 202 LYS A CA 1
ATOM 1615 C C . LYS A 1 202 ? -0.955 9.120 -27.683 1.00 87.50 202 LYS A C 1
ATOM 1617 O O . LYS A 1 202 ? -1.310 8.152 -28.348 1.00 87.50 202 LYS A O 1
ATOM 1622 N N . SER A 1 203 ? -0.763 9.064 -26.369 1.00 88.56 203 SER A N 1
ATOM 1623 C CA . SER A 1 203 ? -0.931 7.857 -25.561 1.00 88.56 203 SER A CA 1
ATOM 1624 C C . SER A 1 203 ? -2.368 7.696 -25.059 1.00 88.56 203 SER A C 1
ATOM 1626 O O . SER A 1 203 ? -3.022 8.672 -24.676 1.00 88.56 203 SER A O 1
ATOM 1628 N N . GLN A 1 204 ? -2.847 6.452 -25.020 1.00 87.81 204 GLN A N 1
ATOM 1629 C CA . GLN A 1 204 ? -4.124 6.108 -24.385 1.00 87.81 204 GLN A CA 1
ATOM 1630 C C . GLN A 1 204 ? -4.012 6.095 -22.858 1.00 87.81 204 GLN A C 1
ATOM 1632 O O . GLN A 1 204 ? -4.942 6.526 -22.180 1.00 87.81 204 GLN A O 1
ATOM 1637 N N . LEU A 1 205 ? -2.854 5.699 -22.319 1.00 89.94 205 LEU A N 1
ATOM 1638 C CA . LEU A 1 205 ? -2.564 5.775 -20.883 1.00 89.94 205 LEU A CA 1
ATOM 1639 C C . LEU A 1 205 ? -2.617 7.220 -20.385 1.00 89.94 205 LEU A C 1
ATOM 1641 O O . LEU A 1 205 ? -3.196 7.498 -19.337 1.00 89.94 205 LEU A O 1
ATOM 1645 N N . ALA A 1 206 ? -2.075 8.155 -21.174 1.00 93.31 206 ALA A N 1
ATOM 1646 C CA . ALA A 1 206 ? -2.178 9.578 -20.873 1.00 93.31 206 ALA A CA 1
ATOM 1647 C C . ALA A 1 206 ? -3.643 10.038 -20.841 1.00 93.31 206 ALA A C 1
ATOM 1649 O O . ALA A 1 206 ? -4.036 10.761 -19.930 1.00 93.31 206 ALA A O 1
ATOM 1650 N N . LEU A 1 207 ? -4.472 9.606 -21.800 1.00 93.25 207 LEU A N 1
ATOM 1651 C CA . LEU A 1 207 ? -5.895 9.950 -21.802 1.00 93.25 207 LEU A CA 1
ATOM 1652 C C . LEU A 1 207 ? -6.594 9.437 -20.534 1.00 93.25 207 LEU A C 1
ATOM 1654 O O . LEU A 1 207 ? -7.273 10.225 -19.878 1.00 93.25 207 LEU A O 1
ATOM 1658 N N . HIS A 1 208 ? -6.378 8.168 -20.179 1.00 92.38 208 HIS A N 1
ATOM 1659 C CA . HIS A 1 208 ? -6.940 7.546 -18.980 1.00 92.38 208 HIS A CA 1
ATOM 1660 C C . HIS A 1 208 ? -6.565 8.313 -17.707 1.00 92.38 208 HIS A C 1
ATOM 1662 O O . HIS A 1 208 ? -7.444 8.761 -16.973 1.00 92.38 208 HIS A O 1
ATOM 1668 N N . ALA A 1 209 ? -5.269 8.554 -17.490 1.00 93.75 209 ALA A N 1
ATOM 1669 C CA . ALA A 1 209 ? -4.777 9.245 -16.299 1.00 93.75 209 ALA A CA 1
ATOM 1670 C C . ALA A 1 209 ? -5.330 10.676 -16.177 1.00 93.75 209 ALA A C 1
ATOM 1672 O O . ALA A 1 209 ? -5.656 11.131 -15.082 1.00 93.75 209 ALA A O 1
ATOM 1673 N N . LEU A 1 210 ? -5.477 11.397 -17.296 1.00 95.62 210 LEU A N 1
ATOM 1674 C CA . LEU A 1 210 ? -6.071 12.736 -17.286 1.00 95.62 210 LEU A CA 1
ATOM 1675 C C . LEU A 1 210 ? -7.582 12.708 -17.017 1.00 95.62 210 LEU A C 1
ATOM 1677 O O . LEU A 1 210 ? -8.092 13.593 -16.326 1.00 95.62 210 LEU A O 1
ATOM 1681 N N . GLU A 1 211 ? -8.309 11.730 -17.562 1.00 94.31 211 GLU A N 1
ATOM 1682 C CA . GLU A 1 211 ? -9.743 11.551 -17.300 1.00 94.31 211 GLU A CA 1
ATOM 1683 C C . GLU A 1 211 ? -10.018 11.120 -15.855 1.00 94.31 211 GLU A C 1
ATOM 1685 O O . GLU A 1 211 ? -10.998 11.583 -15.269 1.00 94.31 211 GLU A O 1
ATOM 1690 N N . GLU A 1 212 ? -9.147 10.300 -15.267 1.00 91.69 212 GLU A N 1
ATOM 1691 C CA . GLU A 1 212 ? -9.166 9.949 -13.846 1.00 91.69 212 GLU A CA 1
ATOM 1692 C C . GLU A 1 212 ? -8.903 11.187 -12.979 1.00 91.69 212 GLU A C 1
ATOM 1694 O O . GLU A 1 212 ? -9.749 11.559 -12.164 1.00 91.69 212 GLU A O 1
ATOM 1699 N N . ALA A 1 213 ? -7.798 11.901 -13.227 1.00 94.00 213 ALA A N 1
ATOM 1700 C CA . ALA A 1 213 ? -7.428 13.097 -12.471 1.00 94.00 213 ALA A CA 1
ATOM 1701 C C . ALA A 1 213 ? -8.519 14.176 -12.487 1.00 94.00 213 ALA A C 1
ATOM 1703 O O . ALA A 1 213 ? -8.808 14.805 -11.468 1.00 94.00 213 ALA A O 1
ATOM 1704 N N . ALA A 1 214 ? -9.195 14.360 -13.625 1.00 94.44 214 ALA A N 1
ATOM 1705 C CA . ALA A 1 214 ? -10.283 15.327 -13.767 1.00 94.44 214 ALA A CA 1
ATOM 1706 C C . ALA A 1 214 ? -11.467 15.102 -12.803 1.00 94.44 214 ALA A C 1
ATOM 1708 O O . ALA A 1 214 ? -12.303 16.000 -12.670 1.00 94.44 214 ALA A O 1
ATOM 1709 N N . GLN A 1 215 ? -11.573 13.931 -12.168 1.00 92.06 215 GLN A N 1
ATOM 1710 C CA . GLN A 1 215 ? -12.653 13.600 -11.236 1.00 92.06 215 GLN A CA 1
ATOM 1711 C C . GLN A 1 215 ? -12.409 14.128 -9.821 1.00 92.06 215 GLN A C 1
ATOM 1713 O O . GLN A 1 215 ? -13.379 14.308 -9.083 1.00 92.06 215 GLN A O 1
ATOM 1718 N N . TYR A 1 216 ? -11.152 14.381 -9.445 1.00 90.19 216 TYR A N 1
ATOM 1719 C CA . TYR A 1 216 ? -10.794 14.715 -8.066 1.00 90.19 216 TYR A CA 1
ATOM 1720 C C . TYR A 1 216 ? -9.906 15.950 -7.894 1.00 90.19 216 TYR A C 1
ATOM 1722 O O . TYR A 1 216 ? -9.827 16.468 -6.783 1.00 90.19 216 TYR A O 1
ATOM 1730 N N . VAL A 1 217 ? -9.239 16.433 -8.945 1.00 90.50 217 VAL A N 1
ATOM 1731 C CA . VAL A 1 217 ? -8.411 17.645 -8.847 1.00 90.50 217 VAL A CA 1
ATOM 1732 C C . VAL A 1 217 ? -9.233 18.899 -8.526 1.00 90.50 217 VAL A C 1
ATOM 1734 O O . VAL A 1 217 ? -10.423 18.991 -8.837 1.00 90.50 217 VAL A O 1
ATOM 1737 N N . GLU A 1 218 ? -8.568 19.897 -7.945 1.00 87.50 218 GLU A N 1
ATOM 1738 C CA . GLU A 1 218 ? -9.157 21.204 -7.650 1.00 87.50 218 GLU A CA 1
ATOM 1739 C C . GLU A 1 218 ? -9.629 21.955 -8.916 1.00 87.50 218 GLU A C 1
ATOM 1741 O O . GLU A 1 218 ? -9.201 21.692 -10.048 1.00 87.50 218 GLU A O 1
ATOM 1746 N N . GLU A 1 219 ? -10.543 22.919 -8.733 1.00 88.06 219 GLU A N 1
ATOM 1747 C CA . GLU A 1 219 ? -11.188 23.647 -9.838 1.00 88.06 219 GLU A CA 1
ATOM 1748 C C . GLU A 1 219 ? -10.202 24.404 -10.743 1.00 88.06 219 GLU A C 1
ATOM 1750 O O . GLU A 1 219 ? -10.500 24.632 -11.918 1.00 88.06 219 GLU A O 1
ATOM 1755 N N . ASP A 1 220 ? -9.039 24.801 -10.231 1.00 91.50 220 ASP A N 1
ATOM 1756 C CA . ASP A 1 220 ? -8.008 25.538 -10.964 1.00 91.50 220 ASP A CA 1
ATOM 1757 C C . ASP A 1 220 ? -7.177 24.640 -11.902 1.00 91.50 220 ASP A C 1
ATOM 1759 O O . ASP A 1 220 ? -6.756 25.086 -12.977 1.00 91.50 220 ASP A O 1
ATOM 1763 N N . LEU A 1 221 ? -6.997 23.366 -11.546 1.00 92.75 221 LEU A N 1
ATOM 1764 C CA . LEU A 1 221 ? -6.319 22.345 -12.352 1.00 92.75 221 LEU A CA 1
ATOM 1765 C C . LEU A 1 221 ? -7.237 21.701 -13.398 1.00 92.75 221 LEU A C 1
ATOM 1767 O O . LEU A 1 221 ? -6.770 21.176 -14.414 1.00 92.75 221 LEU A O 1
ATOM 1771 N N . LEU A 1 222 ? -8.554 21.790 -13.224 1.00 95.06 222 LEU A N 1
ATOM 1772 C CA . LEU A 1 222 ? -9.506 21.185 -14.153 1.00 95.06 222 LEU A CA 1
ATOM 1773 C C . LEU A 1 222 ? -9.443 21.767 -15.590 1.00 95.06 222 LEU A C 1
ATOM 1775 O O . LEU A 1 222 ? -9.484 20.986 -16.548 1.00 95.06 222 LEU A O 1
ATOM 1779 N N . PRO A 1 223 ? -9.327 23.096 -15.818 1.00 96.50 223 PRO A N 1
ATOM 1780 C CA . PRO A 1 223 ? -9.176 23.662 -17.160 1.00 96.50 223 PRO A CA 1
ATOM 1781 C C . PRO A 1 223 ? -7.936 23.185 -17.936 1.00 96.50 223 PRO A C 1
ATOM 1783 O O . PRO A 1 223 ? -8.100 22.819 -19.106 1.00 96.50 223 PRO A O 1
ATOM 1786 N N . PRO A 1 224 ? -6.700 23.187 -17.387 1.00 96.25 224 PRO A N 1
ATOM 1787 C CA . PRO A 1 224 ? -5.549 22.647 -18.108 1.00 96.25 224 PRO A CA 1
ATOM 1788 C C . PRO A 1 224 ? -5.690 21.147 -18.403 1.00 96.25 224 PRO A C 1
ATOM 1790 O O . PRO A 1 224 ? -5.438 20.762 -19.543 1.00 96.25 224 PRO A O 1
ATOM 1793 N N . ILE A 1 225 ? -6.209 20.336 -17.474 1.00 97.12 225 ILE A N 1
ATOM 1794 C CA . ILE A 1 225 ? -6.452 18.899 -17.708 1.00 97.12 225 ILE A CA 1
ATOM 1795 C C . ILE A 1 225 ? -7.459 18.679 -18.845 1.00 97.12 225 ILE A C 1
ATOM 1797 O O . ILE A 1 225 ? -7.186 17.944 -19.793 1.00 97.12 225 ILE A O 1
ATOM 1801 N N . LYS A 1 226 ? -8.595 19.391 -18.840 1.00 96.75 226 LYS A N 1
ATOM 1802 C CA . LYS A 1 226 ? -9.600 19.306 -19.920 1.00 96.75 226 LYS A CA 1
ATOM 1803 C C . LYS A 1 226 ? -9.057 19.736 -21.283 1.00 96.75 226 LYS A C 1
ATOM 1805 O O . LYS A 1 226 ? -9.464 19.178 -22.307 1.00 96.75 226 LYS A O 1
ATOM 1810 N N . ARG A 1 227 ? -8.151 20.721 -21.320 1.00 96.81 227 ARG A N 1
ATOM 1811 C CA . ARG A 1 227 ? -7.444 21.097 -22.555 1.00 96.81 227 ARG A CA 1
ATOM 1812 C C . ARG A 1 227 ? -6.542 19.963 -23.037 1.00 96.81 227 ARG A C 1
ATOM 1814 O O . ARG A 1 227 ? -6.572 19.675 -24.230 1.00 96.81 227 ARG A O 1
ATOM 1821 N N . GLY A 1 228 ? -5.826 19.300 -22.130 1.00 95.62 228 GLY A N 1
ATOM 1822 C CA . GLY A 1 228 ? -5.000 18.131 -22.437 1.00 95.62 228 GLY A CA 1
ATOM 1823 C C . GLY A 1 228 ? -5.799 16.962 -23.008 1.00 95.62 228 GLY A C 1
ATOM 1824 O O . GLY A 1 228 ? -5.515 16.500 -24.111 1.00 95.62 228 GLY A O 1
ATOM 1825 N N . ILE A 1 229 ? -6.893 16.582 -22.339 1.00 95.56 229 ILE A N 1
ATOM 1826 C CA . ILE A 1 229 ? -7.847 15.566 -22.825 1.00 95.56 229 ILE A CA 1
ATOM 1827 C C . ILE A 1 229 ? -8.349 15.918 -24.233 1.00 95.56 229 ILE A C 1
ATOM 1829 O O . ILE A 1 229 ? -8.406 15.070 -25.123 1.00 95.56 229 ILE A O 1
ATOM 1833 N N . SER A 1 230 ? -8.707 17.186 -24.461 1.00 95.12 230 SER A N 1
ATOM 1834 C CA . SER A 1 230 ? -9.182 17.641 -25.773 1.00 95.12 230 SER A CA 1
ATOM 1835 C C . SER A 1 230 ? -8.093 17.548 -26.846 1.00 95.12 230 SER A C 1
ATOM 1837 O O . SER A 1 230 ? -8.390 17.166 -27.977 1.00 95.12 230 SER A O 1
ATOM 1839 N N . ALA A 1 231 ? -6.841 17.871 -26.509 1.00 94.25 231 ALA A N 1
ATOM 1840 C CA . ALA A 1 231 ? -5.704 17.768 -27.421 1.00 94.25 231 ALA A CA 1
ATOM 1841 C C . ALA A 1 231 ? -5.429 16.312 -27.830 1.00 94.25 231 ALA A C 1
ATOM 1843 O O . ALA A 1 231 ? -5.275 16.041 -29.023 1.00 94.25 231 ALA A O 1
ATOM 1844 N N . LEU A 1 232 ? -5.475 15.374 -26.879 1.00 92.06 232 LEU A N 1
ATOM 1845 C CA . LEU A 1 232 ? -5.360 13.934 -27.140 1.00 92.06 232 LEU A CA 1
ATOM 1846 C C . LEU A 1 232 ? -6.492 13.421 -28.044 1.00 92.06 232 LEU A C 1
ATOM 1848 O O . LEU A 1 232 ? -6.251 12.740 -29.042 1.00 92.06 232 LEU A O 1
ATOM 1852 N N . LYS A 1 233 ? -7.737 13.831 -27.777 1.00 91.75 233 LYS A N 1
ATOM 1853 C CA . LYS A 1 233 ? -8.887 13.458 -28.620 1.00 91.75 233 LYS A CA 1
ATOM 1854 C C . LYS A 1 233 ? -8.776 14.004 -30.044 1.00 91.75 233 LYS A C 1
ATOM 1856 O O . LYS A 1 233 ? -9.129 13.313 -31.001 1.00 91.75 233 LYS A O 1
ATOM 1861 N N . LEU A 1 234 ? -8.258 15.224 -30.205 1.00 91.44 234 LEU A N 1
ATOM 1862 C CA . LEU A 1 234 ? -8.007 15.832 -31.517 1.00 91.44 234 LEU A CA 1
ATOM 1863 C C . LEU A 1 234 ? -6.840 15.177 -32.266 1.00 91.44 234 LEU A C 1
ATOM 1865 O O . LEU A 1 234 ? -6.865 15.149 -33.496 1.00 91.44 234 LEU A O 1
ATOM 1869 N N . SER A 1 235 ? -5.844 14.640 -31.555 1.00 87.94 235 SER A N 1
ATOM 1870 C CA . SER A 1 235 ? -4.690 13.962 -32.159 1.00 87.94 235 SER A CA 1
ATOM 1871 C C . SER A 1 235 ? -4.993 12.532 -32.625 1.00 87.94 235 SER A C 1
ATOM 1873 O O . SER A 1 235 ? -4.201 11.965 -33.378 1.00 87.94 235 SER A O 1
ATOM 1875 N N . GLY A 1 236 ? -6.158 11.986 -32.254 1.00 84.50 236 GLY A N 1
ATOM 1876 C CA . GLY A 1 236 ? -6.661 10.690 -32.720 1.00 84.50 236 GLY A CA 1
ATOM 1877 C C . GLY A 1 236 ? -6.939 9.671 -31.614 1.00 84.50 236 GLY A C 1
ATOM 1878 O O . GLY A 1 236 ? -7.492 8.617 -31.921 1.00 84.50 236 GLY A O 1
ATOM 1879 N N . VAL A 1 237 ? -6.629 9.981 -30.352 1.00 85.31 237 VAL A N 1
ATOM 1880 C CA . VAL A 1 237 ? -6.867 9.103 -29.193 1.00 85.31 237 VAL A CA 1
ATOM 1881 C C . VAL A 1 237 ? -8.322 9.249 -28.741 1.00 85.31 237 VAL A C 1
ATOM 1883 O O . VAL A 1 237 ? -8.670 10.176 -28.013 1.00 85.31 237 VAL A O 1
ATOM 1886 N N . ARG A 1 238 ? -9.217 8.404 -29.267 1.00 75.06 238 ARG A N 1
ATOM 1887 C CA . ARG A 1 238 ? -10.675 8.585 -29.110 1.00 75.06 238 ARG A CA 1
ATOM 1888 C C . ARG A 1 238 ? -11.312 7.766 -27.997 1.00 75.06 238 ARG A C 1
ATOM 1890 O O . ARG A 1 238 ? -12.355 8.182 -27.498 1.00 75.06 238 ARG A O 1
ATOM 1897 N N . GLU A 1 239 ? -10.714 6.637 -27.652 1.00 75.75 239 GLU A N 1
ATOM 1898 C CA . GLU A 1 239 ? -11.230 5.688 -26.671 1.00 75.75 239 GLU A CA 1
ATOM 1899 C C . GLU A 1 239 ? -10.125 5.368 -25.664 1.00 75.75 239 GLU A C 1
ATOM 1901 O O . GLU A 1 239 ? -8.940 5.365 -26.009 1.00 75.75 239 GLU A O 1
ATOM 1906 N N . ASP A 1 240 ? -10.534 5.173 -24.415 1.00 77.50 240 ASP A N 1
ATOM 1907 C CA . ASP A 1 240 ? -9.678 4.687 -23.344 1.00 77.50 240 ASP A CA 1
ATOM 1908 C C . ASP A 1 240 ? -9.662 3.153 -23.387 1.00 77.50 240 ASP A C 1
ATOM 1910 O O . ASP A 1 240 ? -10.621 2.510 -22.956 1.00 77.50 240 ASP A O 1
ATOM 1914 N N . ASN A 1 241 ? -8.572 2.577 -23.908 1.00 79.81 241 ASN A N 1
ATOM 1915 C CA . ASN A 1 241 ? -8.335 1.130 -23.877 1.00 79.81 241 ASN A CA 1
ATOM 1916 C C . ASN A 1 241 ? -7.211 0.756 -22.898 1.00 79.81 241 ASN A C 1
ATOM 1918 O O . ASN A 1 241 ? -6.587 -0.294 -23.050 1.00 79.81 241 ASN A O 1
ATOM 1922 N N . SER A 1 242 ? -6.957 1.576 -21.871 1.00 81.88 242 SER A N 1
ATOM 1923 C CA . SER A 1 242 ? -5.967 1.280 -20.820 1.00 81.88 242 SER A CA 1
ATOM 1924 C C . SER A 1 242 ? -6.164 -0.109 -20.201 1.00 81.88 242 SER A C 1
ATOM 1926 O O . SER A 1 242 ? -5.198 -0.821 -19.945 1.00 81.88 242 SER A O 1
ATOM 1928 N N . LEU A 1 243 ? -7.414 -0.550 -20.040 1.00 84.62 243 LEU A N 1
ATOM 1929 C CA . LEU A 1 243 ? -7.730 -1.896 -19.563 1.00 84.62 243 LEU A CA 1
ATOM 1930 C C . LEU A 1 243 ? -7.226 -2.997 -20.509 1.00 84.62 243 LEU A C 1
ATOM 1932 O O . LEU A 1 243 ? -6.767 -4.036 -20.044 1.00 84.62 243 LEU A O 1
ATOM 1936 N N . GLU A 1 244 ? -7.350 -2.815 -21.825 1.00 85.44 244 GLU A N 1
ATOM 1937 C CA . GLU A 1 244 ? -6.849 -3.786 -22.807 1.00 85.44 244 GLU A CA 1
ATOM 1938 C C . GLU A 1 244 ? -5.322 -3.787 -22.834 1.00 85.44 244 GLU A C 1
ATOM 1940 O O . GLU A 1 244 ? -4.726 -4.860 -22.844 1.00 85.44 244 GLU A O 1
ATOM 1945 N N . PHE A 1 245 ? -4.706 -2.603 -22.748 1.00 86.56 245 PHE A N 1
ATOM 1946 C CA . PHE A 1 245 ? -3.259 -2.452 -22.609 1.00 86.56 245 PHE A CA 1
ATOM 1947 C C . PHE A 1 245 ? -2.730 -3.220 -21.392 1.00 86.56 245 PHE A C 1
ATOM 1949 O O . PHE A 1 245 ? -1.866 -4.080 -21.534 1.00 86.56 245 PHE A O 1
ATOM 1956 N N . TYR A 1 246 ? -3.288 -2.986 -20.199 1.00 86.50 246 TYR A N 1
ATOM 1957 C CA . TYR A 1 246 ? -2.815 -3.670 -18.994 1.00 86.50 246 TYR A CA 1
ATOM 1958 C C . TYR A 1 246 ? -3.146 -5.163 -18.983 1.00 86.50 246 TYR A C 1
ATOM 1960 O O . TYR A 1 246 ? -2.398 -5.940 -18.404 1.00 86.50 246 TYR A O 1
ATOM 1968 N N . LYS A 1 247 ? -4.219 -5.602 -19.648 1.00 87.94 247 LYS A N 1
ATOM 1969 C CA . LYS A 1 247 ? -4.471 -7.039 -19.843 1.00 87.94 247 LYS A CA 1
ATOM 1970 C C . LYS A 1 247 ? -3.399 -7.713 -20.694 1.00 87.94 247 LYS A C 1
ATOM 1972 O O . LYS A 1 247 ? -3.093 -8.870 -20.434 1.00 87.94 247 LYS A O 1
ATOM 1977 N N . ASP A 1 248 ? -2.867 -7.018 -21.695 1.00 87.94 248 ASP A N 1
ATOM 1978 C CA . ASP A 1 248 ? -1.771 -7.522 -22.527 1.00 87.94 248 ASP A CA 1
ATOM 1979 C C . ASP A 1 248 ? -0.453 -7.544 -21.740 1.00 87.94 248 ASP A C 1
ATOM 1981 O O . ASP A 1 248 ? 0.204 -8.580 -21.662 1.00 87.94 248 ASP A O 1
ATOM 1985 N N . VAL A 1 249 ? -0.139 -6.444 -21.045 1.00 86.19 249 VAL A N 1
ATOM 1986 C CA . VAL A 1 249 ? 1.029 -6.323 -20.151 1.00 86.19 249 VAL A CA 1
ATOM 1987 C C . VAL A 1 249 ? 1.034 -7.392 -19.058 1.00 86.19 249 VAL A C 1
ATOM 1989 O O . VAL A 1 249 ? 2.081 -7.920 -18.716 1.00 86.19 249 VAL A O 1
ATOM 1992 N N . LEU A 1 250 ? -0.128 -7.731 -18.503 1.00 90.75 250 LEU A N 1
ATOM 1993 C CA . LEU A 1 250 ? -0.246 -8.695 -17.408 1.00 90.75 250 LEU A CA 1
ATOM 1994 C C . LEU A 1 250 ? -0.563 -10.119 -17.894 1.00 90.75 250 LEU A C 1
ATOM 1996 O O . LEU A 1 250 ? -0.912 -10.967 -17.074 1.00 90.75 250 LEU A O 1
ATOM 2000 N N . SER A 1 251 ? -0.494 -10.385 -19.202 1.00 90.00 251 SER A N 1
ATOM 2001 C CA . SER A 1 251 ? -0.958 -11.645 -19.805 1.00 90.00 251 SER A CA 1
ATOM 2002 C C . SER A 1 251 ? -0.117 -12.875 -19.445 1.00 90.00 251 SER A C 1
ATOM 2004 O O . SER A 1 251 ? -0.634 -13.992 -19.494 1.00 90.00 251 SER A O 1
ATOM 2006 N N . ASP A 1 252 ? 1.139 -12.671 -19.050 1.00 90.50 252 ASP A N 1
ATOM 2007 C CA . ASP A 1 252 ? 2.101 -13.691 -18.605 1.00 90.50 252 ASP A CA 1
ATOM 2008 C C . ASP A 1 252 ? 2.018 -13.988 -17.095 1.00 90.50 252 ASP A C 1
ATOM 2010 O O . ASP A 1 252 ? 2.847 -14.715 -16.539 1.00 90.50 252 ASP A O 1
ATOM 2014 N N . SER A 1 253 ? 1.026 -13.407 -16.412 1.00 93.50 253 SER A N 1
ATOM 2015 C CA . SER A 1 253 ? 0.835 -13.549 -14.974 1.00 93.50 253 SER A CA 1
ATOM 2016 C C . SER A 1 253 ? -0.636 -13.663 -14.589 1.00 93.50 253 SER A C 1
ATOM 2018 O O . SER A 1 253 ? -1.550 -13.174 -15.258 1.00 93.50 253 SER A O 1
ATOM 2020 N N . ARG A 1 254 ? -0.893 -14.281 -13.439 1.00 95.31 254 ARG A N 1
ATOM 2021 C CA . ARG A 1 254 ? -2.240 -14.406 -12.867 1.00 95.31 254 ARG A CA 1
ATOM 2022 C C . ARG A 1 254 ? -2.263 -13.959 -11.411 1.00 95.31 254 ARG A C 1
ATOM 2024 O O . ARG A 1 254 ? -1.285 -14.204 -10.709 1.00 95.31 254 ARG A O 1
ATOM 2031 N N . PRO A 1 255 ? -3.371 -13.374 -10.917 1.00 96.69 255 PRO A N 1
ATOM 2032 C CA . PRO A 1 255 ? -3.549 -13.148 -9.486 1.00 96.69 255 PRO A CA 1
ATOM 2033 C C . PRO A 1 255 ? -3.307 -14.441 -8.694 1.00 96.69 255 PRO A C 1
ATOM 2035 O O . PRO A 1 255 ? -3.838 -15.491 -9.061 1.00 96.69 255 PRO A O 1
ATOM 2038 N N . TYR A 1 256 ? -2.500 -14.354 -7.637 1.00 96.06 256 TYR A N 1
ATOM 2039 C CA . TYR A 1 256 ? -2.071 -15.493 -6.827 1.00 96.06 256 TYR A CA 1
ATOM 2040 C C . TYR A 1 256 ? -2.725 -15.459 -5.441 1.00 96.06 256 TYR A C 1
ATOM 2042 O O . TYR A 1 256 ? -3.777 -16.066 -5.231 1.00 96.06 256 TYR A O 1
ATOM 2050 N N . GLU A 1 257 ? -2.157 -14.707 -4.503 1.00 96.38 257 GLU A N 1
ATOM 2051 C CA . GLU A 1 257 ? -2.661 -14.590 -3.137 1.00 96.38 257 GLU A CA 1
ATOM 2052 C C . GLU A 1 257 ? -2.904 -13.131 -2.754 1.00 96.38 257 GLU A C 1
ATOM 2054 O O . GLU A 1 257 ? -2.168 -12.224 -3.156 1.00 96.38 257 GLU A O 1
ATOM 2059 N N . CYS A 1 258 ? -3.962 -12.908 -1.972 1.00 97.50 258 CYS A N 1
ATOM 2060 C CA . CYS A 1 258 ? -4.314 -11.599 -1.442 1.00 97.50 258 CYS A CA 1
ATOM 2061 C C . CYS A 1 258 ? -4.569 -11.709 0.061 1.00 97.50 258 CYS A C 1
ATOM 2063 O O . CYS A 1 258 ? -5.344 -12.561 0.503 1.00 97.50 258 CYS A O 1
ATOM 2065 N N . TYR A 1 259 ? -3.975 -10.806 0.832 1.00 97.06 259 TYR A N 1
ATOM 2066 C CA . TYR A 1 259 ? -4.117 -10.771 2.283 1.00 97.06 259 TYR A CA 1
ATOM 2067 C C . TYR A 1 259 ? -4.529 -9.386 2.759 1.00 97.06 259 TYR A C 1
ATOM 2069 O O . TYR A 1 259 ? -4.217 -8.369 2.135 1.00 97.06 259 TYR A O 1
ATOM 2077 N N . THR A 1 260 ? -5.216 -9.340 3.894 1.00 97.12 260 THR A N 1
ATOM 2078 C CA . THR A 1 260 ? -5.468 -8.097 4.617 1.00 97.12 260 THR A CA 1
ATOM 2079 C C . THR A 1 260 ? -5.422 -8.294 6.126 1.00 97.12 260 THR A C 1
ATOM 2081 O O . THR A 1 260 ? -5.748 -9.371 6.616 1.00 97.12 260 THR A O 1
ATOM 2084 N N . SER A 1 261 ? -5.034 -7.265 6.878 1.00 95.50 261 SER A N 1
ATOM 2085 C CA . SER A 1 261 ? -5.257 -7.226 8.324 1.00 95.50 261 SER A CA 1
ATOM 2086 C C . SER A 1 261 ? -6.657 -6.699 8.644 1.00 95.50 261 SER A C 1
ATOM 2088 O O . SER A 1 261 ? -7.337 -6.104 7.807 1.00 95.50 261 SER A O 1
ATOM 2090 N N . TYR A 1 262 ? -7.075 -6.853 9.896 1.00 95.12 262 TYR A N 1
ATOM 2091 C CA . TYR A 1 262 ? -8.181 -6.065 10.436 1.00 95.12 262 TYR A CA 1
ATOM 2092 C C . TYR A 1 262 ? -7.762 -4.596 10.619 1.00 95.12 262 TYR A C 1
ATOM 2094 O O . TYR A 1 262 ? -6.576 -4.343 10.855 1.00 95.12 262 TYR A O 1
ATOM 2102 N N . PRO A 1 263 ? -8.702 -3.633 10.538 1.00 94.31 263 PRO A N 1
ATOM 2103 C CA . PRO A 1 263 ? -8.417 -2.249 10.894 1.00 94.31 263 PRO A CA 1
ATOM 2104 C C . PRO A 1 263 ? -8.084 -2.131 12.388 1.00 94.31 263 PRO A C 1
ATOM 2106 O O . PRO A 1 263 ? -8.826 -2.634 13.243 1.00 94.31 263 PRO A O 1
ATOM 2109 N N . ASP A 1 264 ? -6.977 -1.460 12.701 1.00 91.81 264 ASP A N 1
ATOM 2110 C CA . ASP A 1 264 ? -6.550 -1.190 14.077 1.00 91.81 264 ASP A CA 1
ATOM 2111 C C . ASP A 1 264 ? -7.294 0.011 14.708 1.00 91.81 264 ASP A C 1
ATOM 2113 O O . ASP A 1 264 ? -8.207 0.601 14.118 1.00 91.81 264 ASP A O 1
ATOM 2117 N N . GLY A 1 265 ? -6.924 0.375 15.943 1.00 89.94 265 GLY A N 1
ATOM 2118 C CA . GLY A 1 265 ? -7.511 1.517 16.653 1.00 89.94 265 GLY A CA 1
ATOM 2119 C C . GLY A 1 265 ? -7.190 2.892 16.053 1.00 89.94 265 GLY A C 1
ATOM 2120 O O . GLY A 1 265 ? -7.905 3.860 16.318 1.00 89.94 265 GLY A O 1
ATOM 2121 N N . HIS A 1 266 ? -6.187 2.974 15.183 1.00 90.81 266 HIS A N 1
ATOM 2122 C CA . HIS A 1 266 ? -5.800 4.180 14.449 1.00 90.81 266 HIS A CA 1
ATOM 2123 C C . HIS A 1 266 ? -6.391 4.212 13.033 1.00 90.81 266 HIS A C 1
ATOM 2125 O O . HIS A 1 266 ? -6.272 5.220 12.336 1.00 90.81 266 HIS A O 1
ATOM 2131 N N . GLY A 1 267 ? -7.074 3.139 12.626 1.00 92.12 267 GLY A N 1
ATOM 2132 C CA . GLY A 1 267 ? -7.681 2.982 11.311 1.00 92.12 267 GLY A CA 1
ATOM 2133 C C . GLY A 1 267 ? -6.740 2.412 10.259 1.00 92.12 267 GLY A C 1
ATOM 2134 O O . GLY A 1 267 ? -7.132 2.386 9.094 1.00 92.12 267 GLY A O 1
ATOM 2135 N N . ASN A 1 268 ? -5.539 1.965 10.639 1.00 94.00 268 ASN A N 1
ATOM 2136 C CA . ASN A 1 268 ? -4.591 1.356 9.718 1.00 94.00 268 ASN A CA 1
ATOM 2137 C C . ASN A 1 268 ? -5.036 -0.052 9.333 1.00 94.00 268 ASN A C 1
ATOM 2139 O O . ASN A 1 268 ? -5.463 -0.843 10.177 1.00 94.00 268 ASN A O 1
ATOM 2143 N N . GLN A 1 269 ? -4.884 -0.373 8.055 1.00 94.81 269 GLN A N 1
ATOM 2144 C CA . GLN A 1 269 ? -5.162 -1.681 7.495 1.00 94.81 269 GLN A CA 1
ATOM 2145 C C . GLN A 1 269 ? -4.123 -2.014 6.427 1.00 94.81 269 GLN A C 1
ATOM 2147 O O . GLN A 1 269 ? -3.968 -1.290 5.442 1.00 94.81 269 GLN A O 1
ATOM 2152 N N . SER A 1 270 ? -3.444 -3.139 6.617 1.00 95.56 270 SER A N 1
ATOM 2153 C CA . SER A 1 270 ? -2.405 -3.632 5.720 1.00 95.56 270 SER A CA 1
ATOM 2154 C C . SER A 1 270 ? -3.001 -4.555 4.661 1.00 95.56 270 SER A C 1
ATOM 2156 O O . SER A 1 270 ? -3.835 -5.409 4.972 1.00 95.56 270 SER A O 1
ATOM 2158 N N . LEU A 1 271 ? -2.558 -4.422 3.415 1.00 97.56 271 LEU A N 1
ATOM 2159 C CA . LEU A 1 271 ? -3.015 -5.171 2.244 1.00 97.56 271 LEU A CA 1
ATOM 2160 C C . LEU A 1 271 ? -1.807 -5.762 1.520 1.00 97.56 271 LEU A C 1
ATOM 2162 O O . LEU A 1 271 ? -0.820 -5.064 1.330 1.00 97.56 271 LEU A O 1
ATOM 2166 N N . ILE A 1 272 ? -1.897 -7.014 1.078 1.00 97.69 272 ILE A N 1
ATOM 2167 C CA . ILE A 1 272 ? -0.934 -7.622 0.152 1.00 97.69 272 ILE A CA 1
ATOM 2168 C C . ILE A 1 272 ? -1.692 -8.147 -1.057 1.00 97.69 272 ILE A C 1
ATOM 2170 O O . ILE A 1 272 ? -2.671 -8.876 -0.903 1.00 97.69 272 ILE A O 1
ATOM 2174 N N . PHE A 1 273 ? -1.201 -7.825 -2.249 1.00 98.06 273 PHE A N 1
ATOM 2175 C CA . PHE A 1 273 ? -1.620 -8.423 -3.511 1.00 98.06 273 PHE A CA 1
ATOM 2176 C C . PHE A 1 273 ? -0.424 -9.050 -4.206 1.00 98.06 273 PHE A C 1
ATOM 2178 O O . PHE A 1 273 ? 0.638 -8.434 -4.265 1.00 98.06 273 PHE A O 1
ATOM 2185 N N . SER A 1 274 ? -0.608 -10.234 -4.781 1.00 97.56 274 SER A N 1
ATOM 2186 C CA . SER A 1 274 ? 0.432 -10.908 -5.553 1.00 97.56 274 SER A CA 1
ATOM 2187 C C . SER A 1 274 ? -0.090 -11.483 -6.867 1.00 97.56 274 SER A C 1
ATOM 2189 O O . SER A 1 274 ? -1.264 -11.848 -6.992 1.00 97.56 274 SER A O 1
ATOM 2191 N N . ARG A 1 275 ? 0.810 -11.583 -7.846 1.00 96.75 275 ARG A N 1
ATOM 2192 C CA . ARG A 1 275 ? 0.636 -12.325 -9.095 1.00 96.75 275 ARG A CA 1
ATOM 2193 C C . ARG A 1 275 ? 1.741 -13.366 -9.222 1.00 96.75 275 ARG A C 1
ATOM 2195 O O . ARG A 1 275 ? 2.876 -13.124 -8.828 1.00 96.75 275 ARG A O 1
ATOM 2202 N N . GLU A 1 276 ? 1.395 -14.506 -9.793 1.00 96.94 276 GLU A N 1
ATOM 2203 C CA . GLU A 1 276 ? 2.327 -15.562 -10.178 1.00 96.94 276 GLU A CA 1
ATOM 2204 C C . GLU A 1 276 ? 2.529 -15.497 -11.692 1.00 96.94 276 GLU A C 1
ATOM 2206 O O . GLU A 1 276 ? 1.545 -15.484 -12.440 1.00 96.94 276 GLU A O 1
ATOM 2211 N N . ARG A 1 277 ? 3.788 -15.442 -12.131 1.00 93.69 277 ARG A N 1
ATOM 2212 C CA . ARG A 1 277 ? 4.178 -15.507 -13.543 1.00 93.69 277 ARG A CA 1
ATOM 2213 C C . ARG A 1 277 ? 4.297 -16.948 -14.036 1.00 93.69 277 ARG A C 1
ATOM 2215 O O . ARG A 1 277 ? 4.375 -17.892 -13.248 1.00 93.69 277 ARG A O 1
ATOM 2222 N N . ASP A 1 278 ? 4.377 -17.112 -15.352 1.00 91.50 278 ASP A N 1
ATOM 2223 C CA . ASP A 1 278 ? 4.583 -18.413 -16.005 1.00 91.50 278 ASP A CA 1
ATOM 2224 C C . ASP A 1 278 ? 5.872 -19.141 -15.573 1.00 91.50 278 ASP A C 1
ATOM 2226 O O . ASP A 1 278 ? 5.923 -20.372 -15.608 1.00 91.50 278 ASP A O 1
ATOM 2230 N N . ASP A 1 279 ? 6.903 -18.406 -15.145 1.00 89.50 279 ASP A N 1
ATOM 2231 C CA . ASP A 1 279 ? 8.164 -18.951 -14.619 1.00 89.50 279 ASP A CA 1
ATOM 2232 C C . ASP A 1 279 ? 8.118 -19.281 -13.112 1.00 89.50 279 ASP A C 1
ATOM 2234 O O . ASP A 1 279 ? 9.149 -19.578 -12.510 1.00 89.50 279 ASP A O 1
ATOM 2238 N N . GLU A 1 280 ? 6.924 -19.249 -12.513 1.00 91.62 280 GLU A N 1
ATOM 2239 C CA . GLU A 1 280 ? 6.642 -19.439 -11.084 1.00 91.62 280 GLU A CA 1
ATOM 2240 C C . GLU A 1 280 ? 7.204 -18.351 -10.153 1.00 91.62 280 GLU A C 1
ATOM 2242 O O . GLU A 1 280 ? 7.071 -18.472 -8.927 1.00 91.62 280 GLU A O 1
ATOM 2247 N N . SER A 1 281 ? 7.786 -17.276 -10.700 1.00 94.25 281 SER A N 1
ATOM 2248 C CA . SER A 1 281 ? 8.139 -16.099 -9.908 1.00 94.25 281 SER A CA 1
ATOM 2249 C C . SER A 1 281 ? 6.896 -15.344 -9.441 1.00 94.25 281 SER A C 1
ATOM 2251 O O . SER A 1 281 ? 5.833 -15.373 -10.069 1.00 94.25 281 SER A O 1
ATOM 2253 N N . ILE A 1 282 ? 7.034 -14.661 -8.308 1.00 96.50 282 ILE A N 1
ATOM 2254 C CA . ILE A 1 282 ? 5.988 -13.843 -7.708 1.00 96.50 282 ILE A CA 1
ATOM 2255 C C . ILE A 1 282 ? 6.320 -12.364 -7.905 1.00 96.50 282 ILE A C 1
ATOM 2257 O O . ILE A 1 282 ? 7.418 -11.903 -7.589 1.00 96.50 282 ILE A O 1
ATOM 2261 N N . GLN A 1 283 ? 5.327 -11.622 -8.386 1.00 95.31 283 GLN A N 1
ATOM 2262 C CA . GLN A 1 283 ? 5.232 -10.171 -8.260 1.00 95.31 283 GLN A CA 1
ATOM 2263 C C . GLN A 1 283 ? 4.302 -9.862 -7.095 1.00 95.31 283 GLN A C 1
ATOM 2265 O O . GLN A 1 283 ? 3.225 -10.456 -7.011 1.00 95.31 283 GLN A O 1
ATOM 2270 N N . PHE A 1 284 ? 4.641 -8.921 -6.219 1.00 95.38 284 PHE A N 1
ATOM 2271 C CA . PHE A 1 284 ? 3.695 -8.496 -5.188 1.00 95.38 284 PHE A CA 1
ATOM 2272 C C . PHE A 1 284 ? 3.829 -7.023 -4.823 1.00 95.38 284 PHE A C 1
ATOM 2274 O O . PHE A 1 284 ? 4.877 -6.410 -5.008 1.00 95.38 284 PHE A O 1
ATOM 2281 N N . VAL A 1 285 ? 2.752 -6.491 -4.253 1.00 97.19 285 VAL A N 1
ATOM 2282 C CA . VAL A 1 285 ? 2.696 -5.181 -3.610 1.00 97.19 285 VAL A CA 1
ATOM 2283 C C . VAL A 1 285 ? 2.066 -5.323 -2.227 1.00 97.19 285 VAL A C 1
ATOM 2285 O O . VAL A 1 285 ? 1.058 -6.014 -2.056 1.00 97.19 285 VAL A O 1
ATOM 2288 N N . ALA A 1 286 ? 2.662 -4.658 -1.246 1.00 97.06 286 ALA A N 1
ATOM 2289 C CA . ALA A 1 286 ? 2.111 -4.421 0.074 1.00 97.06 286 ALA A CA 1
ATOM 2290 C C . ALA A 1 286 ? 1.736 -2.941 0.211 1.00 97.06 286 ALA A C 1
ATOM 2292 O O . ALA A 1 286 ? 2.529 -2.058 -0.108 1.00 97.06 286 ALA A O 1
ATOM 2293 N N . VAL A 1 287 ? 0.527 -2.673 0.697 1.00 97.62 287 VAL A N 1
ATOM 2294 C CA . VAL A 1 287 ? -0.020 -1.323 0.861 1.00 97.62 287 VAL A CA 1
ATOM 2295 C C . VAL A 1 287 ? -0.575 -1.179 2.270 1.00 97.62 287 VAL A C 1
ATOM 2297 O O . VAL A 1 287 ? -1.357 -2.016 2.720 1.00 97.62 287 VAL A O 1
ATOM 2300 N N . VAL A 1 288 ? -0.211 -0.105 2.963 1.00 96.19 288 VAL A N 1
ATOM 2301 C CA . VAL A 1 288 ? -0.839 0.290 4.227 1.00 96.19 288 VAL A CA 1
ATOM 2302 C C . VAL A 1 288 ? -1.845 1.390 3.933 1.00 96.19 288 VAL A C 1
ATOM 2304 O O . VAL A 1 288 ? -1.521 2.413 3.331 1.00 96.19 288 VAL A O 1
ATOM 2307 N N . THR A 1 289 ? -3.083 1.172 4.356 1.00 96.75 289 THR A N 1
ATOM 2308 C CA . THR A 1 289 ? -4.188 2.120 4.196 1.00 96.75 289 THR A CA 1
ATOM 2309 C C . THR A 1 289 ? -4.656 2.626 5.551 1.00 96.75 289 THR A C 1
ATOM 2311 O O . THR A 1 289 ? -4.454 1.957 6.558 1.00 96.75 289 THR A O 1
ATOM 2314 N N . ASN A 1 290 ? -5.292 3.792 5.583 1.00 94.94 290 ASN A N 1
ATOM 2315 C CA . ASN A 1 290 ? -5.859 4.402 6.771 1.00 94.94 290 ASN A CA 1
ATOM 2316 C C . ASN A 1 290 ? -7.222 5.041 6.460 1.00 94.94 290 ASN A C 1
ATOM 2318 O O . ASN A 1 290 ? -7.395 5.715 5.446 1.00 94.94 290 ASN A O 1
ATOM 2322 N N . ASP A 1 291 ? -8.205 4.875 7.343 1.00 92.94 291 ASP A N 1
ATOM 2323 C CA . ASP A 1 291 ? -9.567 5.387 7.125 1.00 92.94 291 ASP A CA 1
ATOM 2324 C C . ASP A 1 291 ? -9.734 6.917 7.284 1.00 92.94 291 ASP A C 1
ATOM 2326 O O . ASP A 1 291 ? -10.799 7.475 6.973 1.00 92.94 291 ASP A O 1
ATOM 2330 N N . LYS A 1 292 ? -8.686 7.612 7.742 1.00 90.38 292 LYS A N 1
ATOM 2331 C CA . LYS A 1 292 ? -8.556 9.073 7.776 1.00 90.38 292 LYS A CA 1
ATOM 2332 C C . LYS A 1 292 ? -7.734 9.608 6.609 1.00 90.38 292 LYS A C 1
ATOM 2334 O O . LYS A 1 292 ? -8.161 10.623 6.077 1.00 90.38 292 LYS A O 1
ATOM 2339 N N . TRP A 1 293 ? -6.637 8.972 6.199 1.00 91.81 293 TRP A N 1
ATOM 2340 C CA . TRP A 1 293 ? -5.718 9.539 5.187 1.00 91.81 293 TRP A CA 1
ATOM 2341 C C . TRP A 1 293 ? -5.747 8.840 3.822 1.00 91.81 293 TRP A C 1
ATOM 2343 O O . TRP A 1 293 ? -5.379 9.442 2.823 1.00 91.81 293 TRP A O 1
ATOM 2353 N N . GLY A 1 294 ? -6.251 7.608 3.733 1.00 95.31 294 GLY A N 1
ATOM 2354 C CA . GLY A 1 294 ? -6.227 6.818 2.503 1.00 95.31 294 GLY A CA 1
ATOM 2355 C C . GLY A 1 294 ? -4.971 5.955 2.405 1.00 95.31 294 GLY A C 1
ATOM 2356 O O . GLY A 1 294 ? -4.773 5.108 3.264 1.00 95.31 294 GLY A O 1
ATOM 2357 N N . ILE A 1 295 ? -4.152 6.096 1.364 1.00 96.44 295 ILE A N 1
ATOM 2358 C CA . ILE A 1 295 ? -2.903 5.331 1.204 1.00 96.44 295 ILE A CA 1
ATOM 2359 C C . ILE A 1 295 ? -1.808 5.975 2.064 1.00 96.44 295 ILE A C 1
ATOM 2361 O O . ILE A 1 295 ? -1.565 7.169 1.935 1.00 96.44 295 ILE A O 1
ATOM 2365 N N . VAL A 1 296 ? -1.169 5.196 2.937 1.00 93.56 296 VAL A N 1
ATOM 2366 C CA . VAL A 1 296 ? -0.133 5.677 3.870 1.00 93.56 296 VAL A CA 1
ATOM 2367 C C . VAL A 1 296 ? 1.260 5.238 3.441 1.00 93.56 296 VAL A C 1
ATOM 2369 O O . VAL A 1 296 ? 2.190 6.033 3.503 1.00 93.56 296 VAL A O 1
ATOM 2372 N N . ASP A 1 297 ? 1.403 3.982 3.024 1.00 94.06 297 ASP A N 1
ATOM 2373 C CA . ASP A 1 297 ? 2.693 3.406 2.646 1.00 94.06 297 ASP A CA 1
ATOM 2374 C C . ASP A 1 297 ? 2.500 2.328 1.573 1.00 94.06 297 ASP A C 1
ATOM 2376 O O . ASP A 1 297 ? 1.433 1.704 1.494 1.00 94.06 297 ASP A O 1
ATOM 2380 N N . CYS A 1 298 ? 3.513 2.118 0.738 1.00 95.50 298 CYS A N 1
ATOM 2381 C CA . CYS A 1 298 ? 3.488 1.153 -0.350 1.00 95.50 298 CYS A CA 1
ATOM 2382 C C . CYS A 1 298 ? 4.897 0.684 -0.713 1.00 95.50 298 CYS A C 1
ATOM 2384 O O . CYS A 1 298 ? 5.769 1.486 -1.030 1.00 95.50 298 CYS A O 1
ATOM 2386 N N . PHE A 1 299 ? 5.088 -0.630 -0.790 1.00 94.56 299 PHE A N 1
ATOM 2387 C CA . PHE A 1 299 ? 6.289 -1.228 -1.369 1.00 94.56 299 PHE A CA 1
ATOM 2388 C C . PHE A 1 299 ? 5.935 -2.525 -2.091 1.00 94.56 299 PHE A C 1
ATOM 2390 O O . PHE A 1 299 ? 4.881 -3.116 -1.861 1.00 94.56 299 PHE A O 1
ATOM 2397 N N . GLY A 1 300 ? 6.818 -3.001 -2.956 1.00 95.19 300 GLY A N 1
ATOM 2398 C CA . GLY A 1 300 ? 6.592 -4.231 -3.698 1.00 95.19 300 GLY A CA 1
ATOM 2399 C C . GLY A 1 300 ? 7.882 -4.795 -4.253 1.00 95.19 300 GLY A C 1
ATOM 2400 O O . GLY A 1 300 ? 8.939 -4.180 -4.120 1.00 95.19 300 GLY A O 1
ATOM 2401 N N . PHE A 1 301 ? 7.771 -5.975 -4.850 1.00 94.56 301 PHE A N 1
ATOM 2402 C CA . PHE A 1 301 ? 8.869 -6.622 -5.551 1.00 94.56 301 PHE A CA 1
ATOM 2403 C C . PHE A 1 301 ? 8.377 -7.183 -6.879 1.00 94.56 301 PHE A C 1
ATOM 2405 O O . PHE A 1 301 ? 7.312 -7.809 -6.947 1.00 94.56 301 PHE A O 1
ATOM 2412 N N . ASN A 1 302 ? 9.156 -6.976 -7.939 1.00 91.19 302 ASN A N 1
ATOM 2413 C CA . ASN A 1 302 ? 8.769 -7.396 -9.285 1.00 91.19 302 ASN A CA 1
ATOM 2414 C C . ASN A 1 302 ? 9.189 -8.837 -9.604 1.00 91.19 302 ASN A C 1
ATOM 2416 O O . ASN A 1 302 ? 8.712 -9.421 -10.579 1.00 91.19 302 ASN A O 1
ATOM 2420 N N . ASN A 1 303 ? 10.115 -9.413 -8.841 1.00 92.00 303 ASN A N 1
ATOM 2421 C CA . ASN A 1 303 ? 10.534 -10.796 -9.031 1.00 92.00 303 ASN A CA 1
ATOM 2422 C C . ASN A 1 303 ? 11.118 -11.376 -7.741 1.00 92.00 303 ASN A C 1
ATOM 2424 O O . ASN A 1 303 ? 12.233 -11.031 -7.354 1.00 92.00 303 ASN A O 1
ATOM 2428 N N . ILE A 1 304 ? 10.369 -12.269 -7.097 1.00 94.12 304 ILE A N 1
ATOM 2429 C CA . ILE A 1 304 ? 10.834 -13.066 -5.959 1.00 94.12 304 ILE A CA 1
ATOM 2430 C C . ILE A 1 304 ? 10.343 -14.508 -6.067 1.00 94.12 304 ILE A C 1
ATOM 2432 O O . ILE A 1 304 ? 9.408 -14.828 -6.802 1.00 94.12 304 ILE A O 1
ATOM 2436 N N . THR A 1 305 ? 10.951 -15.396 -5.292 1.00 95.19 305 THR A N 1
ATOM 2437 C CA . THR A 1 305 ? 10.470 -16.771 -5.137 1.00 95.19 305 THR A CA 1
ATOM 2438 C C . THR A 1 305 ? 9.237 -16.839 -4.229 1.00 95.19 305 THR A C 1
ATOM 2440 O O . THR A 1 305 ? 9.017 -15.982 -3.371 1.00 95.19 305 THR A O 1
ATOM 2443 N N . LYS A 1 306 ? 8.449 -17.915 -4.351 1.00 95.38 306 LYS A N 1
ATOM 2444 C CA . LYS A 1 306 ? 7.315 -18.190 -3.445 1.00 95.38 306 LYS A CA 1
ATOM 2445 C C . LYS A 1 306 ? 7.735 -18.286 -1.976 1.00 95.38 306 LYS A C 1
ATOM 2447 O O . LYS A 1 306 ? 7.037 -17.782 -1.107 1.00 95.38 306 LYS A O 1
ATOM 2452 N N . GLU A 1 307 ? 8.900 -18.874 -1.699 1.00 95.25 307 GLU A N 1
ATOM 2453 C CA . GLU A 1 307 ? 9.422 -18.993 -0.331 1.00 95.25 307 GLU A CA 1
ATOM 2454 C C . GLU A 1 307 ? 9.773 -17.619 0.270 1.00 95.25 307 GLU A C 1
ATOM 2456 O O . GLU A 1 307 ? 9.547 -17.370 1.454 1.00 95.25 307 GLU A O 1
ATOM 2461 N N . GLU A 1 308 ? 10.332 -16.708 -0.532 1.00 95.75 308 GLU A N 1
ATOM 2462 C CA . GLU A 1 308 ? 10.572 -15.327 -0.102 1.00 95.75 308 GLU A CA 1
ATOM 2463 C C . GLU A 1 308 ? 9.258 -14.594 0.153 1.00 95.75 308 GLU A C 1
ATOM 2465 O O . GLU A 1 308 ? 9.136 -13.916 1.173 1.00 95.75 308 GLU A O 1
ATOM 2470 N N . PHE A 1 309 ? 8.265 -14.782 -0.719 1.00 95.94 309 PHE A N 1
ATOM 2471 C CA . PHE A 1 309 ? 6.938 -14.200 -0.552 1.00 95.94 309 PHE A CA 1
ATOM 2472 C C . PHE A 1 309 ? 6.282 -14.647 0.761 1.00 95.94 309 PHE A C 1
ATOM 2474 O O . PHE A 1 309 ? 5.869 -13.800 1.551 1.00 95.94 309 PHE A O 1
ATOM 2481 N N . GLU A 1 310 ? 6.266 -15.948 1.057 1.00 93.69 310 GLU A N 1
ATOM 2482 C CA . GLU A 1 310 ? 5.712 -16.490 2.308 1.00 93.69 310 GLU A CA 1
ATOM 2483 C C . GLU A 1 310 ? 6.388 -15.885 3.549 1.00 93.69 310 GLU A C 1
ATOM 2485 O O . GLU A 1 310 ? 5.711 -15.454 4.484 1.00 93.69 310 GLU A O 1
ATOM 2490 N N . LYS A 1 311 ? 7.724 -15.765 3.539 1.00 93.81 311 LYS A N 1
ATOM 2491 C CA . LYS A 1 311 ? 8.481 -15.126 4.632 1.00 93.81 311 LYS A CA 1
ATOM 2492 C C . LYS A 1 311 ? 8.153 -13.645 4.783 1.00 93.81 311 LYS A C 1
ATOM 2494 O O . LYS A 1 311 ? 8.175 -13.128 5.901 1.00 93.81 311 LYS A O 1
ATOM 2499 N N . ILE A 1 312 ? 7.906 -12.942 3.678 1.00 92.62 312 ILE A N 1
ATOM 2500 C CA . ILE A 1 312 ? 7.496 -11.536 3.713 1.00 92.62 312 ILE A CA 1
ATOM 2501 C C . ILE A 1 312 ? 6.101 -11.422 4.320 1.00 92.62 312 ILE A C 1
ATOM 2503 O O . ILE A 1 312 ? 5.929 -10.619 5.230 1.00 92.62 312 ILE A O 1
ATOM 2507 N N . VAL A 1 313 ? 5.139 -12.243 3.888 1.00 92.56 313 VAL A N 1
ATOM 2508 C CA . VAL A 1 313 ? 3.777 -12.262 4.446 1.00 92.56 313 VAL A CA 1
ATOM 2509 C C . VAL A 1 313 ? 3.817 -12.533 5.953 1.00 92.56 313 VAL A C 1
ATOM 2511 O O . VAL A 1 313 ? 3.226 -11.775 6.723 1.00 92.56 313 VAL A O 1
ATOM 2514 N N . GLU A 1 314 ? 4.571 -13.549 6.388 1.00 91.06 314 GLU A N 1
ATOM 2515 C CA . GLU A 1 314 ? 4.735 -13.891 7.808 1.00 91.06 314 GLU A CA 1
ATOM 2516 C C . GLU A 1 314 ? 5.316 -12.720 8.612 1.00 91.06 314 GLU A C 1
ATOM 2518 O O . GLU A 1 314 ? 4.811 -12.392 9.681 1.00 91.06 314 GLU A O 1
ATOM 2523 N N . ARG A 1 315 ? 6.342 -12.033 8.099 1.00 90.06 315 ARG A N 1
ATOM 2524 C CA . ARG A 1 315 ? 6.947 -10.878 8.788 1.00 90.06 315 ARG A CA 1
ATOM 2525 C C . ARG A 1 315 ? 6.067 -9.636 8.775 1.00 90.06 315 ARG A C 1
ATOM 2527 O O . ARG A 1 315 ? 6.076 -8.889 9.748 1.00 90.06 315 ARG A O 1
ATOM 2534 N N . PHE A 1 316 ? 5.368 -9.393 7.672 1.00 88.62 316 PHE A N 1
ATOM 2535 C CA . PHE A 1 316 ? 4.572 -8.188 7.468 1.00 88.62 316 PHE A CA 1
ATOM 2536 C C . PHE A 1 316 ? 3.347 -8.169 8.379 1.00 88.62 316 PHE A C 1
ATOM 2538 O O . PHE A 1 316 ? 3.027 -7.136 8.962 1.00 88.62 316 PHE A O 1
ATOM 2545 N N . TYR A 1 317 ? 2.698 -9.321 8.554 1.00 87.75 317 TYR A N 1
ATOM 2546 C CA . TYR A 1 317 ? 1.616 -9.456 9.524 1.00 87.75 317 TYR A CA 1
ATOM 2547 C C . TYR A 1 317 ? 2.136 -9.806 10.927 1.00 87.75 317 TYR A C 1
ATOM 2549 O O . TYR A 1 317 ? 1.535 -9.379 11.912 1.00 87.75 317 TYR A O 1
ATOM 2557 N N . GLY A 1 318 ? 3.286 -10.475 11.050 1.00 81.69 318 GLY A N 1
ATOM 2558 C CA . GLY A 1 318 ? 3.875 -10.857 12.335 1.00 81.69 318 GLY A CA 1
ATOM 2559 C C . GLY A 1 318 ? 2.930 -11.755 13.134 1.00 81.69 318 GLY A C 1
ATOM 2560 O O . GLY A 1 318 ? 2.333 -12.679 12.591 1.00 81.69 318 GLY A O 1
ATOM 2561 N N . ASP A 1 319 ? 2.733 -11.432 14.414 1.00 69.81 319 ASP A N 1
ATOM 2562 C CA . ASP A 1 319 ? 1.745 -12.100 15.277 1.00 69.81 319 ASP A CA 1
ATOM 2563 C C . ASP A 1 319 ? 0.290 -11.654 14.994 1.00 69.81 319 ASP A C 1
ATOM 2565 O O . ASP A 1 319 ? -0.644 -12.066 15.688 1.00 69.81 319 ASP A O 1
ATOM 2569 N N . ASN A 1 320 ? 0.059 -10.758 14.027 1.00 69.88 320 ASN A N 1
ATOM 2570 C CA . ASN A 1 320 ? -1.291 -10.320 13.684 1.00 69.88 320 ASN A CA 1
ATOM 2571 C C . ASN A 1 320 ? -1.994 -11.343 12.788 1.00 69.88 320 ASN A C 1
ATOM 2573 O O . ASN A 1 320 ? -1.420 -11.863 11.837 1.00 69.88 320 ASN A O 1
ATOM 2577 N N . GLU A 1 321 ? -3.282 -11.560 13.054 1.00 75.88 321 GLU A N 1
ATOM 2578 C CA . GLU A 1 321 ? -4.137 -12.382 12.204 1.00 75.88 321 GLU A CA 1
ATOM 2579 C C . GLU A 1 321 ? -4.283 -11.724 10.820 1.00 75.88 321 GLU A C 1
ATOM 2581 O O . GLU A 1 321 ? -4.813 -10.612 10.697 1.00 75.88 321 GLU A O 1
ATOM 2586 N N . SER A 1 322 ? -3.781 -12.402 9.787 1.00 89.25 322 SER A N 1
ATOM 2587 C CA . SER A 1 322 ? -4.015 -12.049 8.391 1.00 89.25 322 SER A CA 1
ATOM 2588 C C . SER A 1 322 ? -5.259 -12.772 7.877 1.00 89.25 322 SER A C 1
ATOM 2590 O O . SER A 1 322 ? -5.550 -13.913 8.234 1.00 89.25 322 SER A O 1
ATOM 2592 N N . VAL A 1 323 ? -6.018 -12.091 7.028 1.00 94.50 323 VAL A N 1
ATOM 2593 C CA . VAL A 1 323 ? -7.232 -12.612 6.405 1.00 94.50 323 VAL A CA 1
ATOM 2594 C C . VAL A 1 323 ? -6.953 -12.808 4.928 1.00 94.50 323 VAL A C 1
ATOM 2596 O O . VAL A 1 323 ? -6.661 -11.849 4.212 1.00 94.50 323 VAL A O 1
ATOM 2599 N N . TYR A 1 324 ? -7.067 -14.050 4.469 1.00 95.31 324 TYR A N 1
ATOM 2600 C CA . TYR A 1 324 ? -7.034 -14.356 3.046 1.00 95.31 324 TYR A CA 1
ATOM 2601 C C . TYR A 1 324 ? -8.313 -13.837 2.378 1.00 95.31 324 TYR A C 1
ATOM 2603 O O . TYR A 1 324 ? -9.426 -14.182 2.786 1.00 95.31 324 TYR A O 1
ATOM 2611 N N . ILE A 1 325 ? -8.163 -13.005 1.352 1.00 96.62 325 ILE A N 1
ATOM 2612 C CA . ILE A 1 325 ? -9.274 -12.395 0.611 1.00 96.62 325 ILE A CA 1
ATOM 2613 C C . ILE A 1 325 ? -9.129 -12.668 -0.883 1.00 96.62 325 ILE A C 1
ATOM 2615 O O . ILE A 1 325 ? -8.084 -13.098 -1.355 1.00 96.62 325 ILE A O 1
ATOM 2619 N N . ASN A 1 326 ? -10.190 -12.434 -1.653 1.00 96.12 326 ASN A N 1
ATOM 2620 C CA . ASN A 1 326 ? -10.088 -12.489 -3.109 1.00 96.12 326 ASN A CA 1
ATOM 2621 C C . ASN A 1 326 ? -9.633 -11.136 -3.687 1.00 96.12 326 ASN A C 1
ATOM 2623 O O . ASN A 1 326 ? -9.721 -10.088 -3.038 1.00 96.12 326 ASN A O 1
ATOM 2627 N N . GLN A 1 327 ? -9.199 -11.163 -4.944 1.00 96.50 327 GLN A N 1
ATOM 2628 C CA . GLN A 1 327 ? -8.658 -10.008 -5.652 1.00 96.50 327 GLN A CA 1
ATOM 2629 C C . GLN A 1 327 ? -9.673 -8.872 -5.851 1.00 96.50 327 GLN A C 1
ATOM 2631 O O . GLN A 1 327 ? -9.304 -7.701 -5.803 1.00 96.50 327 GLN A O 1
ATOM 2636 N N . THR A 1 328 ? -10.959 -9.191 -6.022 1.00 97.00 328 THR A N 1
ATOM 2637 C CA . THR A 1 328 ? -12.032 -8.193 -6.168 1.00 97.00 328 THR A CA 1
ATOM 2638 C C . THR A 1 328 ? -12.238 -7.417 -4.869 1.00 97.00 328 THR A C 1
ATOM 2640 O O . THR A 1 328 ? -12.362 -6.190 -4.888 1.00 97.00 328 THR A O 1
ATOM 2643 N N . VAL A 1 329 ? -12.205 -8.102 -3.724 1.00 97.06 329 VAL A N 1
ATOM 2644 C CA . VAL A 1 329 ? -12.267 -7.460 -2.406 1.00 97.06 329 VAL A CA 1
ATOM 2645 C C . VAL A 1 329 ? -11.057 -6.563 -2.202 1.00 97.06 329 VAL A C 1
ATOM 2647 O O . VAL A 1 329 ? -11.233 -5.395 -1.864 1.00 97.06 329 VAL A O 1
ATOM 2650 N N . LEU A 1 330 ? -9.847 -7.060 -2.470 1.00 97.69 330 LEU A N 1
ATOM 2651 C CA . LEU A 1 330 ? -8.638 -6.252 -2.332 1.00 97.69 330 LEU A CA 1
ATOM 2652 C C . LEU A 1 330 ? -8.687 -4.997 -3.217 1.00 97.69 330 LEU A C 1
ATOM 2654 O O . LEU A 1 330 ? -8.457 -3.894 -2.724 1.00 97.69 330 LEU A O 1
ATOM 2658 N N . LYS A 1 331 ? -9.081 -5.132 -4.491 1.00 97.50 331 LYS A N 1
ATOM 2659 C CA . LYS A 1 331 ? -9.250 -3.987 -5.398 1.00 97.50 331 LYS A CA 1
ATOM 2660 C C . LYS A 1 331 ? -10.247 -2.965 -4.855 1.00 97.50 331 LYS A C 1
ATOM 2662 O O . LYS A 1 331 ? -10.017 -1.766 -4.962 1.00 97.50 331 LYS A O 1
ATOM 2667 N N . THR A 1 332 ? -11.330 -3.429 -4.236 1.00 97.38 332 THR A N 1
ATOM 2668 C CA . THR A 1 332 ? -12.334 -2.558 -3.604 1.00 97.38 332 THR A CA 1
ATOM 2669 C C . THR A 1 332 ? -11.746 -1.763 -2.442 1.00 97.38 332 THR A C 1
ATOM 2671 O O . THR A 1 332 ? -12.021 -0.572 -2.314 1.00 97.38 332 THR A O 1
ATOM 2674 N N . LEU A 1 333 ? -10.929 -2.401 -1.599 1.00 97.38 333 LEU A N 1
ATOM 2675 C CA . LEU A 1 333 ? -10.267 -1.737 -0.474 1.00 97.38 333 LEU A CA 1
ATOM 2676 C C . LEU A 1 333 ? -9.278 -0.670 -0.961 1.00 97.38 333 LEU A C 1
ATOM 2678 O O . LEU A 1 333 ? -9.324 0.454 -0.465 1.00 97.38 333 LEU A O 1
ATOM 2682 N N . LEU A 1 334 ? -8.475 -0.981 -1.984 1.00 97.44 334 LEU A N 1
ATOM 2683 C CA . LEU A 1 334 ? -7.550 -0.024 -2.601 1.00 97.44 334 LEU A CA 1
ATOM 2684 C C . LEU A 1 334 ? -8.283 1.184 -3.199 1.00 97.44 334 LEU A C 1
ATOM 2686 O O . LEU A 1 334 ? -7.971 2.318 -2.852 1.00 97.44 334 LEU A O 1
ATOM 2690 N N . VAL A 1 335 ? -9.327 0.956 -4.003 1.00 95.56 335 VAL A N 1
ATOM 2691 C CA . VAL A 1 335 ? -10.133 2.042 -4.597 1.00 95.56 335 VAL A CA 1
ATOM 2692 C C . VAL A 1 335 ? -10.795 2.906 -3.517 1.00 95.56 335 VAL A C 1
ATOM 2694 O O . VAL A 1 335 ? -10.881 4.127 -3.642 1.00 95.56 335 VAL A O 1
ATOM 2697 N N . ASN A 1 336 ? -11.267 2.310 -2.419 1.00 95.06 336 ASN A N 1
ATOM 2698 C CA . ASN A 1 336 ? -11.824 3.074 -1.300 1.00 95.06 336 ASN A CA 1
ATOM 2699 C C . ASN A 1 336 ? -10.764 3.930 -0.588 1.00 95.06 336 ASN A C 1
ATOM 2701 O O . ASN A 1 336 ? -11.069 5.049 -0.160 1.00 95.06 336 ASN A O 1
ATOM 2705 N N . ALA A 1 337 ? -9.536 3.425 -0.464 1.00 96.56 337 ALA A N 1
ATOM 2706 C CA . ALA A 1 337 ? -8.424 4.159 0.123 1.00 96.56 337 ALA A CA 1
ATOM 2707 C C . ALA A 1 337 ? -7.965 5.313 -0.787 1.00 96.56 337 ALA A C 1
ATOM 2709 O O . ALA A 1 337 ? -7.841 6.434 -0.301 1.00 96.56 337 ALA A O 1
ATOM 2710 N N . GLU A 1 338 ? -7.845 5.100 -2.100 1.00 95.06 338 GLU A N 1
ATOM 2711 C CA . GLU A 1 338 ? -7.582 6.162 -3.091 1.00 95.06 338 GLU A CA 1
ATOM 2712 C C . GLU A 1 338 ? -8.637 7.271 -3.033 1.00 95.06 338 GLU A C 1
ATOM 2714 O O . GLU A 1 338 ? -8.321 8.451 -2.902 1.00 95.06 338 GLU A O 1
ATOM 2719 N N . ASN A 1 339 ? -9.920 6.900 -3.020 1.00 93.88 339 ASN A N 1
ATOM 2720 C CA . ASN A 1 339 ? -11.008 7.866 -2.867 1.00 93.88 339 ASN A CA 1
ATOM 2721 C C . ASN A 1 339 ? -10.902 8.669 -1.560 1.00 93.88 339 ASN A C 1
ATOM 2723 O O . ASN A 1 339 ? -11.348 9.817 -1.498 1.00 93.88 339 ASN A O 1
ATOM 2727 N N . THR A 1 340 ? -10.338 8.072 -0.507 1.00 94.44 340 THR A N 1
ATOM 2728 C CA . THR A 1 340 ? -10.102 8.753 0.770 1.00 94.44 340 THR A CA 1
ATOM 2729 C C . THR A 1 340 ? -8.960 9.760 0.655 1.00 94.44 340 THR A C 1
ATOM 2731 O O . THR A 1 340 ? -9.154 10.893 1.095 1.00 94.44 340 THR A O 1
ATOM 2734 N N . VAL A 1 341 ? -7.850 9.400 -0.004 1.00 94.06 341 VAL A N 1
ATOM 2735 C CA . VAL A 1 341 ? -6.750 10.330 -0.333 1.00 94.06 341 VAL A CA 1
ATOM 2736 C C . VAL A 1 341 ? -7.307 11.555 -1.057 1.00 94.06 341 VAL A C 1
ATOM 2738 O O . VAL A 1 341 ? -7.206 12.683 -0.574 1.00 94.06 341 VAL A O 1
ATOM 2741 N N . HIS A 1 342 ? -7.990 11.322 -2.178 1.00 91.25 342 HIS A N 1
ATOM 2742 C CA . HIS A 1 342 ? -8.512 12.376 -3.042 1.00 91.25 342 HIS A CA 1
ATOM 2743 C C . HIS A 1 342 ? -9.500 13.298 -2.332 1.00 91.25 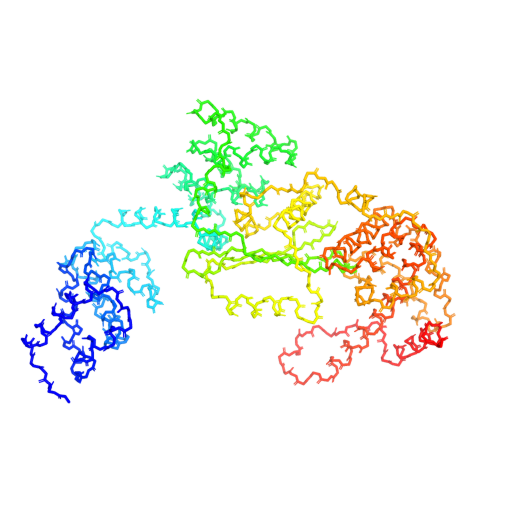342 HIS A C 1
ATOM 2745 O O . HIS A 1 342 ? -9.431 14.518 -2.452 1.00 91.25 342 HIS A O 1
ATOM 2751 N N . LYS A 1 343 ? -10.418 12.727 -1.549 1.00 89.94 343 LYS A N 1
ATOM 2752 C CA . LYS A 1 343 ? -11.417 13.503 -0.811 1.00 89.94 343 LYS A CA 1
ATOM 2753 C C . LYS A 1 343 ? -10.798 14.426 0.240 1.00 89.94 343 LYS A C 1
ATOM 2755 O O . LYS A 1 343 ? -11.399 15.451 0.565 1.00 89.94 343 LYS A O 1
ATOM 2760 N N . ASN A 1 344 ? -9.661 14.034 0.804 1.00 88.88 344 ASN A N 1
ATOM 2761 C CA . ASN A 1 344 ? -8.991 14.785 1.858 1.00 88.88 344 ASN A CA 1
ATOM 2762 C C . ASN A 1 344 ? -7.864 15.681 1.327 1.00 88.88 344 ASN A C 1
ATOM 2764 O O . ASN A 1 344 ? -7.341 16.479 2.097 1.00 88.88 344 ASN A O 1
ATOM 2768 N N . GLY A 1 345 ? -7.557 15.607 0.027 1.00 86.88 345 GLY A N 1
ATOM 2769 C CA . GLY A 1 345 ? -6.488 16.387 -0.596 1.00 86.88 345 GLY A CA 1
ATOM 2770 C C . GLY A 1 345 ? -5.092 15.908 -0.202 1.00 86.88 345 GLY A C 1
ATOM 2771 O O . GLY A 1 345 ? -4.164 16.710 -0.193 1.00 86.88 345 GLY A O 1
ATOM 2772 N N . GLU A 1 346 ? -4.951 14.630 0.160 1.00 90.25 346 GLU A N 1
ATOM 2773 C CA . GLU A 1 346 ? -3.649 14.039 0.477 1.00 90.25 346 GLU A CA 1
ATOM 2774 C C . GLU A 1 346 ? -2.857 13.759 -0.815 1.00 90.25 346 GLU A C 1
ATOM 2776 O O . GLU A 1 346 ? -3.424 13.612 -1.903 1.00 90.25 346 GLU A O 1
ATOM 2781 N N . ILE A 1 347 ? -1.533 13.683 -0.691 1.00 90.19 347 ILE A N 1
ATOM 2782 C CA . ILE A 1 347 ? -0.623 13.312 -1.784 1.00 90.19 347 ILE A CA 1
ATOM 2783 C C . ILE A 1 347 ? -0.563 11.785 -1.868 1.00 90.19 347 ILE A C 1
ATOM 2785 O O . ILE A 1 347 ? -0.441 11.106 -0.850 1.00 90.19 347 ILE A O 1
ATOM 2789 N N . VAL A 1 348 ? -0.624 11.234 -3.080 1.00 91.00 348 VAL A N 1
ATOM 2790 C CA . VAL A 1 348 ? -0.463 9.790 -3.304 1.00 91.00 348 VAL A CA 1
ATOM 2791 C C . VAL A 1 348 ? 1.010 9.504 -3.568 1.00 91.00 348 VAL A C 1
ATOM 2793 O O . VAL A 1 348 ? 1.588 10.119 -4.458 1.00 91.00 348 VAL A O 1
ATOM 2796 N N . SER A 1 349 ? 1.628 8.566 -2.846 1.00 92.19 349 SER A N 1
ATOM 2797 C CA . SER A 1 349 ? 3.013 8.149 -3.123 1.00 92.19 349 SER A CA 1
ATOM 2798 C C . SER A 1 349 ? 3.159 7.658 -4.571 1.00 92.19 349 SER A C 1
ATOM 2800 O O . SER A 1 349 ? 2.277 6.976 -5.108 1.00 92.19 349 SER A O 1
ATOM 2802 N N . TYR A 1 350 ? 4.263 8.028 -5.224 1.00 93.44 350 TYR A N 1
ATOM 2803 C CA . TYR A 1 350 ? 4.503 7.607 -6.600 1.00 93.44 350 TYR A CA 1
ATOM 2804 C C . TYR A 1 350 ? 4.731 6.093 -6.688 1.00 93.44 350 TYR A C 1
ATOM 2806 O O . TYR A 1 350 ? 4.289 5.482 -7.657 1.00 93.44 350 TYR A O 1
ATOM 2814 N N . GLU A 1 351 ? 5.294 5.465 -5.651 1.00 95.19 351 GLU A N 1
ATOM 2815 C CA . GLU A 1 351 ? 5.441 4.013 -5.538 1.00 95.19 351 GLU A CA 1
ATOM 2816 C C . GLU A 1 351 ? 4.084 3.320 -5.632 1.00 95.19 351 GLU A C 1
ATOM 2818 O O . GLU A 1 351 ? 3.920 2.369 -6.397 1.00 95.19 351 GLU A O 1
ATOM 2823 N N . TYR A 1 352 ? 3.078 3.826 -4.913 1.00 96.56 352 TYR A N 1
ATOM 2824 C CA . TYR A 1 352 ? 1.724 3.291 -5.020 1.00 96.56 352 TYR A CA 1
ATOM 2825 C C . TYR A 1 352 ? 1.152 3.449 -6.433 1.00 96.56 352 TYR A C 1
ATOM 2827 O O . TYR A 1 352 ? 0.549 2.509 -6.955 1.00 96.56 352 TYR A O 1
ATOM 2835 N N . ILE A 1 353 ? 1.360 4.604 -7.077 1.00 95.19 353 ILE A N 1
ATOM 2836 C CA . ILE A 1 353 ? 0.894 4.852 -8.452 1.00 95.19 353 ILE A CA 1
ATOM 2837 C C . ILE A 1 353 ? 1.529 3.861 -9.440 1.00 95.19 353 ILE A C 1
ATOM 2839 O O . ILE A 1 353 ? 0.845 3.378 -10.345 1.00 95.19 353 ILE A O 1
ATOM 2843 N N . CYS A 1 354 ? 2.799 3.510 -9.247 1.00 94.44 354 CYS A N 1
ATOM 2844 C CA . CYS A 1 354 ? 3.485 2.487 -10.033 1.00 94.44 354 CYS A CA 1
ATOM 2845 C C . CYS A 1 354 ? 2.893 1.091 -9.781 1.00 94.44 354 CYS A C 1
ATOM 2847 O O . CYS A 1 354 ? 2.510 0.379 -10.714 1.00 94.44 354 CYS A O 1
ATOM 2849 N N . TRP A 1 355 ? 2.763 0.699 -8.511 1.00 95.50 355 TRP A N 1
ATOM 2850 C CA . TRP A 1 355 ? 2.355 -0.656 -8.137 1.00 95.50 355 TRP A CA 1
ATOM 2851 C C . TRP A 1 355 ? 0.868 -0.958 -8.350 1.00 95.50 355 TRP A C 1
ATOM 2853 O O . TRP A 1 355 ? 0.517 -2.113 -8.616 1.00 95.50 355 TRP A O 1
ATOM 2863 N N . ARG A 1 356 ? -0.032 0.035 -8.280 1.00 92.88 356 ARG A N 1
ATOM 2864 C CA . ARG A 1 356 ? -1.485 -0.196 -8.442 1.00 92.88 356 ARG A CA 1
ATOM 2865 C C . ARG A 1 356 ? -1.850 -0.817 -9.790 1.00 92.88 356 ARG A C 1
ATOM 2867 O O . ARG A 1 356 ? -2.878 -1.497 -9.883 1.00 92.88 356 ARG A O 1
ATOM 2874 N N . ASN A 1 357 ? -0.996 -0.653 -10.802 1.00 91.00 357 ASN A N 1
ATOM 2875 C CA . ASN A 1 357 ? -1.170 -1.229 -12.135 1.00 91.00 357 ASN A CA 1
ATOM 2876 C C . ASN A 1 357 ? -1.193 -2.764 -12.128 1.00 91.00 357 ASN A C 1
ATOM 2878 O O . ASN A 1 357 ? -1.862 -3.354 -12.971 1.00 91.00 357 ASN A O 1
ATOM 2882 N N . LEU A 1 358 ? -0.605 -3.425 -11.120 1.00 93.25 358 LEU A N 1
ATOM 2883 C CA . LEU A 1 358 ? -0.722 -4.882 -10.949 1.00 93.25 358 LEU A CA 1
ATOM 2884 C C . LEU A 1 358 ? -2.175 -5.362 -10.786 1.00 93.25 358 LEU A C 1
ATOM 2886 O O . LEU A 1 358 ? -2.467 -6.541 -10.992 1.00 93.25 358 LEU A O 1
ATOM 2890 N N . THR A 1 359 ? -3.083 -4.455 -10.417 1.00 94.75 359 THR A N 1
ATOM 2891 C CA . THR A 1 359 ? -4.515 -4.726 -10.236 1.00 94.75 359 THR A CA 1
ATOM 2892 C C . THR A 1 359 ? -5.396 -4.110 -11.327 1.00 94.75 359 THR A C 1
ATOM 2894 O O . THR A 1 359 ? -6.615 -4.042 -11.162 1.00 94.75 359 THR A O 1
ATOM 2897 N N . ALA A 1 360 ? -4.810 -3.608 -12.419 1.00 91.50 360 ALA A N 1
ATOM 2898 C CA . ALA A 1 360 ? -5.535 -2.869 -13.455 1.00 91.50 360 ALA A CA 1
ATOM 2899 C C . ALA A 1 360 ? -6.557 -3.729 -14.221 1.00 91.50 360 ALA A C 1
ATOM 2901 O O . ALA A 1 360 ? -7.583 -3.218 -14.662 1.00 91.50 360 ALA A O 1
ATOM 2902 N N . ASP A 1 361 ? -6.323 -5.038 -14.334 1.00 92.50 361 ASP A N 1
ATOM 2903 C CA . ASP A 1 361 ? -7.224 -6.004 -14.973 1.00 92.50 361 ASP A CA 1
ATOM 2904 C C . ASP A 1 361 ? -8.339 -6.527 -14.044 1.00 92.50 361 ASP A C 1
ATOM 2906 O O . ASP A 1 361 ? -9.198 -7.302 -14.479 1.00 92.50 361 ASP A O 1
ATOM 2910 N N . ILE A 1 362 ? -8.363 -6.091 -12.779 1.00 94.38 362 ILE A N 1
ATOM 2911 C CA . ILE A 1 362 ? -9.325 -6.522 -11.761 1.00 94.38 362 ILE A CA 1
ATOM 2912 C C . ILE A 1 362 ? -10.380 -5.435 -11.540 1.00 94.38 362 ILE A C 1
ATOM 2914 O O . ILE A 1 362 ? -10.074 -4.281 -11.245 1.00 94.38 362 ILE A O 1
ATOM 2918 N N . ALA A 1 363 ? -11.652 -5.826 -11.619 1.00 93.62 363 ALA A N 1
ATOM 2919 C CA . ALA A 1 363 ? -12.766 -4.951 -11.273 1.00 93.62 363 ALA A CA 1
ATOM 2920 C C . ALA A 1 363 ? -13.016 -4.939 -9.749 1.00 93.62 363 ALA A C 1
ATOM 2922 O O . ALA A 1 363 ? -12.931 -6.000 -9.117 1.00 93.62 363 ALA A O 1
ATOM 2923 N N . PRO A 1 364 ? -13.360 -3.778 -9.156 1.00 95.44 364 PRO A N 1
ATOM 2924 C CA . PRO A 1 364 ? -13.825 -3.709 -7.775 1.00 95.44 364 PRO A CA 1
ATOM 2925 C C . PRO A 1 364 ? -15.213 -4.349 -7.624 1.00 95.44 364 PRO A C 1
ATOM 2927 O O . PRO A 1 364 ? -15.945 -4.548 -8.597 1.00 95.44 364 PRO A O 1
ATOM 2930 N N . GLU A 1 365 ? -15.584 -4.651 -6.384 1.00 94.06 365 GLU A N 1
ATOM 2931 C CA . GLU A 1 365 ? -16.888 -5.187 -6.018 1.00 94.06 365 GLU A CA 1
ATOM 2932 C C . GLU A 1 365 ? -17.978 -4.155 -6.360 1.00 94.06 365 GLU A C 1
ATOM 2934 O O . GLU A 1 365 ? -17.940 -3.025 -5.863 1.00 94.06 365 GLU A O 1
ATOM 2939 N N . PRO A 1 366 ? -18.966 -4.505 -7.201 1.00 90.56 366 PRO A N 1
ATOM 2940 C CA . PRO A 1 366 ? -20.037 -3.583 -7.577 1.00 90.56 366 PRO A CA 1
ATOM 2941 C C . PRO A 1 366 ? -21.003 -3.259 -6.430 1.00 90.56 366 PRO A C 1
ATOM 2943 O O . PRO A 1 366 ? -21.782 -2.309 -6.538 1.00 90.56 366 PRO A O 1
ATOM 2946 N N . VAL A 1 367 ? -21.004 -4.058 -5.359 1.00 93.12 367 VAL A N 1
ATOM 2947 C CA . VAL A 1 367 ? -21.941 -3.935 -4.239 1.00 93.12 367 VAL A CA 1
ATOM 2948 C C . VAL A 1 367 ? -21.222 -3.422 -2.982 1.00 93.12 367 VAL A C 1
ATOM 2950 O O . VAL A 1 367 ? -20.256 -4.034 -2.534 1.00 93.12 367 VAL A O 1
ATOM 2953 N N . PRO A 1 368 ? -21.707 -2.337 -2.351 1.00 93.75 368 PRO A N 1
ATOM 2954 C CA . PRO A 1 368 ? -21.201 -1.878 -1.059 1.00 93.75 368 PRO A CA 1
ATOM 2955 C C . PRO A 1 368 ? -21.213 -2.960 0.031 1.00 93.75 368 PRO A C 1
ATOM 2957 O O . PRO A 1 368 ? -22.162 -3.744 0.131 1.00 93.75 368 PRO A O 1
ATOM 2960 N N . ILE A 1 369 ? -20.195 -2.942 0.898 1.00 94.62 369 ILE A N 1
ATOM 2961 C CA . ILE A 1 369 ? -20.018 -3.900 2.005 1.00 94.62 369 ILE A CA 1
ATOM 2962 C C . ILE A 1 369 ? -21.261 -3.952 2.900 1.00 94.62 369 ILE A C 1
ATOM 2964 O O . ILE A 1 369 ? -21.676 -5.032 3.317 1.00 94.62 369 ILE A O 1
ATOM 2968 N N . GLU A 1 370 ? -21.898 -2.808 3.152 1.00 94.62 370 GLU A N 1
ATOM 2969 C CA . GLU A 1 370 ? -23.131 -2.701 3.932 1.00 94.62 370 GLU A CA 1
ATOM 2970 C C . GLU A 1 370 ? -24.223 -3.639 3.399 1.00 94.62 370 GLU A C 1
ATOM 2972 O O . GLU A 1 370 ? -24.831 -4.378 4.172 1.00 94.62 370 GLU A O 1
ATOM 2977 N N . PHE A 1 371 ? -24.440 -3.653 2.081 1.00 95.50 371 PHE A N 1
ATOM 2978 C CA . PHE A 1 371 ? -25.473 -4.478 1.452 1.00 95.50 371 PHE A CA 1
ATOM 2979 C C . PHE A 1 371 ? -25.088 -5.953 1.401 1.00 95.50 371 PHE A C 1
ATOM 2981 O O . PHE A 1 371 ? -25.956 -6.810 1.563 1.00 95.50 371 PHE A O 1
ATOM 2988 N N . ILE A 1 372 ? -23.799 -6.263 1.226 1.00 95.19 372 ILE A N 1
ATOM 2989 C CA . ILE A 1 372 ? -23.311 -7.644 1.326 1.00 95.19 372 ILE A CA 1
ATOM 2990 C C . ILE A 1 372 ? -23.623 -8.182 2.722 1.00 95.19 372 ILE A C 1
ATOM 2992 O O . ILE A 1 372 ? -24.200 -9.258 2.861 1.00 95.19 372 ILE A O 1
ATOM 2996 N N . MET A 1 373 ? -23.297 -7.419 3.763 1.00 96.50 373 MET A N 1
ATOM 2997 C CA . MET A 1 373 ? -23.516 -7.849 5.139 1.00 96.50 373 MET A CA 1
ATOM 2998 C C . MET A 1 373 ? -25.005 -7.935 5.499 1.00 96.50 373 MET A C 1
ATOM 3000 O O . MET A 1 373 ? -25.393 -8.877 6.187 1.00 96.50 373 MET A O 1
ATOM 3004 N N . GLU A 1 374 ? -25.849 -7.032 4.984 1.00 94.75 374 GLU A N 1
ATOM 3005 C CA . GLU A 1 374 ? -27.316 -7.103 5.136 1.00 94.75 374 GLU A CA 1
ATOM 3006 C C . GLU A 1 374 ? -27.936 -8.355 4.495 1.00 94.75 374 GLU A C 1
ATOM 3008 O O . GLU A 1 374 ? -28.917 -8.884 5.018 1.00 94.75 374 GLU A O 1
ATOM 3013 N N . ASP A 1 375 ? -27.375 -8.852 3.388 1.00 95.00 375 ASP A N 1
ATOM 3014 C CA . ASP A 1 375 ? -27.807 -10.110 2.761 1.00 95.00 375 ASP A CA 1
ATOM 3015 C C . ASP A 1 375 ? -27.362 -11.342 3.569 1.00 95.00 375 ASP A C 1
ATOM 3017 O O . ASP A 1 375 ? -28.074 -12.349 3.631 1.00 95.00 375 ASP A O 1
ATOM 3021 N N . LYS A 1 376 ? -26.183 -11.284 4.204 1.00 95.00 376 LYS A N 1
ATOM 3022 C CA . LYS A 1 376 ? -25.597 -12.432 4.920 1.00 95.00 376 LYS A CA 1
ATOM 3023 C C . LYS A 1 376 ? -26.043 -12.567 6.369 1.00 95.00 376 LYS A C 1
ATOM 3025 O O . LYS A 1 376 ? -26.092 -13.694 6.868 1.00 95.00 376 LYS A O 1
ATOM 3030 N N . PHE A 1 377 ? -26.360 -11.464 7.037 1.00 95.00 377 PHE A N 1
ATOM 3031 C CA . PHE A 1 377 ? -26.603 -11.435 8.475 1.00 95.00 377 PHE A CA 1
ATOM 3032 C C . PHE A 1 377 ? -27.872 -10.673 8.832 1.00 95.00 377 PHE A C 1
ATOM 3034 O O . PHE A 1 377 ? -28.318 -9.763 8.137 1.00 95.00 377 PHE A O 1
ATOM 3041 N N . LYS A 1 378 ? -28.468 -11.047 9.965 1.00 89.88 378 LYS A N 1
ATOM 3042 C CA . LYS A 1 378 ? -29.652 -10.363 10.485 1.00 89.88 378 LYS A CA 1
ATOM 3043 C C . LYS A 1 378 ? -29.230 -9.229 11.406 1.00 89.88 378 LYS A C 1
ATOM 3045 O O . LYS A 1 378 ? -28.256 -9.342 12.148 1.00 89.88 378 LYS A O 1
ATOM 3050 N N . LYS A 1 379 ? -30.021 -8.157 11.406 1.00 90.31 379 LYS A N 1
ATOM 3051 C CA . LYS A 1 379 ? -29.909 -7.076 12.391 1.00 90.31 379 LYS A CA 1
ATOM 3052 C C . LYS A 1 379 ? -30.503 -7.557 13.714 1.00 90.31 379 LYS A C 1
ATOM 3054 O O . LYS A 1 379 ? -31.705 -7.432 13.946 1.00 90.31 379 LYS A O 1
ATOM 3059 N N . GLU A 1 380 ? -29.666 -8.180 14.531 1.00 87.56 380 GLU A N 1
ATOM 3060 C CA . GLU A 1 380 ? -30.021 -8.712 15.849 1.00 87.56 380 GLU A CA 1
ATOM 3061 C C . GLU A 1 380 ? -29.393 -7.847 16.945 1.00 87.56 380 GLU A C 1
ATOM 3063 O O . GLU A 1 380 ? -28.251 -7.408 16.801 1.00 87.56 380 GLU A O 1
ATOM 3068 N N . ALA A 1 381 ? -30.138 -7.607 18.028 1.00 88.62 381 ALA A N 1
ATOM 3069 C CA . ALA A 1 381 ? -29.628 -6.890 19.194 1.00 88.62 381 ALA A CA 1
ATOM 3070 C C . ALA A 1 381 ? -28.508 -7.694 19.863 1.00 88.62 381 ALA A C 1
ATOM 3072 O O . ALA A 1 381 ? -28.597 -8.923 19.963 1.00 88.62 381 ALA A O 1
ATOM 3073 N N . LEU A 1 382 ? -27.473 -7.005 20.337 1.00 93.81 382 LEU A N 1
ATOM 3074 C CA . LEU A 1 382 ? -26.330 -7.665 20.953 1.00 93.81 382 LEU A CA 1
ATOM 3075 C C . LEU A 1 382 ? -26.676 -8.058 22.400 1.00 93.81 382 LEU A C 1
ATOM 3077 O O . LEU A 1 382 ? -27.332 -7.314 23.128 1.00 93.81 382 LEU A O 1
ATOM 3081 N N . SER A 1 383 ? -26.275 -9.255 22.834 1.00 94.44 383 SER A N 1
ATOM 3082 C CA . SER A 1 383 ? -26.388 -9.645 24.245 1.00 94.44 383 SER A CA 1
ATOM 3083 C C . SER A 1 383 ? -25.138 -9.218 25.017 1.00 94.44 383 SER A C 1
ATOM 3085 O O . SER A 1 383 ? -24.063 -9.136 24.427 1.00 94.44 383 SER A O 1
ATOM 3087 N N . GLN A 1 384 ? -25.236 -9.012 26.338 1.00 94.81 384 GLN A N 1
ATOM 3088 C CA . GLN A 1 384 ? -24.058 -8.670 27.152 1.00 94.81 384 GLN A CA 1
ATOM 3089 C C . GLN A 1 384 ? -22.946 -9.719 27.006 1.00 94.81 384 GLN A C 1
ATOM 3091 O O . GLN A 1 384 ? -21.812 -9.380 26.712 1.00 94.81 384 GLN A O 1
ATOM 3096 N N . GLY A 1 385 ? -23.286 -11.010 27.092 1.00 95.88 385 GLY A N 1
ATOM 3097 C CA . GLY A 1 385 ? -22.293 -12.075 26.936 1.00 95.88 385 GLY A CA 1
ATOM 3098 C C . GLY A 1 385 ? -21.703 -12.170 25.524 1.00 95.88 385 GLY A C 1
ATOM 3099 O O . GLY A 1 385 ? -20.634 -12.752 25.349 1.00 95.88 385 GLY A O 1
ATOM 3100 N N . ASP A 1 386 ? -22.378 -11.634 24.501 1.00 95.94 386 ASP A N 1
ATOM 3101 C CA . ASP A 1 386 ? -21.792 -11.516 23.170 1.00 95.94 386 ASP A CA 1
ATOM 3102 C C . ASP A 1 386 ? -20.895 -10.290 23.036 1.00 95.94 386 ASP A C 1
ATOM 3104 O O . ASP A 1 386 ? -19.839 -10.410 22.416 1.00 95.94 386 ASP A O 1
ATOM 3108 N N . PHE A 1 387 ? -21.277 -9.173 23.655 1.00 96.69 387 PHE A N 1
ATOM 3109 C CA . PHE A 1 387 ? -20.465 -7.966 23.773 1.00 96.69 387 PHE A CA 1
ATOM 3110 C C . PHE A 1 387 ? -19.149 -8.231 24.508 1.00 96.69 387 PHE A C 1
ATOM 3112 O O . PHE A 1 387 ? -18.088 -7.919 23.975 1.00 96.69 387 PHE A O 1
ATOM 3119 N N . ASP A 1 388 ? -19.192 -8.917 25.652 1.00 95.25 388 ASP A N 1
ATOM 3120 C CA . ASP A 1 388 ? -17.994 -9.248 26.432 1.00 95.25 388 ASP A CA 1
ATOM 3121 C C . ASP A 1 388 ? -16.994 -10.068 25.594 1.00 95.25 388 ASP A C 1
ATOM 3123 O O . ASP A 1 388 ? -15.784 -9.853 25.656 1.00 95.25 388 ASP A O 1
ATOM 3127 N N . LYS A 1 389 ? -17.488 -10.966 24.726 1.00 96.25 389 LYS A N 1
ATOM 3128 C CA . LYS A 1 389 ? -16.630 -11.710 23.788 1.00 96.25 389 LYS A CA 1
ATOM 3129 C C . LYS A 1 389 ? -16.019 -10.830 22.703 1.00 96.25 389 LYS A C 1
ATOM 3131 O O . LYS A 1 389 ? -14.898 -11.106 22.295 1.00 96.25 389 LYS A O 1
ATOM 3136 N N . ILE A 1 390 ? -16.721 -9.793 22.238 1.00 96.06 390 ILE A N 1
ATOM 3137 C CA . ILE A 1 390 ? -16.126 -8.815 21.318 1.00 96.06 390 ILE A CA 1
ATOM 3138 C C . ILE A 1 390 ? -14.994 -8.084 22.032 1.00 96.06 390 ILE A C 1
ATOM 3140 O O . ILE A 1 390 ? -13.895 -8.026 21.492 1.00 96.06 390 ILE A O 1
ATOM 3144 N N . CYS A 1 391 ? -15.228 -7.581 23.247 1.00 93.81 391 CYS A N 1
ATOM 3145 C CA . CYS A 1 391 ? -14.204 -6.871 24.013 1.00 93.81 391 CYS A CA 1
ATOM 3146 C C . CYS A 1 391 ? -12.952 -7.726 24.249 1.00 93.81 391 CYS A C 1
ATOM 3148 O O . CYS A 1 391 ? -11.849 -7.194 24.224 1.00 93.81 391 CYS A O 1
ATOM 3150 N N . LEU A 1 392 ? -13.104 -9.040 24.428 1.00 92.31 392 LEU A N 1
ATOM 3151 C CA . LEU A 1 392 ? -11.995 -9.982 24.622 1.00 92.31 392 LEU A CA 1
ATOM 3152 C C . LEU A 1 392 ? -11.360 -10.505 23.320 1.00 92.31 392 LEU A C 1
ATOM 3154 O O . LEU A 1 392 ? -10.395 -11.258 23.395 1.00 92.31 392 LEU A O 1
ATOM 3158 N N . SER A 1 393 ? -11.877 -10.135 22.145 1.00 92.12 393 SER A N 1
ATOM 3159 C CA . SER A 1 393 ? -11.323 -10.581 20.860 1.00 92.12 393 SER A CA 1
ATOM 3160 C C . SER A 1 393 ? -9.969 -9.937 20.555 1.00 92.12 393 SER A C 1
ATOM 3162 O O . SER A 1 393 ? -9.753 -8.764 20.867 1.00 92.12 393 SER A 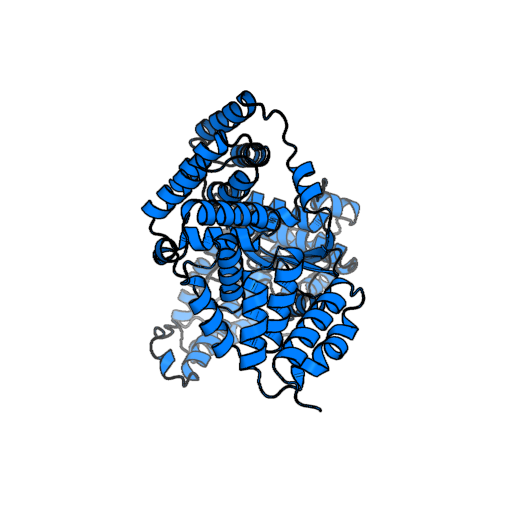O 1
ATOM 3164 N N . ASP A 1 394 ? -9.090 -10.660 19.859 1.00 88.44 394 ASP A N 1
ATOM 3165 C CA . ASP A 1 394 ? -7.744 -10.182 19.501 1.00 88.44 394 ASP A CA 1
ATOM 3166 C C . ASP A 1 394 ? -7.760 -8.877 18.689 1.00 88.44 394 ASP A C 1
ATOM 3168 O O . ASP A 1 394 ? -6.840 -8.062 18.784 1.00 88.44 394 ASP A O 1
ATOM 3172 N N . ILE A 1 395 ? -8.829 -8.646 17.919 1.00 91.12 395 ILE A N 1
ATOM 3173 C CA . ILE A 1 395 ? -9.031 -7.415 17.148 1.00 91.12 395 ILE A CA 1
ATOM 3174 C C . ILE A 1 395 ? -9.331 -6.245 18.088 1.00 91.12 395 ILE A C 1
ATOM 3176 O O . ILE A 1 395 ? -8.654 -5.220 18.038 1.00 91.12 395 ILE A O 1
ATOM 3180 N N . ALA A 1 396 ? -10.314 -6.399 18.981 1.00 92.38 396 ALA A N 1
ATOM 3181 C CA . ALA A 1 396 ? -10.672 -5.361 19.946 1.00 92.38 396 ALA A CA 1
ATOM 3182 C C . ALA A 1 396 ? -9.528 -5.067 20.925 1.00 92.38 396 ALA A C 1
ATOM 3184 O O . ALA A 1 396 ? -9.373 -3.938 21.392 1.00 92.38 396 ALA A O 1
ATOM 3185 N N . GLN A 1 397 ? -8.668 -6.054 21.189 1.00 88.94 397 GLN A N 1
ATOM 3186 C CA . GLN A 1 397 ? -7.455 -5.852 21.971 1.00 88.94 397 GLN A CA 1
ATOM 3187 C C . GLN A 1 397 ? -6.427 -4.932 21.288 1.00 88.94 397 GLN A C 1
ATOM 3189 O O . GLN A 1 397 ? -5.496 -4.482 21.948 1.00 88.94 397 GLN A O 1
ATOM 3194 N N . LYS A 1 398 ? -6.598 -4.571 20.019 1.00 88.69 398 LYS A N 1
ATOM 3195 C CA . LYS A 1 398 ? -5.745 -3.594 19.320 1.00 88.69 398 LYS A CA 1
ATOM 3196 C C . LYS A 1 398 ? -6.452 -2.256 19.101 1.00 88.69 398 LYS A C 1
ATOM 3198 O O . LYS A 1 398 ? -5.906 -1.357 18.469 1.00 88.69 398 LYS A O 1
ATOM 3203 N N . TRP A 1 399 ? -7.669 -2.111 19.621 1.00 94.50 399 TRP A N 1
ATOM 3204 C CA . TRP A 1 399 ? -8.443 -0.881 19.530 1.00 94.50 399 TRP A CA 1
ATOM 3205 C C . TRP A 1 399 ? -8.203 0.001 20.748 1.00 94.50 399 TRP A C 1
ATOM 3207 O O . TRP A 1 399 ? -8.814 -0.159 21.803 1.00 94.50 399 TRP A O 1
ATOM 3217 N N . PHE A 1 400 ? -7.300 0.951 20.569 1.00 94.31 400 PHE A N 1
ATOM 3218 C CA . PHE A 1 400 ? -7.058 2.067 21.467 1.00 94.31 400 PHE A CA 1
ATOM 3219 C C . PHE A 1 400 ? -6.718 3.304 20.628 1.00 94.31 400 PHE A C 1
ATOM 3221 O O . PHE A 1 400 ? -6.420 3.199 19.439 1.00 94.31 400 PHE A O 1
ATOM 3228 N N . LEU A 1 401 ? -6.837 4.469 21.245 1.00 94.12 401 LEU A N 1
ATOM 3229 C CA . LEU A 1 401 ? -6.450 5.763 20.715 1.00 94.12 401 LEU A CA 1
ATOM 3230 C C . LEU A 1 401 ? -5.052 6.098 21.230 1.00 94.12 401 LEU A C 1
ATOM 3232 O O . LEU A 1 401 ? -4.709 5.790 22.373 1.00 94.12 401 LEU A O 1
ATOM 3236 N N . ASP A 1 402 ? -4.287 6.787 20.399 1.00 91.00 402 ASP A N 1
ATOM 3237 C CA . ASP A 1 402 ? -2.964 7.292 20.731 1.00 91.00 402 ASP A CA 1
ATOM 3238 C C . ASP A 1 402 ? -2.924 8.806 20.499 1.00 91.00 402 ASP A C 1
ATOM 3240 O O . ASP A 1 402 ? -3.581 9.339 19.596 1.00 91.00 402 ASP A O 1
ATOM 3244 N N . THR A 1 403 ? -2.182 9.507 21.355 1.00 90.69 403 THR A N 1
ATOM 3245 C CA . THR A 1 403 ? -2.073 10.968 21.336 1.00 90.69 403 THR A CA 1
ATOM 3246 C C . THR A 1 403 ? -1.368 11.504 20.092 1.00 90.69 403 THR A C 1
ATOM 3248 O O . THR A 1 403 ? -1.560 12.668 19.758 1.00 90.69 403 THR A O 1
ATOM 3251 N N . ASP A 1 404 ? -0.586 10.676 19.402 1.00 86.44 404 ASP A N 1
ATOM 3252 C CA . ASP A 1 404 ? 0.118 11.040 18.172 1.00 86.44 404 ASP A CA 1
ATOM 3253 C C . ASP A 1 404 ? -0.807 10.965 16.941 1.00 86.44 404 ASP A C 1
ATOM 3255 O O . ASP A 1 404 ? -0.532 11.586 15.914 1.00 86.44 404 ASP A O 1
ATOM 3259 N N . PHE A 1 405 ? -1.929 10.236 17.039 1.00 84.12 405 PHE A N 1
ATOM 3260 C CA . PHE A 1 405 ? -2.848 9.991 15.919 1.00 84.12 405 PHE A CA 1
ATOM 3261 C C . PHE A 1 405 ? -4.259 10.578 16.114 1.00 84.12 405 PHE A C 1
ATOM 3263 O O . PHE A 1 405 ? -5.007 10.718 15.137 1.00 84.12 405 PHE A O 1
ATOM 3270 N N . SER A 1 406 ? -4.629 10.956 17.344 1.00 89.56 406 SER A N 1
ATOM 3271 C CA . SER A 1 406 ? -5.903 11.606 17.674 1.00 89.56 406 SER A CA 1
ATOM 3272 C C . SER A 1 406 ? -5.691 12.871 18.506 1.00 89.56 406 SER A C 1
ATOM 3274 O O . SER A 1 406 ? -5.405 12.807 19.703 1.00 89.56 406 SER A O 1
ATOM 3276 N N . ASP A 1 407 ? -5.918 14.021 17.867 1.00 91.38 407 ASP A N 1
ATOM 3277 C CA . ASP A 1 407 ? -5.869 15.335 18.514 1.00 91.38 407 ASP A CA 1
ATOM 3278 C C . ASP A 1 407 ? -6.906 15.425 19.645 1.00 91.38 407 ASP A C 1
ATOM 3280 O O . ASP A 1 407 ? -6.603 15.883 20.745 1.00 91.38 407 ASP A O 1
ATOM 3284 N N . GLU A 1 408 ? -8.118 14.908 19.409 1.00 94.00 408 GLU A N 1
ATOM 3285 C CA . GLU A 1 408 ? -9.195 14.899 20.399 1.00 94.00 408 GLU A CA 1
ATOM 3286 C C . GLU A 1 408 ? -8.815 14.088 21.649 1.00 94.00 408 GLU A C 1
ATOM 3288 O O . GLU A 1 408 ? -9.084 14.500 22.782 1.00 94.00 408 GLU A O 1
ATOM 3293 N N . PHE A 1 409 ? -8.142 12.948 21.468 1.00 95.69 409 PHE A N 1
ATOM 3294 C CA . PHE A 1 409 ? -7.645 12.153 22.587 1.00 95.69 409 PHE A CA 1
ATOM 3295 C C . PHE A 1 409 ? -6.468 12.828 23.304 1.00 95.69 409 PHE A C 1
ATOM 3297 O O . PHE A 1 409 ? -6.408 12.798 24.534 1.00 95.69 409 PHE A O 1
ATOM 3304 N N . ALA A 1 410 ? -5.558 13.481 22.576 1.00 95.31 410 ALA A N 1
ATOM 3305 C CA . ALA A 1 410 ? -4.454 14.241 23.163 1.00 95.31 410 ALA A CA 1
ATOM 3306 C C . ALA A 1 410 ? -4.948 15.402 24.049 1.00 95.31 410 ALA A C 1
ATOM 3308 O O . ALA A 1 410 ? -4.448 15.608 25.167 1.00 95.31 410 ALA A O 1
ATOM 3309 N N . ASP A 1 411 ? -5.976 16.121 23.599 1.00 95.56 411 ASP A N 1
ATOM 3310 C CA . ASP A 1 411 ? -6.633 17.177 24.372 1.00 95.56 411 ASP A CA 1
ATOM 3311 C C . ASP A 1 411 ? -7.288 16.614 25.640 1.00 95.56 411 ASP A C 1
ATOM 3313 O O . ASP A 1 411 ? -7.098 17.146 26.743 1.00 95.56 411 ASP A O 1
ATOM 3317 N N . PHE A 1 412 ? -7.980 15.480 25.524 1.00 97.06 412 PHE A N 1
ATOM 3318 C CA . PHE A 1 412 ? -8.583 14.799 26.666 1.00 97.06 412 PHE A CA 1
ATOM 3319 C C . PHE A 1 412 ? -7.541 14.312 27.687 1.00 97.06 412 PHE A C 1
ATOM 3321 O O . PHE A 1 412 ? -7.680 14.547 28.892 1.00 97.06 412 PHE A O 1
ATOM 3328 N N . ILE A 1 413 ? -6.438 13.718 27.228 1.00 96.38 413 ILE A N 1
ATOM 3329 C CA . ILE A 1 413 ? -5.314 13.322 28.086 1.00 96.38 413 ILE A CA 1
ATOM 3330 C C . ILE A 1 413 ? -4.709 14.535 28.798 1.00 96.38 413 ILE A C 1
ATOM 3332 O O . ILE A 1 413 ? -4.341 14.443 29.970 1.00 96.38 413 ILE A O 1
ATOM 3336 N N . THR A 1 414 ? -4.675 15.706 28.162 1.00 95.38 414 THR A N 1
ATOM 3337 C CA . THR A 1 414 ? -4.231 16.947 28.813 1.00 95.38 414 THR A CA 1
ATOM 3338 C C . THR A 1 414 ? -5.140 17.351 29.979 1.00 95.38 414 THR A C 1
ATOM 3340 O O . THR A 1 414 ? -4.649 17.868 30.991 1.00 95.38 414 THR A O 1
ATOM 3343 N N . ILE A 1 415 ? -6.451 17.109 29.886 1.00 94.75 415 ILE A N 1
ATOM 3344 C CA . ILE A 1 415 ? -7.405 17.339 30.985 1.00 94.75 415 ILE A CA 1
ATOM 3345 C C . ILE A 1 415 ? -7.098 16.398 32.153 1.00 94.75 415 ILE A C 1
ATOM 3347 O O . ILE A 1 415 ? -6.943 16.866 33.282 1.00 94.75 415 ILE A O 1
ATOM 3351 N N . ILE A 1 416 ? -6.934 15.100 31.883 1.00 95.31 416 ILE A N 1
ATOM 3352 C CA . ILE A 1 416 ? -6.620 14.099 32.914 1.00 95.31 416 ILE A CA 1
ATOM 3353 C C . ILE A 1 416 ? -5.258 14.396 33.563 1.00 95.31 416 ILE A C 1
ATOM 3355 O O . ILE A 1 416 ? -5.140 14.445 34.791 1.00 95.31 416 ILE A O 1
ATOM 3359 N N . ASN A 1 417 ? -4.234 14.693 32.759 1.00 95.00 417 ASN A N 1
ATOM 3360 C CA . ASN A 1 417 ? -2.886 14.994 33.240 1.00 95.00 417 ASN A CA 1
ATOM 3361 C C . ASN A 1 417 ? -2.862 16.191 34.199 1.00 95.00 417 ASN A C 1
ATOM 3363 O O . ASN A 1 417 ? -2.072 16.198 35.143 1.00 95.00 417 ASN A O 1
ATOM 3367 N N . LYS A 1 418 ? -3.720 17.202 34.005 1.00 94.50 418 LYS A N 1
ATOM 3368 C CA . LYS A 1 418 ? -3.827 18.346 34.931 1.00 94.50 418 LYS A CA 1
ATOM 3369 C C . LYS A 1 418 ? -4.280 17.935 36.330 1.00 94.50 418 LYS A C 1
ATOM 3371 O O . LYS A 1 418 ? -3.871 18.586 37.288 1.00 94.50 418 LYS A O 1
ATOM 3376 N N . GLU A 1 419 ? -5.109 16.905 36.456 1.00 94.19 419 GLU A N 1
ATOM 3377 C CA . GLU A 1 419 ? -5.569 16.405 37.753 1.00 94.19 419 GLU A CA 1
ATOM 3378 C C . GLU A 1 419 ? -4.503 15.537 38.421 1.00 94.19 419 GLU A C 1
ATOM 3380 O O . GLU A 1 419 ? -4.151 15.787 39.575 1.00 94.19 419 GLU A O 1
ATOM 3385 N N . TYR A 1 420 ? -3.873 14.619 37.684 1.00 94.00 420 TYR A N 1
ATOM 3386 C CA . TYR A 1 420 ? -2.779 13.818 38.242 1.00 94.00 420 TYR A CA 1
ATOM 3387 C C . TYR A 1 420 ? -1.554 14.652 38.633 1.00 94.00 420 TYR A C 1
ATOM 3389 O O . TYR A 1 420 ? -0.920 14.366 39.645 1.00 94.00 420 TYR A O 1
ATOM 3397 N N . LYS A 1 421 ? -1.253 15.748 37.921 1.00 92.31 421 LYS A N 1
ATOM 3398 C CA . LYS A 1 421 ? -0.202 16.708 38.322 1.00 92.31 421 LYS A CA 1
ATOM 3399 C C . LYS A 1 421 ? -0.498 17.425 39.645 1.00 92.31 421 LYS A C 1
ATOM 3401 O O . LYS A 1 421 ? 0.419 17.970 40.251 1.00 92.31 421 LYS A O 1
ATOM 3406 N N . LYS A 1 422 ? -1.757 17.447 40.094 1.00 92.75 422 LYS A N 1
ATOM 3407 C CA . LYS A 1 422 ? -2.164 17.952 41.417 1.00 92.75 422 LYS A CA 1
ATOM 3408 C C . LYS A 1 422 ? -2.211 16.840 42.472 1.00 92.75 422 LYS A C 1
ATOM 3410 O O . LYS A 1 422 ? -2.778 17.065 43.537 1.00 92.75 422 LYS A O 1
ATOM 3415 N N . GLU A 1 423 ? -1.671 15.658 42.166 1.00 89.56 423 GLU A N 1
ATOM 3416 C CA . GLU A 1 423 ? -1.720 14.456 43.011 1.00 89.56 423 GLU A CA 1
ATOM 3417 C C . GLU A 1 423 ? -3.159 13.967 43.293 1.00 89.56 423 GLU A C 1
ATOM 3419 O O . GLU A 1 423 ? -3.419 13.288 44.285 1.00 89.56 423 GLU A O 1
ATOM 3424 N N . ASN A 1 424 ? -4.117 14.299 42.415 1.00 92.25 424 ASN A N 1
ATOM 3425 C CA . ASN A 1 424 ? -5.499 13.827 42.504 1.00 92.25 424 ASN A CA 1
ATOM 3426 C C . ASN A 1 424 ? -5.662 12.479 41.783 1.00 92.25 424 ASN A C 1
ATOM 3428 O O . ASN A 1 424 ? -6.068 12.430 40.622 1.00 92.25 424 ASN A O 1
ATOM 3432 N N . TYR A 1 425 ? -5.334 11.384 42.470 1.00 90.06 425 TYR A N 1
ATOM 3433 C CA . TYR A 1 425 ? -5.428 10.028 41.908 1.00 90.06 425 TYR A CA 1
ATOM 3434 C C . TYR A 1 425 ? -6.835 9.415 41.986 1.00 90.06 425 TYR A C 1
ATOM 3436 O O . TYR A 1 425 ? -7.124 8.470 41.258 1.00 90.06 425 TYR A O 1
ATOM 3444 N N . ASP A 1 426 ? -7.731 10.003 42.784 1.00 88.25 426 ASP A N 1
ATOM 3445 C CA . ASP A 1 426 ? -9.126 9.567 42.956 1.00 88.25 426 ASP A CA 1
ATOM 3446 C C . ASP A 1 426 ? -10.089 10.214 41.937 1.00 88.25 426 ASP A C 1
ATOM 3448 O O . ASP A 1 426 ? -11.310 10.245 42.133 1.00 88.25 426 ASP A O 1
ATOM 3452 N N . ILE A 1 427 ? -9.559 10.777 40.845 1.00 91.31 427 ILE A N 1
ATOM 3453 C CA . ILE A 1 427 ? -10.369 11.373 39.781 1.00 91.31 427 ILE A CA 1
ATOM 3454 C C . ILE A 1 427 ? -11.391 10.358 39.246 1.00 91.31 427 ILE A C 1
ATOM 3456 O O . ILE A 1 427 ? -11.082 9.209 38.923 1.00 91.31 427 ILE A O 1
ATOM 3460 N N . ASN A 1 428 ? -12.644 10.795 39.096 1.00 92.75 428 ASN A N 1
ATOM 3461 C CA . ASN A 1 428 ? -13.662 9.959 38.477 1.00 92.75 428 ASN A CA 1
ATOM 3462 C C . ASN A 1 428 ? -13.483 9.915 36.950 1.00 92.75 428 ASN A C 1
ATOM 3464 O O . ASN A 1 428 ? -14.112 10.681 36.223 1.00 92.75 428 ASN A O 1
ATOM 3468 N N . LEU A 1 429 ? -12.649 8.982 36.483 1.00 94.31 429 LEU A N 1
ATOM 3469 C CA . LEU A 1 429 ? -12.347 8.809 35.060 1.00 94.31 429 LEU A CA 1
ATOM 3470 C C . LEU A 1 429 ? -13.578 8.520 34.186 1.00 94.31 429 LEU A C 1
ATOM 3472 O O . LEU A 1 429 ? -13.658 9.065 33.097 1.00 94.31 429 LEU A O 1
ATOM 3476 N N . ASP A 1 430 ? -14.560 7.733 34.645 1.00 94.88 430 ASP A N 1
ATOM 3477 C CA . ASP A 1 430 ? -15.746 7.432 33.821 1.00 94.88 430 ASP A CA 1
ATOM 3478 C C . ASP A 1 430 ? -16.583 8.687 33.593 1.00 94.88 430 ASP A C 1
ATOM 3480 O O . ASP A 1 430 ? -17.017 8.949 32.479 1.00 94.88 430 ASP A O 1
ATOM 3484 N N . ARG A 1 431 ? -16.733 9.511 34.638 1.00 95.31 431 ARG A N 1
ATOM 3485 C CA . ARG A 1 431 ? -17.390 10.808 34.503 1.00 95.31 431 ARG A CA 1
ATOM 3486 C C . ARG A 1 431 ? -16.607 11.739 33.580 1.00 95.31 431 ARG A C 1
ATOM 3488 O O . ARG A 1 431 ? -17.220 12.444 32.797 1.00 95.31 431 ARG A O 1
ATOM 3495 N N . ALA A 1 432 ? -15.275 11.738 33.654 1.00 96.12 432 ALA A N 1
ATOM 3496 C CA . ALA A 1 432 ? -14.458 12.532 32.742 1.00 96.12 432 ALA A CA 1
ATOM 3497 C C . ALA A 1 432 ? -14.644 12.086 31.282 1.00 96.12 432 ALA A C 1
ATOM 3499 O O . ALA A 1 432 ? -14.783 12.940 30.413 1.00 96.12 432 ALA A O 1
ATOM 3500 N N . ILE A 1 433 ? -14.696 10.777 31.016 1.00 97.19 433 ILE A N 1
ATOM 3501 C CA . ILE A 1 433 ? -14.988 10.241 29.678 1.00 97.19 433 ILE A CA 1
ATOM 3502 C C . ILE A 1 433 ? -16.374 10.698 29.223 1.00 97.19 433 ILE A C 1
ATOM 3504 O O . ILE A 1 433 ? -16.505 11.211 28.120 1.00 97.19 433 ILE A O 1
ATOM 3508 N N . GLU A 1 434 ? -17.395 10.555 30.067 1.00 96.44 434 GLU A N 1
ATOM 3509 C CA . GLU A 1 434 ? -18.774 10.906 29.718 1.00 96.44 434 GLU A CA 1
ATOM 3510 C C . GLU A 1 434 ? -18.951 12.413 29.478 1.00 96.44 434 GLU A C 1
ATOM 3512 O O . GLU A 1 434 ? -19.559 12.810 28.487 1.00 96.44 434 GLU A O 1
ATOM 3517 N N . ASP A 1 435 ? -18.330 13.254 30.311 1.00 97.19 435 ASP A N 1
ATOM 3518 C CA . ASP A 1 435 ? -18.354 14.716 30.177 1.00 97.19 435 ASP A CA 1
ATOM 3519 C C . ASP A 1 435 ? -17.633 15.208 28.895 1.00 97.19 435 ASP A C 1
ATOM 3521 O O . ASP A 1 435 ? -17.905 16.320 28.448 1.00 97.19 435 ASP A O 1
ATOM 3525 N N . ASN A 1 436 ? -16.738 14.405 28.296 1.00 97.12 436 ASN A N 1
ATOM 3526 C CA . ASN A 1 436 ? -15.962 14.754 27.089 1.00 97.12 436 ASN A CA 1
ATOM 3527 C C . ASN A 1 436 ? -16.244 13.821 25.891 1.00 97.12 436 ASN A C 1
ATOM 3529 O O . ASN A 1 436 ? -15.534 13.867 24.885 1.00 97.12 436 ASN A O 1
ATOM 3533 N N . PHE A 1 437 ? -17.268 12.964 25.972 1.00 96.56 437 PHE A N 1
ATOM 3534 C CA . PHE A 1 437 ? -17.497 11.902 24.986 1.00 96.56 437 PHE A CA 1
ATOM 3535 C C . PHE A 1 437 ? -17.752 12.452 23.578 1.00 96.56 437 PHE A C 1
ATOM 3537 O O . PHE A 1 437 ? -17.200 11.942 22.606 1.00 96.56 437 PHE A O 1
ATOM 3544 N N . ASP A 1 438 ? -18.552 13.514 23.466 1.00 95.69 438 ASP A N 1
ATOM 3545 C CA . ASP A 1 438 ? -18.899 14.132 22.180 1.00 95.69 438 ASP A CA 1
ATOM 3546 C C . ASP A 1 438 ? -17.715 14.865 21.526 1.00 95.69 438 ASP A C 1
ATOM 3548 O O . ASP A 1 438 ? -17.696 15.043 20.304 1.00 95.69 438 ASP A O 1
ATOM 3552 N N . GLU A 1 439 ? -16.733 15.292 22.325 1.00 95.62 439 GLU A N 1
ATOM 3553 C CA . GLU A 1 439 ? -15.488 15.886 21.830 1.00 95.62 439 GLU A CA 1
ATOM 3554 C C . GLU A 1 439 ? -14.553 14.787 21.314 1.00 95.62 439 GLU A C 1
ATOM 3556 O O . GLU A 1 439 ? -14.102 14.865 20.172 1.00 95.62 439 GLU A O 1
ATOM 3561 N N . LEU A 1 440 ? -14.365 13.722 22.104 1.00 95.12 440 LEU A N 1
ATOM 3562 C CA . LEU A 1 440 ? -13.588 12.531 21.736 1.00 95.12 440 LEU A CA 1
ATOM 3563 C C . LEU A 1 440 ? -14.125 11.852 20.471 1.00 95.12 440 LEU A C 1
ATOM 3565 O O . LEU A 1 440 ? -13.376 11.540 19.549 1.00 95.12 440 LEU A O 1
ATOM 3569 N N . PHE A 1 441 ? -15.438 11.636 20.414 1.00 95.69 441 PHE A N 1
ATOM 3570 C CA . PHE A 1 441 ? -16.119 10.961 19.314 1.00 95.69 441 PHE A CA 1
ATOM 3571 C C . PHE A 1 441 ? -17.089 11.899 18.619 1.00 95.69 441 PHE A C 1
ATOM 3573 O O . PHE A 1 441 ? -18.295 11.648 18.528 1.00 95.69 441 PHE A O 1
ATOM 3580 N N . ASN A 1 442 ? -16.540 12.968 18.044 1.00 93.88 442 ASN A N 1
ATOM 3581 C CA . ASN A 1 442 ? -17.312 13.830 17.165 1.00 93.88 442 ASN A CA 1
ATOM 3582 C C . ASN A 1 442 ? -17.964 13.016 16.025 1.00 93.88 442 ASN A C 1
ATOM 3584 O O . ASN A 1 442 ? -17.579 11.890 15.699 1.00 93.88 442 ASN A O 1
ATOM 3588 N N . LYS A 1 443 ? -18.950 13.606 15.344 1.00 93.75 443 LYS A N 1
ATOM 3589 C CA . LYS A 1 443 ? -19.735 12.908 14.308 1.00 93.75 443 LYS A CA 1
ATOM 3590 C C . LYS A 1 443 ? -18.887 12.218 13.224 1.00 93.75 443 LYS A C 1
ATOM 3592 O O . LYS A 1 443 ? -19.328 11.212 12.664 1.00 93.75 443 LYS A O 1
ATOM 3597 N N . LYS A 1 444 ? -17.717 12.767 12.871 1.00 91.94 444 LYS A N 1
ATOM 3598 C CA . LYS A 1 444 ? -16.823 12.144 11.883 1.00 91.94 444 LYS A CA 1
ATOM 3599 C C . LYS A 1 444 ? -16.133 10.923 12.481 1.00 91.94 444 LYS A C 1
ATOM 3601 O O . LYS A 1 444 ? -16.142 9.876 11.839 1.00 91.94 444 LYS A O 1
ATOM 3606 N N . GLU A 1 445 ? -15.609 11.044 13.693 1.00 92.31 445 GLU A N 1
ATOM 3607 C CA . GLU A 1 445 ? -14.885 9.9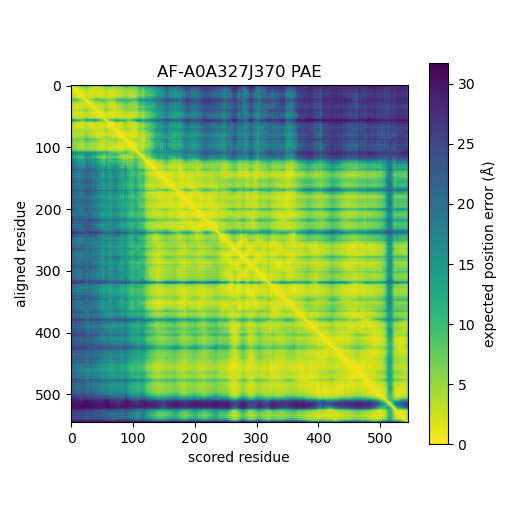72 14.376 1.00 92.31 445 GLU A CA 1
ATOM 3608 C C . GLU A 1 445 ? -15.804 8.803 14.747 1.00 92.31 445 GLU A C 1
ATOM 3610 O O . GLU A 1 445 ? -15.508 7.653 14.429 1.00 92.31 445 GLU A O 1
ATOM 3615 N N . HIS A 1 446 ? -17.009 9.087 15.247 1.00 94.25 446 HIS A N 1
ATOM 3616 C CA . HIS A 1 446 ? -18.036 8.062 15.456 1.00 94.25 446 HIS A CA 1
ATOM 3617 C C . HIS A 1 446 ? -18.355 7.291 14.159 1.00 94.25 446 HIS A C 1
ATOM 3619 O O . HIS A 1 446 ? -18.544 6.070 14.150 1.00 94.25 446 HIS A O 1
ATOM 3625 N N . LYS A 1 447 ? -18.404 7.990 13.016 1.00 93.94 447 LYS A N 1
ATOM 3626 C CA . LYS A 1 447 ? -18.625 7.351 11.711 1.00 93.94 447 LYS A CA 1
ATOM 3627 C C . LYS A 1 447 ? -17.440 6.477 11.278 1.00 93.94 447 LYS A C 1
ATOM 3629 O O . LYS A 1 447 ? -17.665 5.478 10.599 1.00 93.94 447 LYS A O 1
ATOM 3634 N N . ARG A 1 448 ? -16.203 6.832 11.633 1.00 94.06 448 ARG A N 1
ATOM 3635 C CA . ARG A 1 448 ? -15.022 5.996 11.359 1.00 94.06 448 ARG A CA 1
ATOM 3636 C C . ARG A 1 448 ? -15.065 4.715 12.174 1.00 94.06 448 ARG A C 1
ATOM 3638 O O . ARG A 1 448 ? -15.053 3.638 11.592 1.00 94.06 448 ARG A O 1
ATOM 3645 N N . TRP A 1 449 ? -15.267 4.813 13.484 1.00 95.69 449 TRP A N 1
ATOM 3646 C CA . TRP A 1 449 ? -15.349 3.637 14.352 1.00 95.69 449 TRP A CA 1
ATOM 3647 C C . TRP A 1 449 ? -16.452 2.660 13.958 1.00 95.69 449 TRP A C 1
ATOM 3649 O O . TRP A 1 449 ? -16.204 1.465 13.824 1.00 95.69 449 TRP A O 1
ATOM 3659 N N . THR A 1 450 ? -17.653 3.161 13.670 1.00 95.00 450 THR A N 1
ATOM 3660 C CA . THR A 1 450 ? -18.740 2.301 13.171 1.00 95.00 450 THR A CA 1
ATOM 3661 C C . THR A 1 450 ? -18.365 1.606 11.857 1.00 95.00 450 THR A C 1
ATOM 3663 O O . THR A 1 450 ? -18.626 0.415 11.695 1.00 95.00 450 THR A O 1
ATOM 3666 N N . LYS A 1 451 ? -17.675 2.288 10.935 1.00 95.38 451 LYS A N 1
ATOM 3667 C CA . LYS A 1 451 ? -17.136 1.648 9.725 1.00 95.38 451 LYS A CA 1
ATOM 3668 C C . LYS A 1 451 ? -16.062 0.601 10.022 1.00 95.38 451 LYS A C 1
ATOM 3670 O O . LYS A 1 451 ? -16.060 -0.427 9.352 1.00 95.38 451 LYS A O 1
ATOM 3675 N N . ARG A 1 452 ? -15.193 0.816 11.015 1.00 96.25 452 ARG A N 1
ATOM 3676 C CA . ARG A 1 452 ? -14.206 -0.187 11.454 1.00 96.25 452 ARG A CA 1
ATOM 3677 C C . ARG A 1 452 ? -14.901 -1.444 11.968 1.00 96.25 452 ARG A C 1
ATOM 3679 O O . ARG A 1 452 ? -14.530 -2.538 11.562 1.00 96.25 452 ARG A O 1
ATOM 3686 N N . PHE A 1 453 ? -15.969 -1.305 12.758 1.00 97.19 453 PHE A N 1
ATOM 3687 C CA . PHE A 1 453 ? -16.760 -2.450 13.229 1.00 97.19 453 PHE A CA 1
ATOM 3688 C C . PHE A 1 453 ? -17.379 -3.236 12.069 1.00 97.19 453 PHE A C 1
ATOM 3690 O O . PHE A 1 453 ? -17.276 -4.463 12.032 1.00 97.19 453 PHE A O 1
ATOM 3697 N N . LEU A 1 454 ? -17.965 -2.535 11.091 1.00 97.25 454 LEU A N 1
ATOM 3698 C CA . LEU A 1 454 ? -18.512 -3.159 9.886 1.00 97.25 454 LEU A CA 1
ATOM 3699 C C . LEU A 1 454 ? -17.429 -3.866 9.059 1.00 97.25 454 LEU A C 1
ATOM 3701 O O . LEU A 1 454 ? -17.647 -4.991 8.611 1.00 97.25 454 LEU A O 1
ATOM 3705 N N . MET A 1 455 ? -16.271 -3.230 8.866 1.00 97.25 455 MET A N 1
ATOM 3706 C CA . MET A 1 455 ? -15.149 -3.820 8.135 1.00 97.25 455 MET A CA 1
ATOM 3707 C C . MET A 1 455 ? -14.645 -5.080 8.838 1.00 97.25 455 MET A C 1
ATOM 3709 O O . MET A 1 455 ? -14.524 -6.123 8.204 1.00 97.25 455 MET A O 1
ATOM 3713 N N . SER A 1 456 ? -14.440 -5.040 10.155 1.00 96.94 456 SER A N 1
ATOM 3714 C CA . SER A 1 456 ? -14.023 -6.222 10.914 1.00 96.94 456 SER A CA 1
ATOM 3715 C C . SER A 1 456 ? -15.062 -7.342 10.864 1.00 96.94 456 SER A C 1
ATOM 3717 O O . SER A 1 456 ? -14.692 -8.508 10.737 1.00 96.94 456 SER A O 1
ATOM 3719 N N . ALA A 1 457 ? -16.359 -7.014 10.882 1.00 97.31 457 ALA A N 1
ATOM 3720 C CA . ALA A 1 457 ? -17.422 -7.996 10.678 1.00 97.31 457 ALA A CA 1
ATOM 3721 C C . ALA A 1 457 ? -17.338 -8.652 9.291 1.00 97.31 457 ALA A C 1
ATOM 3723 O O . ALA A 1 457 ? -17.464 -9.872 9.167 1.00 97.31 457 ALA A O 1
ATOM 3724 N N . TYR A 1 458 ? -17.107 -7.847 8.252 1.00 97.75 458 TYR A N 1
ATOM 3725 C CA . TYR A 1 458 ? -16.957 -8.323 6.882 1.00 97.75 458 TYR A CA 1
ATOM 3726 C C . TYR A 1 458 ? -15.731 -9.227 6.719 1.00 97.75 458 TYR A C 1
ATOM 3728 O O . TYR A 1 458 ? -15.837 -10.310 6.146 1.00 97.75 458 TYR A O 1
ATOM 3736 N N . LEU A 1 459 ? -14.593 -8.847 7.295 1.00 97.19 459 LEU A N 1
ATOM 3737 C CA . LEU A 1 459 ? -13.372 -9.649 7.254 1.00 97.19 459 LEU A CA 1
ATOM 3738 C C . LEU A 1 459 ? -13.515 -10.967 8.025 1.00 97.19 459 LEU A C 1
ATOM 3740 O O . LEU A 1 459 ? -13.141 -12.008 7.493 1.00 97.19 459 LEU A O 1
ATOM 3744 N N . LYS A 1 460 ? -14.164 -10.972 9.201 1.00 97.00 460 LYS A N 1
ATOM 3745 C CA . LYS A 1 460 ? -14.493 -12.222 9.912 1.00 97.00 460 LYS A CA 1
ATOM 3746 C C . LYS A 1 460 ? -15.430 -13.114 9.098 1.00 97.00 460 LYS A C 1
ATOM 3748 O O . LYS A 1 460 ? -15.317 -14.337 9.129 1.00 97.00 460 LYS A O 1
ATOM 3753 N N . TYR A 1 461 ? -16.344 -12.529 8.323 1.00 97.00 461 TYR A N 1
ATOM 3754 C CA . TYR A 1 461 ? -17.175 -13.297 7.397 1.00 97.00 461 TYR A CA 1
ATOM 3755 C C . TYR A 1 461 ? -16.340 -13.943 6.281 1.00 97.00 461 TYR A C 1
ATOM 3757 O O . TYR A 1 461 ? -16.539 -15.128 6.000 1.00 97.00 461 TYR A O 1
ATOM 3765 N N . LEU A 1 462 ? -15.393 -13.208 5.687 1.00 96.38 462 LEU A N 1
ATOM 3766 C CA . LEU A 1 462 ? -14.477 -13.739 4.669 1.00 96.38 462 LEU A CA 1
ATOM 3767 C C . LEU A 1 462 ? -13.539 -14.819 5.230 1.00 96.38 462 LEU A C 1
ATOM 3769 O O . LEU A 1 462 ? -13.321 -15.826 4.562 1.00 96.38 462 LEU A O 1
ATOM 3773 N N . ALA A 1 463 ? -13.102 -14.681 6.485 1.00 95.38 463 ALA A N 1
ATOM 3774 C CA . ALA A 1 463 ? -12.364 -15.701 7.238 1.00 95.38 463 ALA A CA 1
ATOM 3775 C C . ALA A 1 463 ? -13.217 -16.935 7.616 1.00 95.38 463 ALA A C 1
ATOM 3777 O O . ALA A 1 463 ? -12.736 -17.863 8.261 1.00 95.38 463 ALA A O 1
ATOM 3778 N N . ASN A 1 464 ? -14.493 -16.978 7.206 1.00 95.56 464 ASN A N 1
ATOM 3779 C CA . ASN A 1 464 ? -15.465 -18.031 7.514 1.00 95.56 464 ASN A CA 1
ATOM 3780 C C . ASN A 1 464 ? -15.812 -18.159 9.017 1.00 95.56 464 ASN A C 1
ATOM 3782 O O . ASN A 1 464 ? -16.369 -19.166 9.463 1.00 95.56 464 ASN A O 1
ATOM 3786 N N . GLU A 1 465 ? -15.598 -17.098 9.794 1.00 95.62 465 GLU A N 1
ATOM 3787 C CA . GLU A 1 465 ? -15.905 -16.990 11.224 1.00 95.62 465 GLU A CA 1
ATOM 3788 C C . GLU A 1 465 ? -17.278 -16.344 11.458 1.00 95.62 465 GLU A C 1
ATOM 3790 O O . GLU A 1 465 ? -17.440 -15.296 12.086 1.00 95.62 465 GLU A O 1
ATOM 3795 N N . LYS A 1 466 ? -18.327 -16.988 10.936 1.00 96.00 466 LYS A N 1
ATOM 3796 C CA . LYS A 1 466 ? -19.687 -16.414 10.871 1.00 96.00 466 LYS A CA 1
ATOM 3797 C C . LYS A 1 466 ? -20.257 -15.968 12.220 1.00 96.00 466 LYS A C 1
ATOM 3799 O O . LYS A 1 466 ? -21.037 -15.021 12.267 1.00 96.00 466 LYS A O 1
ATOM 3804 N N . ALA A 1 467 ? -19.907 -16.656 13.306 1.00 95.12 467 ALA A N 1
ATOM 3805 C CA . ALA A 1 467 ? -20.387 -16.305 14.639 1.00 95.12 467 ALA A CA 1
ATOM 3806 C C . ALA A 1 467 ? -19.770 -14.994 15.148 1.00 95.12 467 ALA A C 1
ATOM 3808 O O . ALA A 1 467 ? -20.467 -14.212 15.788 1.00 95.12 467 ALA A O 1
ATOM 3809 N N . GLU A 1 468 ? -18.490 -14.749 14.867 1.00 95.25 468 GLU A N 1
ATOM 3810 C CA . GLU A 1 468 ? -17.816 -13.496 15.220 1.00 95.25 468 GLU A CA 1
ATOM 3811 C C . GLU A 1 468 ? -18.259 -12.360 14.304 1.00 95.25 468 GLU A C 1
ATOM 3813 O O . GLU A 1 468 ? -18.604 -11.280 14.782 1.00 95.25 468 GLU A O 1
ATOM 3818 N N . ALA A 1 469 ? -18.381 -12.645 13.005 1.00 97.00 469 ALA A N 1
ATOM 3819 C CA . ALA A 1 469 ? -18.926 -11.713 12.027 1.00 97.00 469 ALA A CA 1
ATOM 3820 C C . ALA A 1 469 ? -20.317 -11.197 12.434 1.00 97.00 469 ALA A C 1
ATOM 3822 O O . ALA A 1 469 ? -20.543 -9.990 12.439 1.00 97.00 469 ALA A O 1
ATOM 3823 N N . GLN A 1 470 ? -21.230 -12.082 12.858 1.00 96.44 470 GLN A N 1
ATOM 3824 C CA . GLN A 1 470 ? -22.559 -11.682 13.340 1.00 96.44 470 GLN A CA 1
ATOM 3825 C C . GLN A 1 470 ? -22.482 -10.796 14.594 1.00 96.44 470 GLN A C 1
ATOM 3827 O O . GLN A 1 470 ? -23.247 -9.842 14.693 1.00 96.44 470 GLN A O 1
ATOM 3832 N N . ARG A 1 471 ? -21.572 -11.069 15.542 1.00 96.62 471 ARG A N 1
ATOM 3833 C CA . ARG A 1 471 ? -21.407 -10.244 16.758 1.00 96.62 471 ARG A CA 1
ATOM 3834 C C . ARG A 1 471 ? -20.955 -8.829 16.413 1.00 96.62 471 ARG A C 1
ATOM 3836 O O . ARG A 1 471 ? -21.567 -7.867 16.867 1.00 96.62 471 ARG A O 1
ATOM 3843 N N . LEU A 1 472 ? -19.916 -8.705 15.587 1.00 96.75 472 LEU A N 1
ATOM 3844 C CA . LEU A 1 472 ? -19.385 -7.413 15.140 1.00 96.75 472 LEU A CA 1
ATOM 3845 C C . LEU A 1 472 ? -20.399 -6.655 14.272 1.00 96.75 472 LEU A C 1
ATOM 3847 O O . LEU A 1 472 ? -20.547 -5.441 14.399 1.00 96.75 472 LEU A O 1
ATOM 3851 N N . TYR A 1 473 ? -21.156 -7.369 13.437 1.00 97.06 473 TYR A N 1
ATOM 3852 C CA . TYR A 1 473 ? -22.233 -6.775 12.650 1.00 97.06 473 TYR A CA 1
ATOM 3853 C C . TYR A 1 473 ? -23.391 -6.286 13.531 1.00 97.06 473 TYR A C 1
ATOM 3855 O O . TYR A 1 473 ? -23.928 -5.210 13.293 1.00 97.06 473 TYR A O 1
ATOM 3863 N N . SER A 1 474 ? -23.749 -7.025 14.585 1.00 95.88 474 SER A N 1
ATOM 3864 C CA . SER A 1 474 ? -24.713 -6.571 15.594 1.00 95.88 474 SER A CA 1
ATOM 3865 C C . SER A 1 474 ? -24.214 -5.336 16.347 1.00 95.88 474 SER A C 1
ATOM 3867 O O . SER A 1 474 ? -24.984 -4.394 16.525 1.00 95.88 474 SER A O 1
ATOM 3869 N N . LEU A 1 475 ? -22.926 -5.291 16.718 1.00 96.69 475 LEU A N 1
ATOM 3870 C CA . LEU A 1 475 ? -22.310 -4.112 17.336 1.00 96.69 475 LEU A CA 1
ATOM 3871 C C . LEU A 1 475 ? -22.471 -2.865 16.455 1.00 96.69 475 LEU A C 1
ATOM 3873 O O . LEU A 1 475 ? -22.838 -1.820 16.972 1.00 96.69 475 LEU A O 1
ATOM 3877 N N . TYR A 1 476 ? -22.280 -2.984 15.137 1.00 94.81 476 TYR A N 1
ATOM 3878 C CA . TYR A 1 476 ? -22.406 -1.870 14.188 1.00 94.81 476 TYR A CA 1
ATOM 3879 C C . TYR A 1 476 ? -23.783 -1.164 14.194 1.00 94.81 476 TYR A C 1
ATOM 3881 O O . TYR A 1 476 ? -23.841 0.028 13.890 1.00 94.81 476 TYR A O 1
ATOM 3889 N N . PHE A 1 477 ? -24.882 -1.846 14.550 1.00 88.56 477 PHE A N 1
ATOM 3890 C CA . PHE A 1 477 ? -26.223 -1.227 14.616 1.00 88.56 477 PHE A CA 1
ATOM 3891 C C . PHE A 1 477 ? -26.720 -0.930 16.027 1.00 88.56 477 PHE A C 1
ATOM 3893 O O . PHE A 1 477 ? -27.660 -0.150 16.186 1.00 88.56 477 PHE A O 1
ATOM 3900 N N . ASP A 1 478 ? -26.169 -1.592 17.039 1.00 93.44 478 ASP A N 1
ATOM 3901 C CA . ASP A 1 478 ? -26.629 -1.433 18.410 1.00 93.44 478 ASP A CA 1
ATOM 3902 C C . ASP A 1 478 ? -25.996 -0.174 19.015 1.00 93.44 478 ASP A C 1
ATOM 3904 O O . ASP A 1 478 ? -24.863 -0.203 19.491 1.00 93.44 478 ASP A O 1
ATOM 3908 N N . GLU A 1 479 ? -26.717 0.952 18.970 1.00 92.38 479 GLU A N 1
ATOM 3909 C CA . GLU A 1 479 ? -26.224 2.252 19.458 1.00 92.38 479 GLU A CA 1
ATOM 3910 C C . GLU A 1 479 ? -25.752 2.188 20.917 1.00 92.38 479 GLU A C 1
ATOM 3912 O O . GLU A 1 479 ? -24.754 2.817 21.273 1.00 92.38 479 GLU A O 1
ATOM 3917 N N . LYS A 1 480 ? -26.427 1.388 21.756 1.00 95.00 480 LYS A N 1
ATOM 3918 C CA . LYS A 1 480 ? -26.064 1.231 23.166 1.00 95.00 480 LYS A CA 1
ATOM 3919 C C . LYS A 1 480 ? -24.697 0.561 23.289 1.00 95.00 480 LYS A C 1
ATOM 3921 O O . LYS A 1 480 ? -23.816 1.096 23.957 1.00 95.00 480 LYS A O 1
ATOM 3926 N N . PHE A 1 481 ? -24.513 -0.596 22.654 1.00 96.12 481 PHE A N 1
ATOM 3927 C CA . PHE A 1 481 ? -23.243 -1.321 22.742 1.00 96.12 481 PHE A CA 1
ATOM 3928 C C . PHE A 1 481 ? -22.128 -0.676 21.917 1.00 96.12 481 PHE A C 1
ATOM 3930 O O . PHE A 1 481 ? -20.966 -0.794 22.289 1.00 96.12 481 PHE A O 1
ATOM 3937 N N . THR A 1 482 ? -22.456 0.069 20.859 1.00 96.06 482 THR A N 1
ATOM 3938 C CA . THR A 1 482 ? -21.502 0.946 20.164 1.00 96.06 482 THR A CA 1
ATOM 3939 C C . THR A 1 482 ? -20.937 1.976 21.133 1.00 96.06 482 THR A C 1
ATOM 3941 O O . THR A 1 482 ? -19.720 2.081 21.265 1.00 96.06 482 THR A O 1
ATOM 3944 N N . HIS A 1 483 ? -21.799 2.699 21.854 1.00 96.19 483 HIS A N 1
ATOM 3945 C CA . HIS A 1 483 ? -21.360 3.667 22.858 1.00 96.19 483 HIS A CA 1
ATOM 3946 C C . HIS A 1 483 ? -20.511 3.000 23.951 1.00 96.19 483 HIS A C 1
ATOM 3948 O O . HIS A 1 483 ? -19.422 3.478 24.262 1.00 96.19 483 HIS A O 1
ATOM 3954 N N . GLU A 1 484 ? -20.957 1.857 24.478 1.00 96.38 484 GLU A N 1
ATOM 3955 C CA . GLU A 1 484 ? -20.218 1.093 25.493 1.00 96.38 484 GLU A CA 1
ATOM 3956 C C . GLU A 1 484 ? -18.838 0.634 24.986 1.00 96.38 484 GLU A C 1
ATOM 3958 O O . GLU A 1 484 ? -17.846 0.723 25.712 1.00 96.38 484 GLU A O 1
ATOM 3963 N N . MET A 1 485 ? -18.741 0.219 23.718 1.00 97.31 485 MET A N 1
ATOM 3964 C CA . MET A 1 485 ? -17.473 -0.148 23.087 1.00 97.31 485 MET A CA 1
ATOM 3965 C C . MET A 1 485 ? -16.522 1.044 22.987 1.00 97.31 485 MET A C 1
ATOM 3967 O O . MET A 1 485 ? -15.347 0.918 23.323 1.00 97.31 485 MET A O 1
ATOM 3971 N N . LEU A 1 486 ? -17.019 2.203 22.550 1.00 97.44 486 LEU A N 1
ATOM 3972 C CA . LEU A 1 486 ? -16.223 3.428 22.439 1.00 97.44 486 LEU A CA 1
ATOM 3973 C C . LEU A 1 486 ? -15.707 3.891 23.807 1.00 97.44 486 LEU A C 1
ATOM 3975 O O . LEU A 1 486 ? -14.540 4.258 23.931 1.00 97.44 486 LEU A O 1
ATOM 3979 N N . VAL A 1 487 ? -16.527 3.793 24.858 1.00 96.94 487 VAL A N 1
ATOM 3980 C CA . VAL A 1 487 ? -16.081 4.042 26.239 1.00 96.94 487 VAL A CA 1
ATOM 3981 C C . VAL A 1 487 ? -14.971 3.066 26.640 1.00 96.94 487 VAL A C 1
ATOM 3983 O O . VAL A 1 487 ? -13.952 3.492 27.184 1.00 96.94 487 VAL A O 1
ATOM 3986 N N . ASN A 1 488 ? -15.120 1.771 26.345 1.00 95.56 488 ASN A N 1
ATOM 3987 C CA . ASN A 1 488 ? -14.089 0.771 26.643 1.00 95.56 488 ASN A CA 1
ATOM 3988 C C . ASN A 1 488 ? -12.779 1.028 25.882 1.00 95.56 488 ASN A C 1
ATOM 3990 O O . ASN A 1 488 ? -11.705 0.887 26.467 1.00 95.56 488 ASN A O 1
ATOM 3994 N N . ILE A 1 489 ? -12.857 1.474 24.626 1.00 96.81 489 ILE A N 1
ATOM 3995 C CA . ILE A 1 489 ? -11.693 1.911 23.845 1.00 96.81 489 ILE A CA 1
ATOM 3996 C C . ILE A 1 489 ? -10.987 3.065 24.562 1.00 96.81 489 ILE A C 1
ATOM 3998 O O . ILE A 1 489 ? -9.779 2.990 24.772 1.00 96.81 489 ILE A O 1
ATOM 4002 N N . VAL A 1 490 ? -11.704 4.097 25.021 1.00 97.12 490 VAL A N 1
ATOM 4003 C CA . VAL A 1 490 ? -11.087 5.227 25.747 1.00 97.12 490 VAL A CA 1
ATOM 4004 C C . VAL A 1 490 ? -10.448 4.777 27.060 1.00 97.12 490 VAL A C 1
ATOM 4006 O O . VAL A 1 490 ? -9.315 5.162 27.341 1.00 97.12 490 VAL A O 1
ATOM 4009 N N . ARG A 1 491 ? -11.119 3.924 27.847 1.00 95.81 491 ARG A N 1
ATOM 4010 C CA . ARG A 1 491 ? -10.548 3.356 29.085 1.00 95.81 491 ARG A CA 1
ATOM 4011 C C . ARG A 1 491 ? -9.215 2.666 28.820 1.00 95.81 491 ARG A C 1
ATOM 4013 O O . ARG A 1 491 ? -8.231 2.934 29.511 1.00 95.81 491 ARG A O 1
ATOM 4020 N N . LYS A 1 492 ? -9.175 1.824 27.785 1.00 94.62 492 LYS A N 1
ATOM 4021 C CA . LYS A 1 492 ? -7.950 1.153 27.353 1.00 94.62 492 LYS A CA 1
ATOM 4022 C C . LYS A 1 492 ? -6.884 2.155 26.917 1.00 94.62 492 LYS A C 1
ATOM 4024 O O . LYS A 1 492 ? -5.752 2.059 27.364 1.00 94.62 492 LYS A O 1
ATOM 4029 N N . SER A 1 493 ? -7.262 3.150 26.124 1.00 96.44 493 SER A N 1
ATOM 4030 C CA . SER A 1 493 ? -6.360 4.198 25.627 1.00 96.44 493 SER A CA 1
ATOM 4031 C C . SER A 1 493 ? -5.677 4.963 26.764 1.00 96.44 493 SER A C 1
ATOM 4033 O O . SER A 1 493 ? -4.474 5.205 26.720 1.00 96.44 493 SER A O 1
ATOM 4035 N N . ILE A 1 494 ? -6.420 5.302 27.825 1.00 96.31 494 ILE A N 1
ATOM 4036 C CA . ILE A 1 494 ? -5.864 5.945 29.027 1.00 96.31 494 ILE A CA 1
ATOM 4037 C C . ILE A 1 494 ? -4.820 5.034 29.688 1.00 96.31 494 ILE A C 1
ATOM 4039 O O . ILE A 1 494 ? -3.739 5.498 30.054 1.00 96.31 494 ILE A O 1
ATOM 4043 N N . TYR A 1 495 ? -5.132 3.745 29.848 1.00 95.25 495 TYR A N 1
ATOM 4044 C CA . TYR A 1 495 ? -4.205 2.779 30.439 1.00 95.25 495 TYR A CA 1
ATOM 4045 C C . TYR A 1 495 ? -2.929 2.627 29.598 1.00 95.25 495 TYR A C 1
ATOM 4047 O O . TYR A 1 495 ? -1.828 2.778 30.135 1.00 95.25 495 TYR A O 1
ATOM 4055 N N . GLU A 1 496 ? -3.071 2.414 28.286 1.00 93.75 496 GLU A N 1
ATOM 4056 C CA . GLU A 1 496 ? -1.955 2.287 27.338 1.00 93.75 496 GLU A CA 1
ATOM 4057 C C . GLU A 1 496 ? -1.062 3.534 27.342 1.00 93.75 496 GLU A C 1
ATOM 4059 O O . GLU A 1 496 ? 0.162 3.415 27.397 1.00 93.75 496 GLU A O 1
ATOM 4064 N N . TYR A 1 497 ? -1.643 4.738 27.401 1.00 94.94 497 TYR A N 1
ATOM 4065 C CA . TYR A 1 497 ? -0.884 5.990 27.472 1.00 94.94 497 TYR A CA 1
ATOM 4066 C C . TYR A 1 497 ? 0.060 6.039 28.688 1.00 94.94 497 TYR A C 1
ATOM 4068 O O . TYR A 1 497 ? 1.266 6.286 28.550 1.00 94.94 497 TYR A O 1
ATOM 4076 N N . TYR A 1 498 ? -0.452 5.776 29.898 1.00 95.12 498 TYR A N 1
ATOM 4077 C CA . TYR A 1 498 ? 0.373 5.824 31.113 1.00 95.12 498 TYR A CA 1
ATOM 4078 C C . TYR A 1 498 ? 1.350 4.649 31.211 1.00 95.12 498 TYR A C 1
ATOM 4080 O O . TYR A 1 498 ? 2.484 4.832 31.672 1.00 95.12 498 TYR A O 1
ATOM 4088 N N . MET A 1 499 ? 0.960 3.464 30.737 1.00 93.69 499 MET A N 1
ATOM 4089 C CA . MET A 1 499 ? 1.862 2.317 30.625 1.00 93.69 499 MET A CA 1
ATOM 4090 C C . MET A 1 499 ? 3.008 2.594 29.647 1.00 93.69 499 MET A C 1
ATOM 4092 O O . MET A 1 499 ? 4.169 2.345 29.983 1.00 93.69 499 MET A O 1
ATOM 4096 N N . GLY A 1 500 ? 2.717 3.198 28.494 1.00 91.56 500 GLY A N 1
ATOM 4097 C CA . GLY A 1 500 ? 3.708 3.631 27.511 1.00 91.56 500 GLY A CA 1
ATOM 4098 C C . GLY A 1 500 ? 4.670 4.684 28.068 1.00 91.56 500 GLY A C 1
ATOM 4099 O O . GLY A 1 500 ? 5.882 4.591 27.865 1.00 91.56 500 GLY A O 1
ATOM 4100 N N . LEU A 1 501 ? 4.181 5.657 28.848 1.00 90.69 501 LEU A N 1
ATOM 4101 C CA . LEU A 1 501 ? 5.048 6.603 29.571 1.00 90.69 501 LEU A CA 1
ATOM 4102 C C . LEU A 1 501 ? 5.990 5.892 30.550 1.00 90.69 501 LEU A C 1
ATOM 4104 O O . LEU A 1 501 ? 7.195 6.151 30.544 1.00 90.69 501 LEU A O 1
ATOM 4108 N N . LYS A 1 502 ? 5.465 4.967 31.359 1.00 91.06 502 LYS A N 1
ATOM 4109 C CA . LYS A 1 502 ? 6.266 4.180 32.308 1.00 91.06 502 LYS A CA 1
ATOM 4110 C C . LYS A 1 502 ? 7.331 3.348 31.596 1.00 91.06 502 LYS A C 1
ATOM 4112 O O . LYS A 1 502 ? 8.475 3.308 32.053 1.00 91.06 502 LYS A O 1
ATOM 4117 N N . PHE A 1 503 ? 6.975 2.713 30.480 1.00 87.81 503 PHE A N 1
ATOM 4118 C CA . PHE A 1 503 ? 7.905 1.933 29.669 1.00 87.81 503 PHE A CA 1
ATOM 4119 C C . PHE A 1 503 ? 9.041 2.806 29.120 1.00 87.81 503 PHE A C 1
ATOM 4121 O O . PHE A 1 503 ? 10.208 2.474 29.328 1.00 87.81 503 PHE A O 1
ATOM 4128 N N . ARG A 1 504 ? 8.722 3.969 28.532 1.00 85.69 504 ARG A N 1
ATOM 4129 C CA . ARG A 1 504 ? 9.719 4.916 27.995 1.00 85.69 504 ARG A CA 1
ATOM 4130 C C . ARG A 1 504 ? 10.713 5.403 29.053 1.00 85.69 504 ARG A C 1
ATOM 4132 O O . ARG A 1 504 ? 11.909 5.470 28.778 1.00 85.69 504 ARG A O 1
ATOM 4139 N N . ILE A 1 505 ? 10.256 5.710 30.272 1.00 83.75 505 ILE A N 1
ATOM 4140 C CA . ILE A 1 505 ? 11.161 6.106 31.369 1.00 83.75 505 ILE A CA 1
ATOM 4141 C C . ILE A 1 505 ? 12.072 4.946 31.775 1.00 83.75 505 ILE A C 1
ATOM 4143 O O . ILE A 1 505 ? 13.271 5.144 31.983 1.00 83.75 505 ILE A O 1
ATOM 4147 N N . LYS A 1 506 ? 11.518 3.733 31.886 1.00 83.25 506 LYS A N 1
ATOM 4148 C CA . LYS A 1 506 ? 12.295 2.542 32.238 1.00 83.25 506 LYS A CA 1
ATOM 4149 C C . LYS A 1 506 ? 13.381 2.268 31.195 1.00 83.25 506 LYS A C 1
ATOM 4151 O O . LYS A 1 506 ? 14.545 2.134 31.563 1.00 83.25 506 LYS A O 1
ATOM 4156 N N . GLU A 1 507 ? 13.030 2.278 29.913 1.00 81.00 507 GLU A N 1
ATOM 4157 C CA . GLU A 1 507 ? 13.974 2.065 28.812 1.00 81.00 507 GLU A CA 1
ATOM 4158 C C . GLU A 1 507 ? 15.081 3.133 28.796 1.00 81.00 507 GLU A C 1
ATOM 4160 O O . GLU A 1 507 ? 16.268 2.808 28.706 1.00 81.00 507 GLU A O 1
ATOM 4165 N N . ALA A 1 508 ? 14.722 4.408 28.989 1.00 71.94 508 ALA A N 1
ATOM 4166 C CA . ALA A 1 508 ? 15.690 5.499 29.105 1.00 71.94 508 ALA A CA 1
ATOM 4167 C C . ALA A 1 508 ? 16.656 5.313 30.291 1.00 71.94 508 ALA A C 1
ATOM 4169 O O . ALA A 1 508 ? 17.829 5.672 30.190 1.00 71.94 508 ALA A O 1
ATOM 4170 N N . SER A 1 509 ? 16.193 4.722 31.399 1.00 68.06 509 SER A N 1
ATOM 4171 C CA . SER A 1 509 ? 17.024 4.438 32.577 1.00 68.06 509 SER A CA 1
ATOM 4172 C C . SER A 1 509 ? 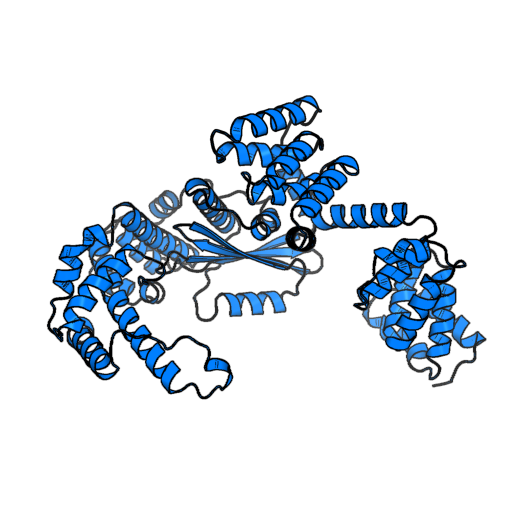17.943 3.215 32.420 1.00 68.06 509 SER A C 1
ATOM 4174 O O . SER A 1 509 ? 18.984 3.147 33.072 1.00 68.06 509 SER A O 1
ATOM 4176 N N . GLU A 1 510 ? 17.587 2.270 31.544 1.00 70.12 510 GLU A N 1
ATOM 4177 C CA . GLU A 1 510 ? 18.308 1.007 31.317 1.00 70.12 510 GLU A CA 1
ATOM 4178 C C . GLU A 1 510 ? 19.255 1.059 30.097 1.00 70.12 510 GLU A C 1
ATOM 4180 O O . GLU A 1 510 ? 20.130 0.203 29.948 1.00 70.12 510 GLU A O 1
ATOM 4185 N N . THR A 1 511 ? 19.144 2.078 29.236 1.00 58.72 511 THR A N 1
ATOM 4186 C CA . THR A 1 511 ? 19.963 2.203 28.019 1.00 58.72 511 THR A CA 1
ATOM 4187 C C . THR A 1 511 ? 21.416 2.587 28.337 1.00 58.72 511 THR A C 1
ATOM 4189 O O . THR A 1 511 ? 21.734 3.736 28.637 1.00 58.72 511 THR A O 1
ATOM 4192 N N . THR A 1 512 ? 22.350 1.642 28.190 1.00 52.47 512 THR A N 1
ATOM 4193 C CA . THR A 1 512 ? 23.800 1.851 28.402 1.00 52.47 512 THR A CA 1
ATOM 4194 C C . THR A 1 512 ? 24.568 2.308 27.151 1.00 52.47 512 THR A C 1
ATOM 4196 O O . THR A 1 512 ? 25.800 2.364 27.164 1.00 52.47 512 THR A O 1
ATOM 4199 N N . ASN A 1 513 ? 23.882 2.593 26.038 1.00 52.62 513 ASN A N 1
ATOM 4200 C CA . ASN A 1 513 ? 24.522 2.857 24.747 1.00 52.62 513 ASN A CA 1
ATOM 4201 C C . ASN A 1 513 ? 25.064 4.299 24.644 1.00 52.62 513 ASN A C 1
ATOM 4203 O O . ASN A 1 513 ? 24.326 5.275 24.762 1.00 52.62 513 ASN A O 1
ATOM 4207 N N . ILE A 1 514 ? 26.366 4.438 24.377 1.00 49.34 514 ILE A N 1
ATOM 4208 C CA . ILE A 1 514 ? 27.100 5.718 24.340 1.00 49.34 514 ILE A CA 1
ATOM 4209 C C . ILE A 1 514 ? 26.601 6.633 23.202 1.00 49.34 514 ILE A C 1
ATOM 4211 O O . ILE A 1 514 ? 26.664 7.854 23.333 1.00 49.34 514 ILE A O 1
ATOM 4215 N N . PHE A 1 515 ? 26.036 6.064 22.130 1.00 47.88 515 PHE A N 1
ATOM 4216 C CA . PHE A 1 515 ? 25.450 6.807 21.004 1.00 47.88 515 PHE A CA 1
ATOM 4217 C C . PHE A 1 515 ? 24.019 7.310 21.263 1.00 47.88 515 PHE A C 1
ATOM 4219 O O . PHE A 1 515 ? 23.532 8.166 20.531 1.00 47.88 515 PHE A O 1
ATOM 4226 N N . ALA A 1 516 ? 23.355 6.838 22.324 1.00 48.91 516 ALA A N 1
ATOM 4227 C CA . ALA A 1 516 ? 22.015 7.289 22.705 1.00 48.91 516 ALA A CA 1
ATOM 4228 C C . ALA A 1 516 ? 22.021 8.575 23.555 1.00 48.91 516 ALA A C 1
ATOM 4230 O O . ALA A 1 516 ? 20.967 9.159 23.780 1.00 48.91 516 ALA A O 1
ATOM 4231 N N . ARG A 1 517 ? 23.197 9.065 23.985 1.00 42.69 517 ARG A N 1
ATOM 4232 C CA . ARG A 1 517 ? 23.350 10.297 24.790 1.00 42.69 517 ARG A CA 1
ATOM 4233 C C . ARG A 1 517 ? 22.880 11.589 24.104 1.00 42.69 517 ARG A C 1
ATOM 4235 O O . ARG A 1 517 ? 22.789 12.605 24.782 1.00 42.69 517 ARG A O 1
ATOM 4242 N N . ASN A 1 518 ? 22.596 11.544 22.801 1.00 41.53 518 ASN A N 1
ATOM 4243 C CA . ASN A 1 518 ? 22.051 12.667 22.035 1.00 41.53 518 ASN A CA 1
ATOM 4244 C C . ASN A 1 518 ? 20.538 12.558 21.770 1.00 41.53 518 ASN A C 1
ATOM 4246 O O . ASN A 1 518 ? 20.000 13.427 21.088 1.00 41.53 518 ASN A O 1
ATOM 4250 N N . ARG A 1 519 ? 19.837 11.530 22.277 1.00 46.56 519 ARG A N 1
ATOM 4251 C CA . ARG A 1 519 ? 18.370 11.601 22.348 1.00 46.56 519 ARG A CA 1
ATOM 4252 C C . ARG A 1 519 ? 18.023 12.648 23.402 1.00 46.56 519 ARG A C 1
ATOM 4254 O O . ARG A 1 519 ? 18.584 12.607 24.497 1.00 46.56 519 ARG A O 1
ATOM 4261 N N . GLU A 1 520 ? 17.160 13.598 23.046 1.00 44.09 520 GLU A N 1
ATOM 4262 C CA . GLU A 1 520 ? 16.584 14.548 23.999 1.00 44.09 520 GLU A CA 1
ATOM 4263 C C . GLU A 1 520 ? 16.153 13.783 25.257 1.00 44.09 520 GLU A C 1
ATOM 4265 O O . GLU A 1 520 ? 15.581 12.696 25.144 1.00 44.09 520 GLU A O 1
ATOM 4270 N N . GLU A 1 521 ? 16.485 14.302 26.447 1.00 49.09 521 GLU A N 1
ATOM 4271 C CA . GLU A 1 521 ? 15.980 13.746 27.705 1.00 49.09 521 GLU A CA 1
ATOM 4272 C C . GLU A 1 521 ? 14.491 13.455 27.524 1.00 49.09 521 GLU A C 1
ATOM 4274 O O . GLU A 1 521 ? 13.740 14.359 27.151 1.00 49.09 521 GLU A O 1
ATOM 4279 N N . VAL A 1 522 ? 14.065 12.209 27.759 1.00 52.34 522 VAL A N 1
ATOM 4280 C CA . VAL A 1 522 ? 12.642 11.865 27.768 1.00 52.34 522 VAL A CA 1
ATOM 4281 C C . VAL A 1 522 ? 12.018 12.673 28.903 1.00 52.34 522 VAL A C 1
ATOM 4283 O O . VAL A 1 522 ? 12.032 12.260 30.064 1.00 52.34 522 VAL A O 1
ATOM 4286 N N . LYS A 1 523 ? 11.529 13.874 28.587 1.00 54.84 523 LYS A N 1
ATOM 4287 C CA . LYS A 1 523 ? 10.828 14.759 29.513 1.00 54.84 523 LYS A CA 1
ATOM 4288 C C . LYS A 1 523 ? 9.442 14.180 29.740 1.00 54.84 523 LYS A C 1
ATOM 4290 O O . LYS A 1 523 ? 8.453 14.670 29.209 1.00 54.84 523 LYS A O 1
ATOM 4295 N N . SER A 1 524 ? 9.377 13.107 30.522 1.00 67.25 524 SER A N 1
ATOM 4296 C CA . SER A 1 524 ? 8.116 12.694 31.116 1.00 67.25 524 SER A CA 1
ATOM 4297 C C . SER A 1 524 ? 7.689 13.763 32.112 1.00 67.25 524 SER A C 1
ATOM 4299 O O . SER A 1 524 ? 8.457 14.165 32.986 1.00 67.25 524 SER A O 1
ATOM 4301 N N . GLU A 1 525 ? 6.443 14.205 32.000 1.00 81.12 525 GLU A N 1
ATOM 4302 C CA . GLU A 1 525 ? 5.844 15.143 32.948 1.00 81.12 525 GLU A CA 1
ATOM 4303 C C . GLU A 1 525 ? 5.535 14.495 34.313 1.00 81.12 525 GLU A C 1
ATOM 4305 O O . GLU A 1 525 ? 5.165 15.194 35.256 1.00 81.12 525 GLU A O 1
ATOM 4310 N N . PHE A 1 526 ? 5.697 13.171 34.422 1.00 88.38 526 PHE A N 1
ATOM 4311 C CA . PHE A 1 526 ? 5.442 12.374 35.620 1.00 88.38 526 PHE A CA 1
ATOM 4312 C C . PHE A 1 526 ? 6.680 11.577 36.048 1.00 88.38 526 PHE A C 1
ATOM 4314 O O . PHE A 1 526 ? 7.413 11.042 35.212 1.00 88.38 526 PHE A O 1
ATOM 4321 N N . SER A 1 527 ? 6.886 11.460 37.363 1.00 89.06 527 SER A N 1
ATOM 4322 C CA . SER A 1 527 ? 7.891 10.568 37.952 1.00 89.06 527 SER A CA 1
ATOM 4323 C C . SER A 1 527 ? 7.436 9.102 37.903 1.00 89.06 527 SER A C 1
ATOM 4325 O O . SER A 1 527 ? 6.246 8.817 37.769 1.00 89.06 527 SER A O 1
ATOM 4327 N N . MET A 1 528 ? 8.369 8.154 38.069 1.00 89.19 528 MET A N 1
ATOM 4328 C CA . MET A 1 528 ? 8.027 6.722 38.146 1.00 89.19 528 MET A CA 1
ATOM 4329 C C . MET A 1 528 ? 7.063 6.403 39.294 1.00 89.19 528 MET A C 1
ATOM 4331 O O . MET A 1 528 ? 6.160 5.588 39.119 1.00 89.19 528 MET A O 1
ATOM 4335 N N . ASP A 1 529 ? 7.223 7.055 40.448 1.00 90.50 529 ASP A N 1
ATOM 4336 C CA . ASP A 1 529 ? 6.328 6.861 41.594 1.00 90.50 529 ASP A CA 1
ATOM 4337 C C . ASP A 1 529 ? 4.916 7.374 41.295 1.00 90.50 529 ASP A C 1
ATOM 4339 O O . ASP A 1 529 ? 3.944 6.672 41.572 1.00 90.50 529 ASP A O 1
ATOM 4343 N N . ALA A 1 530 ? 4.801 8.548 40.661 1.00 91.38 530 ALA A N 1
ATOM 4344 C CA . ALA A 1 530 ? 3.515 9.092 40.235 1.00 91.38 530 ALA A CA 1
ATOM 4345 C C . ALA A 1 530 ? 2.838 8.176 39.204 1.00 91.38 530 ALA A C 1
ATOM 4347 O O . ALA A 1 530 ? 1.661 7.863 39.344 1.00 91.38 530 ALA A O 1
ATOM 4348 N N . LEU A 1 531 ? 3.578 7.668 38.213 1.00 93.50 531 LEU A N 1
ATOM 4349 C CA . LEU A 1 531 ? 3.035 6.731 37.223 1.00 93.50 531 LEU A CA 1
ATOM 4350 C C . LEU A 1 531 ? 2.559 5.422 37.856 1.00 93.50 531 LEU A C 1
ATOM 4352 O O . LEU A 1 531 ? 1.500 4.928 37.490 1.00 93.50 531 LEU A O 1
ATOM 4356 N N . ASN A 1 532 ? 3.292 4.871 38.828 1.00 93.81 532 ASN A N 1
ATOM 4357 C CA . ASN A 1 532 ? 2.844 3.679 39.552 1.00 93.81 532 ASN A CA 1
ATOM 4358 C C . ASN A 1 532 ? 1.545 3.932 40.334 1.00 93.81 532 ASN A C 1
ATOM 4360 O O . ASN A 1 532 ? 0.695 3.048 40.379 1.00 93.81 532 ASN A O 1
ATOM 4364 N N . GLN A 1 533 ? 1.377 5.122 40.919 1.00 94.12 533 GLN A N 1
ATOM 4365 C CA . GLN A 1 533 ? 0.134 5.505 41.596 1.00 94.12 533 GLN A CA 1
ATOM 4366 C C . GLN A 1 533 ? -1.025 5.681 40.610 1.00 94.12 533 GLN A C 1
ATOM 4368 O O . GLN A 1 533 ? -2.106 5.157 40.861 1.00 94.12 533 GLN A O 1
ATOM 4373 N N . ILE A 1 534 ? -0.793 6.351 39.476 1.00 94.81 534 ILE A N 1
ATOM 4374 C CA . ILE A 1 534 ? -1.791 6.525 38.408 1.00 94.81 534 ILE A CA 1
ATOM 4375 C C . ILE A 1 534 ? -2.254 5.164 37.884 1.00 94.81 534 ILE A C 1
ATOM 4377 O O . ILE A 1 534 ? -3.449 4.883 37.874 1.00 94.81 534 ILE A O 1
ATOM 4381 N N . ILE A 1 535 ? -1.310 4.306 37.491 1.00 94.75 535 ILE A N 1
ATOM 4382 C CA . ILE A 1 535 ? -1.603 2.972 36.955 1.00 94.75 535 ILE A CA 1
ATOM 4383 C C . ILE A 1 535 ? -2.339 2.131 38.001 1.00 94.75 535 ILE A C 1
ATOM 4385 O O . ILE A 1 535 ? -3.365 1.543 37.679 1.00 94.75 535 ILE A O 1
ATOM 4389 N N . GLY A 1 536 ? -1.888 2.139 39.261 1.00 93.62 536 GLY A N 1
ATOM 4390 C CA . GLY A 1 536 ? -2.569 1.423 40.341 1.00 93.62 536 GLY A CA 1
ATOM 4391 C C . GLY A 1 536 ? -4.006 1.905 40.571 1.00 93.62 536 GLY A C 1
ATOM 4392 O O . GLY A 1 536 ? -4.900 1.083 40.746 1.00 93.62 536 GLY A O 1
ATOM 4393 N N . ALA A 1 537 ? -4.256 3.217 40.505 1.00 92.00 537 ALA A N 1
ATOM 4394 C CA . ALA A 1 537 ? -5.604 3.777 40.621 1.00 92.00 537 ALA A CA 1
ATOM 4395 C C . ALA A 1 537 ? -6.514 3.370 39.447 1.00 92.00 537 ALA A C 1
ATOM 4397 O O . ALA A 1 537 ? -7.701 3.106 39.643 1.00 92.00 537 ALA A O 1
ATOM 4398 N N . ILE A 1 538 ? -5.961 3.290 38.233 1.00 93.38 538 ILE A N 1
ATOM 4399 C CA . ILE A 1 538 ? -6.678 2.808 37.046 1.00 93.38 538 ILE A CA 1
ATOM 4400 C C . ILE A 1 538 ? -7.011 1.314 37.183 1.00 93.38 538 ILE A C 1
ATOM 4402 O O . ILE A 1 538 ? -8.161 0.917 36.982 1.00 93.38 538 ILE A O 1
ATOM 4406 N N . GLU A 1 539 ? -6.034 0.487 37.560 1.00 92.75 539 GLU A N 1
ATOM 4407 C CA . GLU A 1 539 ? -6.200 -0.964 37.730 1.00 92.75 539 GLU A CA 1
ATOM 4408 C C . GLU A 1 539 ? -7.216 -1.296 38.826 1.00 92.75 539 GLU A C 1
ATOM 4410 O O . GLU A 1 539 ? -8.102 -2.128 38.627 1.00 92.75 539 GLU A O 1
ATOM 4415 N N . ASP A 1 540 ? -7.160 -0.584 39.952 1.00 89.94 540 ASP A N 1
ATOM 4416 C CA . ASP A 1 540 ? -8.118 -0.733 41.047 1.00 89.94 540 ASP A CA 1
ATOM 4417 C C . ASP A 1 540 ? -9.562 -0.455 40.621 1.00 89.94 540 ASP A C 1
ATOM 4419 O O . ASP A 1 540 ? -10.496 -0.991 41.222 1.00 89.94 540 ASP A O 1
ATOM 4423 N N . LYS A 1 541 ? -9.741 0.377 39.593 1.00 87.56 541 LYS A N 1
ATOM 4424 C CA . LYS A 1 541 ? -11.047 0.802 39.106 1.00 87.56 541 LYS A CA 1
ATOM 4425 C C . LYS A 1 541 ? -11.597 -0.073 37.981 1.00 87.56 541 LYS A C 1
ATOM 4427 O O . LYS A 1 541 ? -12.798 -0.331 37.965 1.00 87.56 541 LYS A O 1
ATOM 4432 N N . TRP A 1 542 ? -10.758 -0.473 37.028 1.00 88.56 542 TRP A N 1
ATOM 4433 C CA . TRP A 1 542 ? -11.206 -1.123 35.788 1.00 88.56 542 TRP A CA 1
ATOM 4434 C C . TRP A 1 542 ? -10.715 -2.561 35.605 1.00 88.56 542 TRP A C 1
ATOM 4436 O O . TRP A 1 542 ? -11.247 -3.256 34.747 1.00 88.56 542 TRP A O 1
ATOM 4446 N N . VAL A 1 543 ? -9.721 -3.009 36.377 1.00 78.12 543 VAL A N 1
ATOM 4447 C CA . VAL A 1 543 ? -9.088 -4.333 36.206 1.00 78.12 543 VAL A CA 1
ATOM 4448 C C . VAL A 1 543 ? -9.458 -5.302 37.338 1.00 78.12 543 VAL A C 1
ATOM 4450 O O . VAL A 1 543 ? -9.288 -6.509 37.188 1.00 78.12 543 VAL A O 1
ATOM 4453 N N . LYS A 1 544 ? -9.992 -4.814 38.469 1.00 55.47 544 LYS A N 1
ATOM 4454 C CA . LYS A 1 544 ? -10.419 -5.673 39.585 1.00 55.47 544 LYS A CA 1
ATOM 4455 C C . LYS A 1 544 ? -11.730 -6.421 39.293 1.00 55.47 544 LYS A C 1
ATOM 4457 O O . LYS A 1 544 ? -12.792 -5.807 39.324 1.00 55.47 544 LYS A O 1
ATOM 4462 N N . ASP A 1 545 ? -11.556 -7.737 39.116 1.00 43.59 545 ASP A N 1
ATOM 4463 C CA . ASP A 1 545 ? -12.493 -8.879 39.037 1.00 43.59 545 ASP A CA 1
ATOM 4464 C C . ASP A 1 545 ? -13.758 -8.728 38.174 1.00 43.59 545 ASP A C 1
ATOM 4466 O O . ASP A 1 545 ? -14.791 -8.216 38.669 1.00 43.59 545 ASP A O 1
#

Foldseek 3Di:
DDADDLVRLLVLVVVLLVCVLPDPDPVCNCVSCVVLQPHPPLLSNLVSLLVCLLVDDDSSNVVSLVCCVPRHDLVSNLVSLVVQQQDPVRAPVSNLSSVVSCVVSVDDDDLVCCVNRHPCSVVSVLVVVVVLLVVLLLDLVSLVVVVVVLVPDDPVVSQVVLVVLLVSAAEDSNLSSLLLVLQQAVVDPSNLSSLVSLLPRLYLSSLVSLVVCCVQDDPVSNVSSVSSNVSSVVVPNPDRPVLVVLCVSCVQKDWDWKKKAAQFQLQKMKIKTWIAGPVRWIWIKIWIFGPQAQTDDIDIDSTDHPVVVVVCVCVVCPPTDMFTDDLQQRLQSNVSSVVNNSVVVHGDNSSCVSRCSNSSNHHHDPDDLVVVLVVQEDLDAADPVLLVVLCVDPRVVRNADDVVRAVLLVVLVVVVVVCLLVVNLVDPVLVSCVVSVCSRCPPVNLVSLLVSLSRVLSSCVSSVVPSNSRSSVNCSPHPVSSSVSSSVNHLVNSLCVLVVLLVVVVCVVPDPDPVCPPDDPSPDVDDNVSSVSNNVSSCVPPVDD

Sequence (545 aa):
MEQLNKIQLKAEILTVISKLQTLSDASKVDEIINVLEAQENKKMILDLLMREFVKTKEDKAFIISYLMLKLCEKEQLENALWTSLKSPMVSDYNKALILNLLRDMGNQVNYNDIDEYFESPEEVIDSETKELLHTAIMNPEAQIDFLDFLEALPYQDKLTLVESLGDDYSEDALANILIPVFLHDPTAKIAKVALEILSKTKSQLALHALEEAAQYVEEDLLPPIKRGISALKLSGVREDNSLEFYKDVLSDSRPYECYTSYPDGHGNQSLIFSRERDDESIQFVAVVTNDKWGIVDCFGFNNITKEEFEKIVERFYGDNESVYINQTVLKTLLVNAENTVHKNGEIVSYEYICWRNLTADIAPEPVPIEFIMEDKFKKEALSQGDFDKICLSDIAQKWFLDTDFSDEFADFITIINKEYKKENYDINLDRAIEDNFDELFNKKEHKRWTKRFLMSAYLKYLANEKAEAQRLYSLYFDEKFTHEMLVNIVRKSIYEYYMGLKFRIKEASETTNIFARNREEVKSEFSMDALNQIIGAIEDKWVKD

pLDDT: mean 88.99, std 9.54, range [41.53, 98.06]

Solvent-accessible surface area (backbone atoms only — not comparable to full-atom values): 30028 Å² total; per-residue (Å²): 130,88,78,70,52,77,68,54,46,52,54,48,52,54,50,41,52,57,49,60,76,71,57,88,58,80,87,50,49,65,72,63,44,43,73,69,63,72,43,85,61,38,68,61,52,46,59,52,49,52,59,47,47,70,69,54,60,75,91,50,40,63,59,47,50,53,50,48,68,74,60,37,58,67,72,62,50,52,54,53,41,57,56,46,38,64,32,89,89,46,52,57,74,48,35,52,55,44,51,53,52,42,42,77,74,71,50,86,80,63,72,90,52,36,68,75,52,33,94,57,41,67,62,52,54,52,50,52,49,51,51,49,35,53,46,29,72,80,26,45,60,57,41,42,54,51,48,54,53,47,65,73,42,58,73,68,57,38,46,51,52,55,50,49,50,53,74,78,49,56,30,54,42,48,29,60,62,36,47,36,55,22,65,25,44,63,84,40,74,62,13,50,51,34,46,61,39,41,26,66,30,68,21,40,56,31,44,45,53,43,60,57,47,64,74,59,57,56,82,81,56,38,59,61,43,54,51,25,48,50,42,25,42,74,76,66,46,79,66,76,50,48,54,60,51,43,42,60,73,44,62,64,42,41,83,66,56,28,40,29,44,58,60,41,42,82,33,42,29,43,37,37,44,31,28,35,33,84,85,61,35,28,30,38,37,39,37,34,30,27,82,79,54,2,61,75,48,54,53,69,46,75,74,41,49,61,70,58,49,53,54,47,54,49,61,74,46,51,96,48,74,68,35,68,50,55,67,36,58,52,42,34,52,51,53,53,21,50,54,35,14,49,74,71,70,50,70,48,58,45,54,43,59,43,50,54,56,84,50,53,74,55,62,53,61,91,64,59,68,69,59,56,47,57,75,76,45,75,95,46,83,70,48,69,79,54,49,55,51,49,61,70,30,80,67,47,70,49,38,34,61,49,59,93,81,29,68,48,52,35,54,50,48,53,58,54,49,59,39,48,76,68,71,44,65,83,61,63,59,69,58,52,48,63,79,41,39,66,64,58,43,29,80,68,51,46,52,48,54,40,49,44,34,41,48,43,12,49,50,30,42,63,64,68,37,54,73,59,12,48,48,31,43,12,38,52,70,30,65,68,57,39,52,53,48,55,51,51,24,52,56,46,18,56,50,52,53,53,50,50,52,52,48,54,54,50,49,64,73,68,61,84,56,81,83,55,75,76,56,74,78,83,80,62,95,63,54,72,69,55,46,53,49,49,51,48,45,51,40,69,71,77,64,68,130